Protein AF-0000000066933637 (afdb_homodimer)

Foldseek 3Di:
DDPPPDDDPPPPPPPPPPPPPPPPDDPDDDDDDDDYDDDDDDDDDDDDPPPDCPDDDDPPPPPPPPPDPPPPPPVQQVVLVVVVVVLLVVCLVVVCPDSVLVQADQQAWEADDDDAPLGGIATGSVRCCQRPVVLCVVFWPGHFRWPWDDWDTDRQKIKTKTWGDPIATPVGQDQTWIKIKIWGWDQDPVRDIHTRYIYMDGDRVSNNVSCVVPDDDPPDD/DDPPPDPPPPPPPPPPPPPPPPPPPDDDPDDDDDDDDDDDDPPPDDDDPPPDDDDDDDPPPPPPPPPDPPPPPPVQQVVLVVVVVVLLVVCLVVVCPDSVLVQADQQAWEADDDDAPLGGIATGSVRCCQRPVVLCVVFWPGHFRWPWDDWDTDRQKIKTKTWGDPIATPVGQDQTWIKIKIWGWDQDPVRDIHTRYIYMDIDRVSNNVSCVVPDDPPPDD

Sequence (442 aa):
MAKVLSPARAAVCFITVLQVLLSFSSLSPNNGDFHHGSGLHLYQDTRSVSASSAPLGRGFMMAEAHPFPHECVNSTTEATRSFIESLFTAVALDNFGTSFAAALSDDLVWTVTGSSPIAGTYSGKQVYIDKVLTPLRDVLVILPVPIVEHIFVDGDWATVNWRSEGVFGKNGANYDMQYAWLMRTELDDTDARKIVEVIGFYDSVKVNAVFEGYVFNTTKAMAKVLSPARAAVCFITVLQVLLSFSSLSPNNGDFHHGSGLHLYQDTRSVSASSAPLGRGFMMAEAHPFPHECVNSTTEATRSFIESLFTAVALDNFGTSFAAALSDDLVWTVTGSSPIAGTYSGKQVYIDKVLTPLRDVLVILPVPIVEHIFVDGDWATVNWRSEGVFGKNGANYDMQYAWLMRTELDDTDARKIVEVIGFYDSVKVNAVFEGYVFNTTKA

pLDDT: mean 71.17, std 33.72, range [14.5, 98.94]

Solvent-accessible surface area (backbone atoms only — not comparable to full-atom values): 26631 Å² total; per-residue (Å²): 135,81,80,76,78,76,83,82,77,78,78,74,79,73,78,73,79,74,78,78,73,81,74,84,78,80,89,74,89,91,81,90,85,90,84,85,84,88,84,89,77,90,79,85,81,81,84,76,79,71,77,75,72,78,79,85,77,77,77,70,72,75,71,73,76,65,74,68,77,72,74,48,63,62,62,53,24,55,52,42,40,54,52,53,56,52,47,56,55,49,25,49,72,53,52,61,38,68,67,48,58,68,37,44,29,73,72,15,33,40,31,34,53,61,76,29,95,60,38,45,75,31,74,22,35,68,51,36,40,62,61,40,52,48,54,48,58,70,29,27,71,52,75,70,45,62,47,75,75,45,79,41,41,38,43,49,33,36,38,40,31,26,32,34,72,92,28,36,17,71,82,65,30,66,51,58,44,62,37,38,38,41,32,35,47,44,66,47,100,84,67,46,72,24,36,41,34,35,46,35,44,51,34,22,54,42,53,40,51,34,46,61,90,63,77,78,85,74,63,93,116,135,81,79,75,78,76,82,80,78,77,79,72,78,72,77,73,78,73,76,75,74,75,74,79,75,80,72,77,74,82,80,77,85,70,87,74,79,87,78,82,69,82,67,82,79,75,83,71,82,72,80,78,80,74,83,82,75,84,74,72,74,71,71,73,73,66,74,66,78,73,72,49,62,64,63,54,23,55,53,40,40,54,51,51,54,52,47,55,54,50,24,50,72,52,51,63,38,70,68,47,58,68,35,45,30,70,71,15,33,40,32,35,53,60,78,27,95,60,36,46,77,31,76,22,37,66,51,36,41,63,62,41,51,47,56,47,57,70,29,28,72,53,74,70,46,64,46,75,75,45,79,42,40,40,42,50,32,35,37,40,32,27,32,35,73,94,27,35,18,70,83,66,31,66,49,56,44,62,36,39,38,42,31,34,46,43,66,47,100,83,67,45,71,24,37,40,34,35,46,36,45,49,33,24,55,40,52,38,51,32,44,62,91,63,78,79,85,74,64,93,116

Organism: NCBI:txid1442368

Radius of gyration: 34.87 Å; Cα contacts (8 Å, |Δi|>4): 645; chains: 2; bounding box: 105×96×99 Å

Nearest PDB structures (foldseek):
  3g8z-assembly1_A-2  TM=6.821E-01  e=5.380E-06  Xanthomonas campestris pv. campestris
  1tuh-assembly1_A-2  TM=6.868E-01  e=1.029E-05  uncultured bacterium
  3bb9-assembly3_E  TM=6.418E-01  e=3.738E-04  Shewanella frigidimarina NCIMB 400
  1z1s-assembly1_A  TM=7.083E-01  e=2.321E-03  Pseudomonas aeruginosa PAO1
  5ig0-assembly1_A-2  TM=5.368E-01  e=4.705E-03  Salpingoeca rosetta

InterPro domains:
  IPR032710 NTF2-like domain superfamily [SSF54427] (80-210)

Secondary structure (DSSP, 8-state):
-----------------------------------------------------PPPP-----------------HHHHHHHHHHHHHHHHHHHHTS-HHHHHHEEEEEEEEE-SSSTT-EEEESHHHHIIIIIHHHHHHBSSPPPPEEEEEEEETTEEEEEEE--S-BBTTS-B---EEEEEEEEEE-TTS-EEEEEEEEE--HHHHHHHHTT--------/-----------------------------------------------------PPP------------------HHHHHHHHHHHHHHHHHHHHTS-HHHHHHEEEEEEEEE-SSSTT-EEEESHHHHIIIIIHHHHHHBSSPPPPEEEEEEEETTEEEEEEE--S-BBTTS-B---EEEEEEEEEE-TTS-EEEEEEEEE--HHHHHHHHTT--------

Structure (mmCIF, N/CA/C/O backbone):
data_AF-0000000066933637-model_v1
#
loop_
_entity.id
_entity.type
_entity.pdbx_description
1 polymer 'SnoaL-like domain-containing protein'
#
loop_
_atom_site.group_PDB
_atom_site.id
_atom_site.type_symbol
_atom_site.label_atom_id
_atom_site.label_alt_id
_atom_site.label_comp_id
_atom_site.label_asym_id
_atom_site.label_entity_id
_atom_site.label_seq_id
_atom_site.pdbx_PDB_ins_code
_atom_site.Cartn_x
_atom_site.Cartn_y
_atom_site.Cartn_z
_atom_site.occupancy
_atom_site.B_iso_or_equiv
_atom_site.auth_seq_id
_atom_site.auth_comp_id
_atom_site.auth_asym_id
_atom_site.auth_atom_id
_atom_site.pdbx_PDB_model_num
ATOM 1 N N . MET A 1 1 ? 26.422 -4.926 37.281 1 26.55 1 MET A N 1
ATOM 2 C CA . MET A 1 1 ? 25.156 -5.566 37.656 1 26.55 1 MET A CA 1
ATOM 3 C C . MET A 1 1 ? 23.984 -4.906 36.969 1 26.55 1 MET A C 1
ATOM 5 O O . MET A 1 1 ? 23.641 -3.76 37.25 1 26.55 1 MET A O 1
ATOM 9 N N . ALA A 1 2 ? 23.859 -5.117 35.594 1 30.73 2 ALA A N 1
ATOM 10 C CA . ALA A 1 2 ? 23.156 -4.422 34.5 1 30.73 2 ALA A CA 1
ATOM 11 C C . ALA A 1 2 ? 21.641 -4.516 34.688 1 30.73 2 ALA A C 1
ATOM 13 O O . ALA A 1 2 ? 21.109 -5.609 34.875 1 30.73 2 ALA A O 1
ATOM 14 N N . LYS A 1 3 ? 21.078 -3.408 35.281 1 29.47 3 LYS A N 1
ATOM 15 C CA . LYS A 1 3 ? 19.672 -3.186 35.625 1 29.47 3 LYS A CA 1
ATOM 16 C C . LYS A 1 3 ? 18.766 -3.49 34.438 1 29.47 3 LYS A C 1
ATOM 18 O O . LYS A 1 3 ? 18.938 -2.912 33.344 1 29.47 3 LYS A O 1
ATOM 23 N N . VAL A 1 4 ? 18.344 -4.734 34.281 1 33.41 4 VAL A N 1
ATOM 24 C CA . VAL A 1 4 ? 17.438 -5.336 33.312 1 33.41 4 VAL A CA 1
ATOM 25 C C . VAL A 1 4 ? 16.141 -4.527 33.25 1 33.41 4 VAL A C 1
ATOM 27 O O . VAL A 1 4 ? 15.461 -4.34 34.25 1 33.41 4 VAL A O 1
ATOM 30 N N . LEU A 1 5 ? 16.203 -3.424 32.438 1 31.11 5 LEU A N 1
ATOM 31 C CA . LEU A 1 5 ? 15.062 -2.543 32.188 1 31.11 5 LEU A CA 1
ATOM 32 C C . LEU A 1 5 ? 13.797 -3.352 31.938 1 31.11 5 LEU A C 1
ATOM 34 O O . LEU A 1 5 ? 13.828 -4.348 31.219 1 31.11 5 LEU A O 1
ATOM 38 N N . SER A 1 6 ? 12.844 -3.316 32.875 1 28.52 6 SER A N 1
ATOM 39 C CA . SER A 1 6 ? 11.539 -3.953 33.031 1 28.52 6 SER A CA 1
ATOM 40 C C . SER A 1 6 ? 10.664 -3.705 31.797 1 28.52 6 SER A C 1
ATOM 42 O O . SER A 1 6 ? 10.75 -2.65 31.172 1 28.52 6 SER A O 1
ATOM 44 N N . PRO A 1 7 ? 10.102 -4.793 31.109 1 31.36 7 PRO A N 1
ATOM 45 C CA . PRO A 1 7 ? 9.25 -4.883 29.922 1 31.36 7 PRO A CA 1
ATOM 46 C C . PRO A 1 7 ? 7.996 -4.023 30.031 1 31.36 7 PRO A C 1
ATOM 48 O O . PRO A 1 7 ? 7.438 -3.869 31.125 1 31.36 7 PRO A O 1
ATOM 51 N N . ALA A 1 8 ? 7.941 -2.844 29.312 1 28.81 8 ALA A N 1
ATOM 52 C CA . ALA A 1 8 ? 6.793 -1.958 29.125 1 28.81 8 ALA A CA 1
ATOM 53 C C . ALA A 1 8 ? 5.52 -2.758 28.859 1 28.81 8 ALA A C 1
ATOM 55 O O . ALA A 1 8 ? 5.492 -3.613 27.969 1 28.81 8 ALA A O 1
ATOM 56 N N . ARG A 1 9 ? 4.613 -2.996 29.812 1 27.42 9 ARG A N 1
ATOM 57 C CA . ARG A 1 9 ? 3.285 -3.598 29.859 1 27.42 9 ARG A CA 1
ATOM 58 C C . ARG A 1 9 ? 2.375 -3.012 28.781 1 27.42 9 ARG A C 1
ATOM 60 O O . ARG A 1 9 ? 2.107 -1.809 28.781 1 27.42 9 ARG A O 1
ATOM 67 N N . ALA A 1 10 ? 2.426 -3.492 27.531 1 25.86 10 ALA A N 1
ATOM 68 C CA . ALA A 1 10 ? 1.427 -3.186 26.516 1 25.86 10 ALA A CA 1
ATOM 69 C C . ALA A 1 10 ? 0.014 -3.396 27.047 1 25.86 10 ALA A C 1
ATOM 71 O O . ALA A 1 10 ? -0.338 -4.5 27.469 1 25.86 10 ALA A O 1
ATOM 72 N N . ALA A 1 11 ? -0.58 -2.381 27.688 1 24.33 11 ALA A N 1
ATOM 73 C CA . ALA A 1 11 ? -1.964 -2.396 28.156 1 24.33 11 ALA A CA 1
ATOM 74 C C . ALA A 1 11 ? -2.92 -2.746 27.016 1 24.33 11 ALA A C 1
ATOM 76 O O . ALA A 1 11 ? -3.031 -2 26.047 1 24.33 11 ALA A O 1
ATOM 77 N N . VAL A 1 12 ? -3.043 -4.039 26.609 1 25.44 12 VAL A N 1
ATOM 78 C CA . VAL A 1 12 ? -4.059 -4.562 25.703 1 25.44 12 VAL A CA 1
ATOM 79 C C . VAL A 1 12 ? -5.441 -4.113 26.156 1 25.44 12 VAL A C 1
ATOM 81 O O . VAL A 1 12 ? -5.891 -4.477 27.25 1 25.44 12 VAL A O 1
ATOM 84 N N . CYS A 1 13 ? -5.852 -2.922 25.703 1 24.38 13 CYS A N 1
ATOM 85 C CA . CYS A 1 13 ? -7.23 -2.508 25.938 1 24.38 13 CYS A CA 1
ATOM 86 C C . CYS A 1 13 ? -8.211 -3.574 25.453 1 24.38 13 CYS A C 1
ATOM 88 O O . CYS A 1 13 ? -8.312 -3.834 24.266 1 24.38 13 CYS A O 1
ATOM 90 N N . PHE A 1 14 ? -8.352 -4.699 26.234 1 26.53 14 PHE A N 1
ATOM 91 C CA . PHE A 1 14 ? -9.414 -5.668 26 1 26.53 14 PHE A CA 1
ATOM 92 C C . PHE A 1 14 ? -10.781 -4.984 25.984 1 26.53 14 PHE A C 1
ATOM 94 O O . PHE A 1 14 ? -11.227 -4.453 27 1 26.53 14 PHE A O 1
ATOM 101 N N . ILE A 1 15 ? -11.117 -4.359 24.844 1 26.73 15 ILE A N 1
ATOM 102 C CA . ILE A 1 15 ? -12.484 -3.902 24.672 1 26.73 15 ILE A CA 1
ATOM 103 C C . ILE A 1 15 ? -13.453 -5.059 24.922 1 26.73 15 ILE A C 1
ATOM 105 O O . ILE A 1 15 ? -13.422 -6.07 24.219 1 26.73 15 ILE A O 1
ATOM 109 N N . THR A 1 16 ? -13.758 -5.316 26.219 1 25.98 16 THR A N 1
ATOM 110 C CA . THR A 1 16 ? -14.836 -6.207 26.625 1 25.98 16 THR A CA 1
ATOM 111 C C . THR A 1 16 ? -16.141 -5.84 25.922 1 25.98 16 THR A C 1
ATOM 113 O O . THR A 1 16 ? -16.641 -4.723 26.078 1 25.98 16 THR A O 1
ATOM 116 N N . VAL A 1 17 ? -16.344 -6.398 24.812 1 28.05 17 VAL A N 1
ATOM 117 C CA . VAL A 1 17 ? -17.656 -6.359 24.172 1 28.05 17 VAL A CA 1
ATOM 118 C C . VAL A 1 17 ? -18.719 -6.828 25.156 1 28.05 17 VAL A C 1
ATOM 120 O O . VAL A 1 17 ? -18.75 -8 25.531 1 28.05 17 VAL A O 1
ATOM 123 N N . LEU A 1 18 ? -19.125 -5.918 26.141 1 26.55 18 LEU A N 1
ATOM 124 C CA . LEU A 1 18 ? -20.266 -6.191 26.984 1 26.55 18 LEU A CA 1
ATOM 125 C C . LEU A 1 18 ? -21.5 -6.523 26.141 1 26.55 18 LEU A C 1
ATOM 127 O O . LEU A 1 18 ? -21.875 -5.758 25.25 1 26.55 18 LEU A O 1
ATOM 131 N N . GLN A 1 19 ? -21.891 -7.746 26.031 1 24.22 19 GLN A N 1
ATOM 132 C CA . GLN A 1 19 ? -23.141 -8.32 25.547 1 24.22 19 GLN A CA 1
ATOM 133 C C . GLN A 1 19 ? -24.344 -7.676 26.219 1 24.22 19 GLN A C 1
ATOM 135 O O . GLN A 1 19 ? -24.516 -7.766 27.438 1 24.22 19 GLN A O 1
ATOM 140 N N . VAL A 1 20 ? -24.719 -6.426 25.688 1 24.62 20 VAL A N 1
ATOM 141 C CA . VAL A 1 20 ? -25.969 -5.828 26.125 1 24.62 20 VAL A CA 1
ATOM 142 C C . VAL A 1 20 ? -27.109 -6.828 25.938 1 24.62 20 VAL A C 1
ATOM 144 O O . VAL A 1 20 ? -27.453 -7.184 24.812 1 24.62 20 VAL A O 1
ATOM 147 N N . LEU A 1 21 ? -27.266 -7.832 26.844 1 24.5 21 LEU A N 1
ATOM 148 C CA . LEU A 1 21 ? -28.469 -8.641 26.953 1 24.5 21 LEU A CA 1
ATOM 149 C C . LEU A 1 21 ? -29.703 -7.762 27.172 1 24.5 21 LEU A C 1
ATOM 151 O O . LEU A 1 21 ? -29.828 -7.125 28.219 1 24.5 21 LEU A O 1
ATOM 155 N N . LEU A 1 22 ? -30.141 -7.102 26.062 1 25.14 22 LEU A N 1
ATOM 156 C CA . LEU A 1 22 ? -31.406 -6.375 26.109 1 25.14 22 LEU A CA 1
ATOM 157 C C . LEU A 1 22 ? -32.531 -7.27 26.641 1 25.14 22 LEU A C 1
ATOM 159 O O . LEU A 1 22 ? -32.938 -8.203 25.969 1 25.14 22 LEU A O 1
ATOM 163 N N . SER A 1 23 ? -32.469 -7.551 28.016 1 22.34 23 SER A N 1
ATOM 164 C CA . SER A 1 23 ? -33.656 -8.164 28.594 1 22.34 23 SER A CA 1
ATOM 165 C C . SER A 1 23 ? -34.875 -7.254 28.438 1 22.34 23 SER A C 1
ATOM 167 O O . SER A 1 23 ? -34.781 -6.059 28.734 1 22.34 23 SER A O 1
ATOM 169 N N . PHE A 1 24 ? -35.906 -7.555 27.656 1 25.12 24 PHE A N 1
ATOM 170 C CA . PHE A 1 24 ? -37.25 -7.031 27.406 1 25.12 24 PHE A CA 1
ATOM 171 C C . PHE A 1 24 ? -38.094 -7.078 28.672 1 25.12 24 PHE A C 1
ATOM 173 O O . PHE A 1 24 ? -38.75 -8.094 28.953 1 25.12 24 PHE A O 1
ATOM 180 N N . SER A 1 25 ? -37.625 -6.465 29.859 1 20.72 25 SER A N 1
ATOM 181 C CA . SER A 1 25 ? -38.594 -6.582 30.922 1 20.72 25 SER A CA 1
ATOM 182 C C . SER A 1 25 ? -39.875 -5.812 30.594 1 20.72 25 SER A C 1
ATOM 184 O O . SER A 1 25 ? -39.844 -4.879 29.781 1 20.72 25 SER A O 1
ATOM 186 N N . SER A 1 26 ? -41.062 -6.207 31.344 1 23.41 26 SER A N 1
ATOM 187 C CA . SER A 1 26 ? -42.5 -6.121 31.578 1 23.41 26 SER A CA 1
ATOM 188 C C . SER A 1 26 ? -42.875 -4.848 32.344 1 23.41 26 SER A C 1
ATOM 190 O O . SER A 1 26 ? -42.438 -4.656 33.469 1 23.41 26 SER A O 1
ATOM 192 N N . LEU A 1 27 ? -43.062 -3.703 31.703 1 21.59 27 LEU A N 1
ATOM 193 C CA . LEU A 1 27 ? -43.5 -2.461 32.312 1 21.59 27 LEU A CA 1
ATOM 194 C C . LEU A 1 27 ? -44.875 -2.652 32.969 1 21.59 27 LEU A C 1
ATOM 196 O O . LEU A 1 27 ? -45.906 -2.648 32.281 1 21.59 27 LEU A O 1
ATOM 200 N N . SER A 1 28 ? -44.812 -3.365 34.125 1 17.48 28 SER A N 1
ATOM 201 C CA . SER A 1 28 ? -46.156 -3.291 34.688 1 17.48 28 SER A CA 1
ATOM 202 C C . SER A 1 28 ? -46.438 -1.897 35.25 1 17.48 28 SER A C 1
ATOM 204 O O . SER A 1 28 ? -47.469 -1.293 34.938 1 17.48 28 SER A O 1
ATOM 206 N N . PRO A 1 29 ? -46 -1.594 36.656 1 16.89 29 PRO A N 1
ATOM 207 C CA . PRO A 1 29 ? -46.969 -1.416 37.75 1 16.89 29 PRO A CA 1
ATOM 208 C C . PRO A 1 29 ? -47.438 0.032 37.906 1 16.89 29 PRO A C 1
ATOM 210 O O . PRO A 1 29 ? -46.844 0.938 37.312 1 16.89 29 PRO A O 1
ATOM 213 N N . ASN A 1 30 ? -47.906 0.273 39.25 1 16.27 30 ASN A N 1
ATOM 214 C CA . ASN A 1 30 ? -48.969 0.748 40.094 1 16.27 30 ASN A CA 1
ATOM 215 C C . ASN A 1 30 ? -48.781 2.211 40.5 1 16.27 30 ASN A C 1
ATOM 217 O O . ASN A 1 30 ? -47.688 2.77 40.312 1 16.27 30 ASN A O 1
ATOM 221 N N . ASN A 1 31 ? -49.031 2.459 41.812 1 16.06 31 ASN A N 1
ATOM 222 C CA . ASN A 1 31 ? -50 3.145 42.656 1 16.06 31 ASN A CA 1
ATOM 223 C C . ASN A 1 31 ? -49.469 4.457 43.219 1 16.06 31 ASN A C 1
ATOM 225 O O . ASN A 1 31 ? -50.094 5.504 43.094 1 16.06 31 ASN A O 1
ATOM 229 N N . GLY A 1 32 ? -48.812 4.414 44.469 1 15.55 32 GLY A N 1
ATOM 230 C CA . GLY A 1 32 ? -49.406 4.898 45.688 1 15.55 32 GLY A CA 1
ATOM 231 C C . GLY A 1 32 ? -49.031 6.34 46 1 15.55 32 GLY A C 1
ATOM 232 O O . GLY A 1 32 ? -48.219 6.938 45.312 1 15.55 32 GLY A O 1
ATOM 233 N N . ASP A 1 33 ? -48.781 6.637 47.375 1 15.73 33 ASP A N 1
ATOM 234 C CA . ASP A 1 33 ? -49.469 7.344 48.469 1 15.73 33 ASP A CA 1
ATOM 235 C C . ASP A 1 33 ? -48.75 8.664 48.781 1 15.73 33 ASP A C 1
ATOM 237 O O . ASP A 1 33 ? -49.406 9.719 48.812 1 15.73 33 ASP A O 1
ATOM 241 N N . PHE A 1 34 ? -47.781 8.617 49.812 1 15.76 34 PHE A N 1
ATOM 242 C CA . PHE A 1 34 ? -47.938 9.047 51.188 1 15.76 34 PHE A CA 1
ATOM 243 C C . PHE A 1 34 ? -47.469 10.484 51.375 1 15.76 34 PHE A C 1
ATOM 245 O O . PHE A 1 34 ? -46.719 11.008 50.562 1 15.76 34 PHE A O 1
ATOM 252 N N . HIS A 1 35 ? -46.969 10.773 52.625 1 15.54 35 HIS A N 1
ATOM 253 C CA . HIS A 1 35 ? -47.312 11.461 53.875 1 15.54 35 HIS A CA 1
ATOM 254 C C . HIS A 1 35 ? -46.531 12.766 54 1 15.54 35 HIS A C 1
ATOM 256 O O . HIS A 1 35 ? -47.125 13.836 54.156 1 15.54 35 HIS A O 1
ATOM 262 N N . HIS A 1 36 ? -45.594 12.844 55.031 1 15.02 36 HIS A N 1
ATOM 263 C CA . HIS A 1 36 ? -45.688 13.438 56.375 1 15.02 36 HIS A CA 1
ATOM 264 C C . HIS A 1 36 ? -44.969 14.789 56.438 1 15.02 36 HIS A C 1
ATOM 266 O O . HIS A 1 36 ? -45.594 15.797 56.781 1 15.02 36 HIS A O 1
ATOM 272 N N . GLY A 1 37 ? -43.906 14.93 57.312 1 14.77 37 GLY A N 1
ATOM 273 C CA . GLY A 1 37 ? -43.781 15.469 58.656 1 14.77 37 GLY A CA 1
ATOM 274 C C . GLY A 1 37 ? -43.156 16.859 58.688 1 14.77 37 GLY A C 1
ATOM 275 O O . GLY A 1 37 ? -42.625 17.328 57.688 1 14.77 37 GLY A O 1
ATOM 276 N N . SER A 1 38 ? -42.5 17.219 59.875 1 15.47 38 SER A N 1
ATOM 277 C CA . SER A 1 38 ? -42.562 18.078 61.062 1 15.47 38 SER A CA 1
ATOM 278 C C . SER A 1 38 ? -41.562 19.234 60.938 1 15.47 38 SER A C 1
ATOM 280 O O . SER A 1 38 ? -40.875 19.359 59.938 1 15.47 38 SER A O 1
ATOM 282 N N . GLY A 1 39 ? -40.656 19.375 61.938 1 14.5 39 GLY A N 1
ATOM 283 C CA . GLY A 1 39 ? -40.594 20.297 63.094 1 14.5 39 GLY A CA 1
ATOM 284 C C . GLY A 1 39 ? -39.625 21.438 62.875 1 14.5 39 GLY A C 1
ATOM 285 O O . GLY A 1 39 ? -40 22.609 63.062 1 14.5 39 GLY A O 1
ATOM 286 N N . LEU A 1 40 ? -38.281 21.25 63.156 1 16.56 40 LEU A N 1
ATOM 287 C CA . LEU A 1 40 ? -37.656 21.844 64.312 1 16.56 40 LEU A CA 1
ATOM 288 C C . LEU A 1 40 ? -37.062 23.219 64 1 16.56 40 LEU A C 1
ATOM 290 O O . LEU A 1 40 ? -36.75 23.516 62.844 1 16.56 40 LEU A O 1
ATOM 294 N N . HIS A 1 41 ? -36.688 24 65.062 1 15.89 41 HIS A N 1
ATOM 295 C CA . HIS A 1 41 ? -36.781 25.234 65.812 1 15.89 41 HIS A CA 1
ATOM 296 C C . HIS A 1 41 ? -35.656 26.188 65.5 1 15.89 41 HIS A C 1
ATOM 298 O O . HIS A 1 41 ? -35.875 27.406 65.375 1 15.89 41 HIS A O 1
ATOM 304 N N . LEU A 1 42 ? -34.375 25.734 65.438 1 16.62 42 LEU A N 1
ATOM 305 C CA . LEU A 1 42 ? -33.594 26.453 66.438 1 16.62 42 LEU A CA 1
ATOM 306 C C . LEU A 1 42 ? -33.281 27.875 65.938 1 16.62 42 LEU A C 1
ATOM 308 O O . LEU A 1 42 ? -33.188 28.125 64.75 1 16.62 42 LEU A O 1
ATOM 312 N N . TYR A 1 43 ? -32.906 28.797 66.875 1 15.66 43 TYR A N 1
ATOM 313 C CA . TYR A 1 43 ? -33.031 30.109 67.5 1 15.66 43 TYR A CA 1
ATOM 314 C C . TYR A 1 43 ? -32.125 31.125 66.75 1 15.66 43 TYR A C 1
ATOM 316 O O . TYR A 1 43 ? -32.594 32.188 66.312 1 15.66 43 TYR A O 1
ATOM 324 N N . GLN A 1 44 ? -30.906 31.438 67.375 1 16.19 44 GLN A N 1
ATOM 325 C CA . GLN A 1 44 ? -30.75 32.688 68.062 1 16.19 44 GLN A CA 1
ATOM 326 C C . GLN A 1 44 ? -30.25 33.781 67.125 1 16.19 44 GLN A C 1
ATOM 328 O O . GLN A 1 44 ? -29.703 33.5 66.062 1 16.19 44 GLN A O 1
ATOM 333 N N . ASP A 1 45 ? -29.656 34.875 67.688 1 16.97 45 ASP A N 1
ATOM 334 C CA . ASP A 1 45 ? -29.812 36.312 67.75 1 16.97 45 ASP A CA 1
ATOM 335 C C . ASP A 1 45 ? -28.812 37.031 66.875 1 16.97 45 ASP A C 1
ATOM 337 O O . ASP A 1 45 ? -29.062 38.156 66.438 1 16.97 45 ASP A O 1
ATOM 341 N N . THR A 1 46 ? -27.688 36.375 66.438 1 19.06 46 THR A N 1
ATOM 342 C CA . THR A 1 46 ? -26.609 37.312 66.75 1 19.06 46 THR A CA 1
ATOM 343 C C . THR A 1 46 ? -26.656 38.531 65.875 1 19.06 46 THR A C 1
ATOM 345 O O . THR A 1 46 ? -27.156 38.469 64.75 1 19.06 46 THR A O 1
ATOM 348 N N . ARG A 1 47 ? -25.781 39.531 66.25 1 19.66 47 ARG A N 1
ATOM 349 C CA . ARG A 1 47 ? -25.641 41 66.375 1 19.66 47 ARG A CA 1
ATOM 350 C C . ARG A 1 47 ? -25.328 41.625 65 1 19.66 47 ARG A C 1
ATOM 352 O O . ARG A 1 47 ? -24.859 40.938 64.062 1 19.66 47 ARG A O 1
ATOM 359 N N . SER A 1 48 ? -25.328 42.938 65 1 20.03 48 SER A N 1
ATOM 360 C CA . SER A 1 48 ? -25.703 44.125 64.188 1 20.03 48 SER A CA 1
ATOM 361 C C . SER A 1 48 ? -24.609 44.5 63.219 1 20.03 48 SER A C 1
ATOM 363 O O . SER A 1 48 ? -24.828 45.344 62.344 1 20.03 48 SER A O 1
ATOM 365 N N . VAL A 1 49 ? -23.438 43.781 63.156 1 22.33 49 VAL A N 1
ATOM 366 C CA . VAL A 1 49 ? -22.391 44.781 62.938 1 22.33 49 VAL A CA 1
ATOM 367 C C . VAL A 1 49 ? -22.547 45.438 61.562 1 22.33 49 VAL A C 1
ATOM 369 O O . VAL A 1 49 ? -22.906 44.75 60.594 1 22.33 49 VAL A O 1
ATOM 372 N N . SER A 1 50 ? -22.625 46.719 61.531 1 20.56 50 SER A N 1
ATOM 373 C CA . SER A 1 50 ? -22.984 47.75 60.562 1 20.56 50 SER A CA 1
ATOM 374 C C . SER A 1 50 ? -21.984 47.781 59.406 1 20.56 50 SER A C 1
ATOM 376 O O . SER A 1 50 ? -21.984 48.719 58.625 1 20.56 50 SER A O 1
ATOM 378 N N . ALA A 1 51 ? -21.625 46.625 58.844 1 20.2 51 ALA A N 1
ATOM 379 C CA . ALA A 1 51 ? -20.484 46.906 57.969 1 20.2 51 ALA A CA 1
ATOM 380 C C . ALA A 1 51 ? -20.875 47.906 56.875 1 20.2 51 ALA A C 1
ATOM 382 O O . ALA A 1 51 ? -21.984 47.875 56.344 1 20.2 51 ALA A O 1
ATOM 383 N N . SER A 1 52 ? -20.031 48.906 56.812 1 24.75 52 SER A N 1
ATOM 384 C CA . SER A 1 52 ? -19.953 50.094 55.969 1 24.75 52 SER A CA 1
ATOM 385 C C . SER A 1 52 ? -19.953 49.75 54.5 1 24.75 52 SER A C 1
ATOM 387 O O . SER A 1 52 ? -19.438 48.688 54.125 1 24.75 52 SER A O 1
ATOM 389 N N . SER A 1 53 ? -20.781 50.312 53.688 1 21.06 53 SER A N 1
ATOM 390 C CA . SER A 1 53 ? -21.234 50.094 52.312 1 21.06 53 SER A CA 1
ATOM 391 C C . SER A 1 53 ? -20.109 50.375 51.312 1 21.06 53 SER A C 1
ATOM 393 O O . SER A 1 53 ? -20.359 50.625 50.125 1 21.06 53 SER A O 1
ATOM 395 N N . ALA A 1 54 ? -18.844 50.062 51.562 1 26.38 54 ALA A N 1
ATOM 396 C CA . ALA A 1 54 ? -18.031 50.688 50.531 1 26.38 54 ALA A CA 1
ATOM 397 C C . ALA A 1 54 ? -18.531 50.344 49.156 1 26.38 54 ALA A C 1
ATOM 399 O O . ALA A 1 54 ? -19.047 49.219 48.938 1 26.38 54 ALA A O 1
ATOM 400 N N . PRO A 1 55 ? -18.625 51.375 48.25 1 24.47 55 PRO A N 1
ATOM 401 C CA . PRO A 1 55 ? -19.344 51.375 46.969 1 24.47 55 PRO A CA 1
ATOM 402 C C . PRO A 1 55 ? -18.922 50.219 46.062 1 24.47 55 PRO A C 1
ATOM 404 O O . PRO A 1 55 ? -17.875 49.594 46.281 1 24.47 55 PRO A O 1
ATOM 407 N N . LEU A 1 56 ? -19.688 50.062 45 1 23.84 56 LEU A N 1
ATOM 408 C CA . LEU A 1 56 ? -19.922 49.094 43.938 1 23.84 56 LEU A CA 1
ATOM 409 C C . LEU A 1 56 ? -18.625 48.812 43.188 1 23.84 56 LEU A C 1
ATOM 411 O O . LEU A 1 56 ? -17.719 49.625 43.156 1 23.84 56 LEU A O 1
ATOM 415 N N . GLY A 1 57 ? -18.469 47.562 42.75 1 21.7 57 GLY A N 1
ATOM 416 C CA . GLY A 1 57 ? -17.578 46.625 42.094 1 21.7 57 GLY A CA 1
ATOM 417 C C . GLY A 1 57 ? -17.062 47.094 40.75 1 21.7 57 GLY A C 1
ATOM 418 O O . GLY A 1 57 ? -17.672 47.938 40.125 1 21.7 57 GLY A O 1
ATOM 419 N N . ARG A 1 58 ? -15.75 47 40.594 1 25.64 58 ARG A N 1
ATOM 420 C CA . ARG A 1 58 ? -14.883 47.125 39.438 1 25.64 58 ARG A CA 1
ATOM 421 C C . ARG A 1 58 ? -15.508 46.438 38.219 1 25.64 58 ARG A C 1
ATOM 423 O O . ARG A 1 58 ? -15.797 45.219 38.281 1 25.64 58 ARG A O 1
ATOM 430 N N . GLY A 1 59 ? -16.375 47.094 37.5 1 25.14 59 GLY A N 1
ATOM 431 C CA . GLY A 1 59 ? -16.797 46.406 36.281 1 25.14 59 GLY A CA 1
ATOM 432 C C . GLY A 1 59 ? -15.641 45.75 35.531 1 25.14 59 GLY A C 1
ATOM 433 O O . GLY A 1 59 ? -14.695 46.438 35.125 1 25.14 59 GLY A O 1
ATOM 434 N N . PHE A 1 60 ? -15.133 44.594 35.969 1 27.28 60 PHE A N 1
ATOM 435 C CA . PHE A 1 60 ? -14.172 43.844 35.188 1 27.28 60 PHE A CA 1
ATOM 436 C C . PHE A 1 60 ? -14.547 43.844 33.688 1 27.28 60 PHE A C 1
ATOM 438 O O . PHE A 1 60 ? -15.648 43.406 33.312 1 27.28 60 PHE A O 1
ATOM 445 N N . MET A 1 61 ? -14.102 44.938 32.969 1 28.86 61 MET A N 1
ATOM 446 C CA . MET A 1 61 ? -14.234 44.781 31.531 1 28.86 61 MET A CA 1
ATOM 447 C C . MET A 1 61 ? -13.867 43.375 31.094 1 28.86 61 MET A C 1
ATOM 449 O O . MET A 1 61 ? -12.812 42.844 31.469 1 28.86 61 MET A O 1
ATOM 453 N N . MET A 1 62 ? -14.852 42.438 30.969 1 28.02 62 MET A N 1
ATOM 454 C CA . MET A 1 62 ? -14.609 41.156 30.312 1 28.02 62 MET A CA 1
ATOM 455 C C . MET A 1 62 ? -13.672 41.344 29.109 1 28.02 62 MET A C 1
ATOM 457 O O . MET A 1 62 ? -13.961 42.125 28.203 1 28.02 62 MET A O 1
ATOM 461 N N . ALA A 1 63 ? -12.336 41.406 29.422 1 31.77 63 ALA A N 1
ATOM 462 C CA . ALA A 1 63 ? -11.461 41.281 28.266 1 31.77 63 ALA A CA 1
ATOM 463 C C . ALA A 1 63 ? -12.078 40.344 27.219 1 31.77 63 ALA A C 1
ATOM 465 O O . ALA A 1 63 ? -12.562 39.281 27.531 1 31.77 63 ALA A O 1
ATOM 466 N N . GLU A 1 64 ? -12.578 40.938 26.109 1 35.62 64 GLU A N 1
ATOM 467 C CA . GLU A 1 64 ? -12.977 40.156 24.938 1 35.62 64 GLU A CA 1
ATOM 468 C C . GLU A 1 64 ? -12.062 38.938 24.75 1 35.62 64 GLU A C 1
ATOM 470 O O . GLU A 1 64 ? -10.836 39.062 24.844 1 35.62 64 GLU A O 1
ATOM 475 N N . ALA A 1 65 ? -12.516 37.719 25.078 1 36.44 65 ALA A N 1
ATOM 476 C CA . ALA A 1 65 ? -11.891 36.469 24.672 1 36.44 65 ALA A CA 1
ATOM 477 C C . ALA A 1 65 ? -11.141 36.625 23.344 1 36.44 65 ALA A C 1
ATOM 479 O O . ALA A 1 65 ? -11.711 37.094 22.359 1 36.44 65 ALA A O 1
ATOM 480 N N . HIS A 1 66 ? -9.883 37.094 23.438 1 36.72 66 HIS A N 1
ATOM 481 C CA . HIS A 1 66 ? -9.125 36.938 22.203 1 36.72 66 HIS A CA 1
ATOM 482 C C . HIS A 1 66 ? -9.523 35.688 21.453 1 36.72 66 HIS A C 1
ATOM 484 O O . HIS A 1 66 ? -9.773 34.656 22.062 1 36.72 66 HIS A O 1
ATOM 490 N N . PRO A 1 67 ? -10.109 35.844 20.281 1 36.22 67 PRO A N 1
ATOM 491 C CA . PRO A 1 67 ? -10.422 34.594 19.562 1 36.22 67 PRO A CA 1
ATOM 492 C C . PRO A 1 67 ? -9.367 33.531 19.75 1 36.22 67 PRO A C 1
ATOM 494 O O . PRO A 1 67 ? -8.195 33.844 19.984 1 36.22 67 PRO A O 1
ATOM 497 N N . PHE A 1 68 ? -9.633 32.438 20.438 1 35.59 68 PHE A N 1
ATOM 498 C CA . PHE A 1 68 ? -8.797 31.234 20.438 1 35.59 68 PHE A CA 1
ATOM 499 C C . PHE A 1 68 ? -7.91 31.172 19.203 1 35.59 68 PHE A C 1
ATOM 501 O O . PHE A 1 68 ? -8.32 31.594 18.125 1 35.59 68 PHE A O 1
ATOM 508 N N . PRO A 1 69 ? -6.68 31.359 19.359 1 36.44 69 PRO A N 1
ATOM 509 C CA . PRO A 1 69 ? -5.863 31.109 18.172 1 36.44 69 PRO A CA 1
ATOM 510 C C . PRO A 1 69 ? -6.461 30.062 17.234 1 36.44 69 PRO A C 1
ATOM 512 O O . PRO A 1 69 ? -6.941 29.031 17.703 1 36.44 69 PRO A O 1
ATOM 515 N N . HIS A 1 70 ? -7.199 30.375 16.219 1 36 70 HIS A N 1
ATOM 516 C CA . HIS A 1 70 ? -7.629 29.484 15.148 1 36 70 HIS A CA 1
ATOM 517 C C . HIS A 1 70 ? -6.613 28.359 14.93 1 36 70 HIS A C 1
ATOM 519 O O . HIS A 1 70 ? -5.461 28.625 14.578 1 36 70 HIS A O 1
ATOM 525 N N . GLU A 1 71 ? -6.316 27.469 15.766 1 42.41 71 GLU A N 1
ATOM 526 C CA . GLU A 1 71 ? -5.551 26.266 15.406 1 42.41 71 GLU A CA 1
ATOM 527 C C . GLU A 1 71 ? -5.527 26.062 13.891 1 42.41 71 GLU A C 1
ATOM 529 O O . GLU A 1 71 ? -6.578 25.969 13.258 1 42.41 71 GLU A O 1
ATOM 534 N N . CYS A 1 72 ? -4.734 26.719 13.047 1 44.38 72 CYS A N 1
ATOM 535 C CA . CYS A 1 72 ? -4.516 26.594 11.617 1 44.38 72 CYS A CA 1
ATOM 536 C C . CYS A 1 72 ? -4.75 25.156 11.156 1 44.38 72 CYS A C 1
ATOM 538 O O . CYS A 1 72 ? -3.799 24.406 10.945 1 44.38 72 CYS A O 1
ATOM 540 N N . VAL A 1 73 ? -5.469 24.266 11.75 1 49 73 VAL A N 1
ATOM 541 C CA . VAL A 1 73 ? -5.812 22.938 11.273 1 49 73 VAL A CA 1
ATOM 542 C C . VAL A 1 73 ? -6.273 23.016 9.812 1 49 73 VAL A C 1
ATOM 544 O O . VAL A 1 73 ? -7.117 23.844 9.469 1 49 73 VAL A O 1
ATOM 547 N N . ASN A 1 74 ? -5.34 22.859 8.836 1 59.66 74 ASN A N 1
ATOM 548 C CA . ASN A 1 74 ? -5.855 22.672 7.484 1 59.66 74 ASN A CA 1
ATOM 549 C C . ASN A 1 74 ? -7.184 21.922 7.484 1 59.66 74 ASN A C 1
ATOM 551 O O . ASN A 1 74 ? -7.23 20.734 7.816 1 59.66 74 ASN A O 1
ATOM 555 N N . SER A 1 75 ? -8.281 22.516 7.367 1 83.94 75 SER A N 1
ATOM 556 C CA . SER A 1 75 ? -9.68 22.141 7.52 1 83.94 75 SER A CA 1
ATOM 557 C C . SER A 1 75 ? -10.016 20.938 6.645 1 83.94 75 SER A C 1
ATOM 559 O O . SER A 1 75 ? -10.734 20.031 7.074 1 83.94 75 SER A O 1
ATOM 561 N N . THR A 1 76 ? -9.344 20.844 5.566 1 94.25 76 THR A N 1
ATOM 562 C CA . THR A 1 76 ? -9.664 19.734 4.676 1 94.25 76 THR A CA 1
ATOM 563 C C . THR A 1 76 ? -9.109 18.422 5.219 1 94.25 76 THR A C 1
ATOM 565 O O . THR A 1 76 ? -9.789 17.391 5.195 1 94.25 76 THR A O 1
ATOM 568 N N . THR A 1 77 ? -7.863 18.516 5.762 1 96.31 77 THR A N 1
ATOM 569 C CA . THR A 1 77 ? -7.227 17.328 6.328 1 96.31 77 THR A CA 1
ATOM 570 C C . THR A 1 77 ? -8.039 16.781 7.5 1 96.31 77 THR A C 1
ATOM 572 O O . THR A 1 77 ? -8.273 15.578 7.598 1 96.31 77 THR A O 1
ATOM 575 N N . GLU A 1 78 ? -8.453 17.578 8.32 1 96 78 GLU A N 1
ATOM 576 C CA . GLU A 1 78 ? -9.219 17.141 9.492 1 96 78 GLU A CA 1
ATOM 577 C C . GLU A 1 78 ? -10.586 16.609 9.086 1 96 78 GLU A C 1
ATOM 579 O O . GLU A 1 78 ? -11.07 15.641 9.672 1 96 78 GLU A O 1
ATOM 584 N N . ALA A 1 79 ? -11.234 17.25 8.172 1 96.88 79 ALA A N 1
ATOM 585 C CA . ALA A 1 79 ? -12.516 16.75 7.672 1 96.88 79 ALA A CA 1
ATOM 586 C C . ALA A 1 79 ? -12.367 15.367 7.051 1 96.88 79 ALA A C 1
ATOM 588 O O . ALA A 1 79 ? -13.195 14.477 7.273 1 96.88 79 ALA A O 1
ATOM 589 N N . THR A 1 80 ? -11.32 15.203 6.25 1 98.12 80 THR A N 1
ATOM 590 C CA . THR A 1 80 ? -11.031 13.898 5.652 1 98.12 80 THR A CA 1
ATOM 591 C C . THR A 1 80 ? -10.758 12.859 6.734 1 98.12 80 THR A C 1
ATOM 593 O O . THR A 1 80 ? -11.273 11.742 6.676 1 98.12 80 THR A O 1
ATOM 596 N N . ARG A 1 81 ? -10.008 13.242 7.691 1 98.06 81 ARG A N 1
ATOM 597 C CA . ARG A 1 81 ? -9.672 12.344 8.789 1 98.06 81 ARG A CA 1
ATOM 598 C C . ARG A 1 81 ? -10.922 11.859 9.508 1 98.06 81 ARG A C 1
ATOM 600 O O . ARG A 1 81 ? -11.109 10.656 9.711 1 98.06 81 ARG A O 1
ATOM 607 N N . SER A 1 82 ? -11.719 12.758 9.922 1 97.56 82 SER A N 1
ATOM 608 C CA . SER A 1 82 ? -12.945 12.43 10.641 1 97.56 82 SER A CA 1
ATOM 609 C C . SER A 1 82 ? -13.844 11.516 9.82 1 97.56 82 SER A C 1
ATOM 611 O O . SER A 1 82 ? -14.398 10.547 10.336 1 97.56 82 SER A O 1
ATOM 613 N N . PHE A 1 83 ? -13.984 11.836 8.562 1 97.62 83 PHE A N 1
ATOM 614 C CA . PHE A 1 83 ? -14.812 11.047 7.648 1 97.62 83 PHE A CA 1
ATOM 615 C C . PHE A 1 83 ? -14.289 9.617 7.547 1 97.62 83 PHE A C 1
ATOM 617 O O . PHE A 1 83 ? -15.047 8.664 7.727 1 97.62 83 PHE A O 1
ATOM 624 N N . ILE A 1 84 ? -13.016 9.438 7.332 1 98 84 ILE A N 1
ATOM 625 C CA . ILE A 1 84 ? -12.414 8.125 7.109 1 98 84 ILE A CA 1
ATOM 626 C C . ILE A 1 84 ? -12.422 7.324 8.406 1 98 84 ILE A C 1
ATOM 628 O O . ILE A 1 84 ? -12.734 6.133 8.406 1 98 84 ILE A O 1
ATOM 632 N N . GLU A 1 85 ? -12.086 7.941 9.516 1 97 85 GLU A N 1
ATOM 633 C CA . GLU A 1 85 ? -12.109 7.25 10.797 1 97 85 GLU A CA 1
ATOM 634 C C . GLU A 1 85 ? -13.516 6.758 11.133 1 97 85 GLU A C 1
ATOM 636 O O . GLU A 1 85 ? -13.688 5.617 11.57 1 97 85 GLU A O 1
ATOM 641 N N . SER A 1 86 ? -14.492 7.582 10.906 1 94.94 86 SER A N 1
ATOM 642 C CA . SER A 1 86 ? -15.883 7.191 11.141 1 94.94 86 SER A CA 1
ATOM 643 C C . SER A 1 86 ? -16.297 6.055 10.219 1 94.94 86 SER A C 1
ATOM 645 O O . SER A 1 86 ? -16.984 5.125 10.641 1 94.94 86 SER A O 1
ATOM 647 N N . LEU A 1 87 ? -15.891 6.133 9.008 1 95.06 87 LEU A N 1
ATOM 648 C CA . LEU A 1 87 ? -16.25 5.113 8.023 1 95.06 87 LEU A CA 1
ATOM 649 C C . LEU A 1 87 ? -15.672 3.756 8.414 1 95.06 87 LEU A C 1
ATOM 651 O O . LEU A 1 87 ? -16.391 2.752 8.422 1 95.06 87 LEU A O 1
ATOM 655 N N . PHE A 1 88 ? -14.414 3.697 8.766 1 94.44 88 PHE A N 1
ATOM 656 C CA . PHE A 1 88 ? -13.773 2.416 9.047 1 94.44 88 PHE A CA 1
ATOM 657 C C . PHE A 1 88 ? -14.227 1.873 10.398 1 94.44 88 PHE A C 1
ATOM 659 O O . PHE A 1 88 ? -14.172 0.664 10.633 1 94.44 88 PHE A O 1
ATOM 666 N N . THR A 1 89 ? -14.719 2.773 11.25 1 90.5 89 THR A N 1
ATOM 667 C CA . THR A 1 89 ? -15.398 2.311 12.453 1 90.5 89 THR A CA 1
ATOM 668 C C . THR A 1 89 ? -16.734 1.646 12.102 1 90.5 89 THR A C 1
ATOM 670 O O . THR A 1 89 ? -17.031 0.563 12.602 1 90.5 89 THR A O 1
ATOM 673 N N . ALA A 1 90 ? -17.469 2.195 11.18 1 87.38 90 ALA A N 1
ATOM 674 C CA . ALA A 1 90 ? -18.781 1.681 10.766 1 87.38 90 ALA A CA 1
ATOM 675 C C . ALA A 1 90 ? -18.625 0.371 10 1 87.38 90 ALA A C 1
ATOM 677 O O . ALA A 1 90 ? -19.422 -0.56 10.188 1 87.38 90 ALA A O 1
ATOM 678 N N . VAL A 1 91 ? -17.609 0.323 9.148 1 86.38 91 VAL A N 1
ATOM 679 C CA . VAL A 1 91 ? -17.375 -0.851 8.32 1 86.38 91 VAL A CA 1
ATOM 680 C C . VAL A 1 91 ? -16.984 -2.041 9.195 1 86.38 91 VAL A C 1
ATOM 682 O O . VAL A 1 91 ? -17.391 -3.174 8.93 1 86.38 91 VAL A O 1
ATOM 685 N N . ALA A 1 92 ? -16.266 -1.792 10.141 1 79.62 92 ALA A N 1
ATOM 686 C CA . ALA A 1 92 ? -15.883 -2.852 11.07 1 79.62 92 ALA A CA 1
ATOM 687 C C . ALA A 1 92 ? -17.109 -3.416 11.781 1 79.62 92 ALA A C 1
ATOM 689 O O . ALA A 1 92 ? -17.156 -4.605 12.109 1 79.62 92 ALA A O 1
ATOM 690 N N . LEU A 1 93 ? -18.156 -2.617 11.852 1 77.69 93 LEU A N 1
ATOM 691 C CA . LEU A 1 93 ? -19.359 -3.006 12.57 1 77.69 93 LEU A CA 1
ATOM 692 C C . LEU A 1 93 ? -20.344 -3.715 11.648 1 77.69 93 LEU A C 1
ATOM 694 O O . LEU A 1 93 ? -21.047 -4.633 12.07 1 77.69 93 LEU A O 1
ATOM 698 N N . ASP A 1 94 ? -20.328 -3.369 10.281 1 76.81 94 ASP A N 1
ATOM 699 C CA . ASP A 1 94 ? -21.359 -3.918 9.422 1 76.81 94 ASP A CA 1
ATOM 700 C C . ASP A 1 94 ? -20.766 -4.77 8.305 1 76.81 94 ASP A C 1
ATOM 702 O O . ASP A 1 94 ? -21.453 -5.148 7.359 1 76.81 94 ASP A O 1
ATOM 706 N N . ASN A 1 95 ? -19.5 -5.066 8.297 1 71.94 95 ASN A N 1
ATOM 707 C CA . ASN A 1 95 ? -18.781 -5.945 7.371 1 71.94 95 ASN A CA 1
ATOM 708 C C . ASN A 1 95 ? -18.875 -5.438 5.934 1 71.94 95 ASN A C 1
ATOM 710 O O . ASN A 1 95 ? -19.25 -6.191 5.031 1 71.94 95 ASN A O 1
ATOM 714 N N . PHE A 1 96 ? -18.453 -4.258 5.668 1 71.5 96 PHE A N 1
ATOM 715 C CA . PHE A 1 96 ? -18.469 -3.617 4.355 1 71.5 96 PHE A CA 1
ATOM 716 C C . PHE A 1 96 ? -19.875 -3.607 3.77 1 71.5 96 PHE A C 1
ATOM 718 O O . PHE A 1 96 ? -20.062 -3.824 2.57 1 71.5 96 PHE A O 1
ATOM 725 N N . GLY A 1 97 ? -20.875 -3.443 4.52 1 74 97 GLY A N 1
ATOM 726 C CA . GLY A 1 97 ? -22.281 -3.4 4.145 1 74 97 GLY A CA 1
ATOM 727 C C . GLY A 1 97 ? -22.703 -2.055 3.592 1 74 97 GLY A C 1
ATOM 728 O O . GLY A 1 97 ? -22 -1.462 2.771 1 74 97 GLY A O 1
ATOM 729 N N . THR A 1 98 ? -23.734 -1.607 3.984 1 75.75 98 THR A N 1
ATOM 730 C CA . THR A 1 98 ? -24.453 -0.449 3.467 1 75.75 98 THR A CA 1
ATOM 731 C C . THR A 1 98 ? -23.656 0.829 3.684 1 75.75 98 THR A C 1
ATOM 733 O O . THR A 1 98 ? -23.609 1.697 2.809 1 75.75 98 THR A O 1
ATOM 736 N N . SER A 1 99 ? -22.938 0.882 4.715 1 82.06 99 SER A N 1
ATOM 737 C CA . SER A 1 99 ? -22.203 2.102 5.023 1 82.06 99 SER A CA 1
ATOM 738 C C . SER A 1 99 ? -21.062 2.32 4.039 1 82.06 99 SER A C 1
ATOM 740 O O . SER A 1 99 ? -20.797 3.453 3.635 1 82.06 99 SER A O 1
ATOM 742 N N . PHE A 1 100 ? -20.375 1.332 3.686 1 88.62 100 PHE A N 1
ATOM 743 C CA . PHE A 1 100 ? -19.25 1.438 2.758 1 88.62 100 PHE A CA 1
ATOM 744 C C . PHE A 1 100 ? -19.734 1.85 1.372 1 88.62 100 PHE A C 1
ATOM 746 O O . PHE A 1 100 ? -19.203 2.779 0.77 1 88.62 100 PHE A O 1
ATOM 753 N N . ALA A 1 101 ? -20.781 1.186 1.021 1 86.94 101 ALA A N 1
ATOM 754 C CA . ALA A 1 101 ? -21.328 1.512 -0.288 1 86.94 101 ALA A CA 1
ATOM 755 C C . ALA A 1 101 ? -21.797 2.965 -0.34 1 86.94 101 ALA A C 1
ATOM 757 O O . ALA A 1 101 ? -21.625 3.645 -1.354 1 86.94 101 ALA A O 1
ATOM 758 N N . ALA A 1 102 ? -22.359 3.432 0.686 1 90.31 102 ALA A N 1
ATOM 759 C CA . ALA A 1 102 ? -22.875 4.801 0.74 1 90.31 102 ALA A CA 1
ATOM 760 C C . ALA A 1 102 ? -21.734 5.812 0.695 1 90.31 102 ALA A C 1
ATOM 762 O O . ALA A 1 102 ? -21.922 6.949 0.254 1 90.31 102 ALA A O 1
ATOM 763 N N . ALA A 1 103 ? -20.609 5.438 1.153 1 95.81 103 ALA A N 1
ATOM 764 C CA . ALA A 1 103 ? -19.453 6.332 1.228 1 95.81 103 ALA A CA 1
ATOM 765 C C . ALA A 1 103 ? -18.781 6.461 -0.132 1 95.81 103 ALA A C 1
ATOM 767 O O . ALA A 1 103 ? -17.953 7.359 -0.341 1 95.81 103 ALA A O 1
ATOM 768 N N . LEU A 1 104 ? -19.094 5.613 -1.053 1 97 104 LEU A N 1
ATOM 769 C CA . LEU A 1 104 ? -18.469 5.613 -2.369 1 97 104 LEU A CA 1
ATOM 770 C C . LEU A 1 104 ? -19.234 6.512 -3.334 1 97 104 LEU A C 1
ATOM 772 O O . LEU A 1 104 ? -20.453 6.461 -3.395 1 97 104 LEU A O 1
ATOM 776 N N . SER A 1 105 ? -18.516 7.336 -4.082 1 98.06 105 SER A N 1
ATOM 777 C CA . SER A 1 105 ? -19.109 8.125 -5.156 1 98.06 105 SER A CA 1
ATOM 778 C C . SER A 1 105 ? -19.594 7.23 -6.293 1 98.06 105 SER A C 1
ATOM 780 O O . SER A 1 105 ? -18.969 6.211 -6.602 1 98.06 105 SER A O 1
ATOM 782 N N . ASP A 1 106 ? -20.609 7.641 -6.973 1 96.94 106 ASP A N 1
ATOM 783 C CA . ASP A 1 106 ? -21.078 6.918 -8.156 1 96.94 106 ASP A CA 1
ATOM 784 C C . ASP A 1 106 ? -20.016 6.934 -9.258 1 96.94 106 ASP A C 1
ATOM 786 O O . ASP A 1 106 ? -19.969 6.02 -10.086 1 96.94 106 ASP A O 1
ATOM 790 N N . ASP A 1 107 ? -19.125 7.918 -9.211 1 97.25 107 ASP A N 1
ATOM 791 C CA . ASP A 1 107 ? -18.078 8.062 -10.219 1 97.25 107 ASP A CA 1
ATOM 792 C C . ASP A 1 107 ? -16.75 7.512 -9.711 1 97.25 107 ASP A C 1
ATOM 794 O O . ASP A 1 107 ? -15.68 7.93 -10.164 1 97.25 107 ASP A O 1
ATOM 798 N N . LEU A 1 108 ? -16.828 6.668 -8.805 1 98.56 108 LEU A N 1
ATOM 799 C CA . LEU A 1 108 ? -15.656 6.051 -8.195 1 98.56 108 LEU A CA 1
ATOM 800 C C . LEU A 1 108 ? -14.719 5.496 -9.258 1 98.56 108 LEU A C 1
ATOM 802 O O . LEU A 1 108 ? -15.164 4.883 -10.227 1 98.56 108 LEU A O 1
ATOM 806 N N . VAL A 1 109 ? -13.453 5.773 -9.133 1 98.88 109 VAL A N 1
ATOM 807 C CA . VAL A 1 109 ? -12.414 5.027 -9.836 1 98.88 109 VAL A CA 1
ATOM 808 C C . VAL A 1 109 ? -11.633 4.168 -8.844 1 98.88 109 VAL A C 1
ATOM 810 O O . VAL A 1 109 ? -11.055 4.684 -7.891 1 98.88 109 VAL A O 1
ATOM 813 N N . TRP A 1 110 ? -11.672 2.863 -9.031 1 98.69 110 TRP A N 1
ATOM 814 C CA . TRP A 1 110 ? -10.961 1.935 -8.156 1 98.69 110 TRP A CA 1
ATOM 815 C C . TRP A 1 110 ? -9.891 1.174 -8.93 1 98.69 110 TRP A C 1
ATOM 817 O O . TRP A 1 110 ? -10.188 0.505 -9.922 1 98.69 110 TRP A O 1
ATOM 827 N N . THR A 1 111 ? -8.672 1.328 -8.484 1 98.88 111 THR A N 1
ATOM 828 C CA . THR A 1 111 ? -7.574 0.516 -9.008 1 98.88 111 THR A CA 1
ATOM 829 C C . THR A 1 111 ? -7.23 -0.614 -8.039 1 98.88 111 THR A C 1
ATOM 831 O O . THR A 1 111 ? -6.852 -0.364 -6.895 1 98.88 111 THR A O 1
ATOM 834 N N . VAL A 1 112 ? -7.488 -1.825 -8.453 1 98.75 112 VAL A N 1
ATOM 835 C CA . VAL A 1 112 ? -6.961 -3.012 -7.785 1 98.75 112 VAL A CA 1
ATOM 836 C C . VAL A 1 112 ? -5.578 -3.348 -8.336 1 98.75 112 VAL A C 1
ATOM 838 O O . VAL A 1 112 ? -5.457 -3.834 -9.469 1 98.75 112 VAL A O 1
ATOM 841 N N . THR A 1 113 ? -4.562 -3.145 -7.543 1 98.75 113 THR A N 1
ATOM 842 C CA . THR A 1 113 ? -3.199 -3.35 -8.023 1 98.75 113 THR A CA 1
ATOM 843 C C . THR A 1 113 ? -2.852 -4.836 -8.047 1 98.75 113 THR A C 1
ATOM 845 O O . THR A 1 113 ? -3.568 -5.656 -7.465 1 98.75 113 THR A O 1
ATOM 848 N N . GLY A 1 114 ? -1.777 -5.125 -8.75 1 98.19 114 GLY A N 1
ATOM 849 C CA . GLY A 1 114 ? -1.221 -6.465 -8.688 1 98.19 114 GLY A CA 1
ATOM 850 C C . GLY A 1 114 ? -1.553 -7.309 -9.898 1 98.19 114 GLY A C 1
ATOM 851 O O . GLY A 1 114 ? -1.729 -6.777 -11 1 98.19 114 GLY A O 1
ATOM 852 N N . SER A 1 115 ? -1.507 -8.617 -9.711 1 98.06 115 SER A N 1
ATOM 853 C CA . SER A 1 115 ? -1.614 -9.586 -10.797 1 98.06 115 SER A CA 1
ATOM 854 C C . SER A 1 115 ? -2.674 -10.641 -10.492 1 98.06 115 SER A C 1
ATOM 856 O O . SER A 1 115 ? -2.506 -11.812 -10.836 1 98.06 115 SER A O 1
ATOM 858 N N . SER A 1 116 ? -3.723 -10.312 -9.867 1 97.62 116 SER A N 1
ATOM 859 C CA . SER A 1 116 ? -4.84 -11.211 -9.594 1 97.62 116 SER A CA 1
ATOM 860 C C . SER A 1 116 ? -5.879 -11.156 -10.711 1 97.62 116 SER A C 1
ATOM 862 O O . SER A 1 116 ? -5.816 -10.281 -11.578 1 97.62 116 SER A O 1
ATOM 864 N N . PRO A 1 117 ? -6.887 -12.117 -10.656 1 97.62 117 PRO A N 1
ATOM 865 C CA . PRO A 1 117 ? -7.914 -12.102 -11.703 1 97.62 117 PRO A CA 1
ATOM 866 C C . PRO A 1 117 ? -8.781 -10.844 -11.656 1 97.62 117 PRO A C 1
ATOM 868 O O . PRO A 1 117 ? -9.461 -10.523 -12.633 1 97.62 117 PRO A O 1
ATOM 871 N N . ILE A 1 118 ? -8.766 -10.141 -10.555 1 97.56 118 ILE A N 1
ATOM 872 C CA . ILE A 1 118 ? -9.594 -8.945 -10.43 1 97.56 118 ILE A CA 1
ATOM 873 C C . ILE A 1 118 ? -8.711 -7.703 -10.43 1 97.56 118 ILE A C 1
ATOM 875 O O . ILE A 1 118 ? -9.18 -6.602 -10.141 1 97.56 118 ILE A O 1
ATOM 879 N N . ALA A 1 119 ? -7.426 -7.84 -10.719 1 98.44 119 ALA A N 1
ATOM 880 C CA . ALA A 1 119 ? -6.559 -6.672 -10.836 1 98.44 119 ALA A CA 1
ATOM 881 C C . ALA A 1 119 ? -6.965 -5.801 -12.023 1 98.44 119 ALA A C 1
ATOM 883 O O . ALA A 1 119 ? -7.375 -6.316 -13.062 1 98.44 119 ALA A O 1
ATOM 884 N N . GLY A 1 120 ? -6.883 -4.512 -11.867 1 98.31 120 GLY A N 1
ATOM 885 C CA . GLY A 1 120 ? -7.246 -3.561 -12.906 1 98.31 120 GLY A CA 1
ATOM 886 C C . GLY A 1 120 ? -7.82 -2.27 -12.352 1 98.31 120 GLY A C 1
ATOM 887 O O . GLY A 1 120 ? -7.91 -2.094 -11.133 1 98.31 120 GLY A O 1
ATOM 888 N N . THR A 1 121 ? -8.086 -1.336 -13.281 1 98.81 121 THR A N 1
ATOM 889 C CA . THR A 1 121 ? -8.734 -0.078 -12.922 1 98.81 121 THR A CA 1
ATOM 890 C C . THR A 1 121 ? -10.18 -0.057 -13.406 1 98.81 121 THR A C 1
ATOM 892 O O . THR A 1 121 ? -10.453 -0.314 -14.578 1 98.81 121 THR A O 1
ATOM 895 N N . TYR A 1 122 ? -11.07 0.232 -12.484 1 98.69 122 TYR A N 1
ATOM 896 C CA . TYR A 1 122 ? -12.5 0.213 -12.742 1 98.69 122 TYR A CA 1
ATOM 897 C C . TYR A 1 122 ? -13.109 1.599 -12.555 1 98.69 122 TYR A C 1
ATOM 899 O O . TYR A 1 122 ? -12.992 2.195 -11.484 1 98.69 122 TYR A O 1
ATOM 907 N N . SER A 1 123 ? -13.773 2.037 -13.602 1 98.69 123 SER A N 1
ATOM 908 C CA . SER A 1 123 ? -14.414 3.348 -13.578 1 98.69 123 SER A CA 1
ATOM 909 C C . SER A 1 123 ? -15.922 3.221 -13.383 1 98.69 123 SER A C 1
ATOM 911 O O . SER A 1 123 ? -16.609 2.658 -14.234 1 98.69 123 SER A O 1
ATOM 913 N N . GLY A 1 124 ? -16.344 3.77 -12.266 1 98.44 124 GLY A N 1
ATOM 914 C CA . GLY A 1 124 ? -17.734 3.678 -11.867 1 98.44 124 GLY A CA 1
ATOM 915 C C . GLY A 1 124 ? -17.969 2.734 -10.703 1 98.44 124 GLY A C 1
ATOM 916 O O . GLY A 1 124 ? -17.469 1.608 -10.703 1 98.44 124 GLY A O 1
ATOM 917 N N . LYS A 1 125 ? -18.766 3.195 -9.812 1 97.69 125 LYS A N 1
ATOM 918 C CA . LYS A 1 125 ? -19.062 2.418 -8.609 1 97.69 125 LYS A CA 1
ATOM 919 C C . LYS A 1 125 ? -19.688 1.073 -8.969 1 97.69 125 LYS A C 1
ATOM 921 O O . LYS A 1 125 ? -19.281 0.035 -8.438 1 97.69 125 LYS A O 1
ATOM 926 N N . GLN A 1 126 ? -20.641 1.092 -9.828 1 96.69 126 GLN A N 1
ATOM 927 C CA . GLN A 1 126 ? -21.328 -0.141 -10.188 1 96.69 126 GLN A CA 1
ATOM 928 C C . GLN A 1 126 ? -20.391 -1.113 -10.891 1 96.69 126 GLN A C 1
ATOM 930 O O . GLN A 1 126 ? -20.469 -2.326 -10.688 1 96.69 126 GLN A O 1
ATOM 935 N N . VAL A 1 127 ? -19.516 -0.593 -11.758 1 97.44 127 VAL A N 1
ATOM 936 C CA . VAL A 1 127 ? -18.547 -1.441 -12.43 1 97.44 127 VAL A CA 1
ATOM 937 C C . VAL A 1 127 ? -17.641 -2.113 -11.391 1 97.44 127 VAL A C 1
ATOM 939 O O . VAL A 1 127 ? -17.391 -3.318 -11.469 1 97.44 127 VAL A O 1
ATOM 942 N N . TYR A 1 128 ? -17.219 -1.393 -10.422 1 97 128 TYR A N 1
ATOM 943 C CA . TYR A 1 128 ? -16.406 -1.938 -9.336 1 97 128 TYR A CA 1
ATOM 944 C C . TYR A 1 128 ? -17.172 -3.025 -8.586 1 97 128 TYR A C 1
ATOM 946 O O . TYR A 1 128 ? -16.625 -4.086 -8.289 1 97 128 TYR A O 1
ATOM 954 N N . ILE A 1 129 ? -18.359 -2.775 -8.25 1 94.56 129 ILE A N 1
ATOM 955 C CA . ILE A 1 129 ? -19.172 -3.738 -7.516 1 94.56 129 ILE A CA 1
ATOM 956 C C . ILE A 1 129 ? -19.312 -5.023 -8.336 1 94.56 129 ILE A C 1
ATOM 958 O O . ILE A 1 129 ? -19.062 -6.117 -7.824 1 94.56 129 ILE A O 1
ATOM 962 N N . ASP A 1 130 ? -19.547 -4.926 -9.594 1 95.44 130 ASP A N 1
ATOM 963 C CA . ASP A 1 130 ? -19.828 -6.082 -10.438 1 95.44 130 ASP A CA 1
ATOM 964 C C . ASP A 1 130 ? -18.562 -6.887 -10.711 1 95.44 130 ASP A C 1
ATOM 966 O O . ASP A 1 130 ? -18.594 -8.117 -10.758 1 95.44 130 ASP A O 1
ATOM 970 N N . LYS A 1 131 ? -17.469 -6.176 -10.875 1 96.81 131 LYS A N 1
ATOM 971 C CA . LYS A 1 131 ? -16.297 -6.844 -11.406 1 96.81 131 LYS A CA 1
ATOM 972 C C . LYS A 1 131 ? -15.312 -7.207 -10.297 1 96.81 131 LYS A C 1
ATOM 974 O O . LYS A 1 131 ? -14.406 -8.016 -10.5 1 96.81 131 LYS A O 1
ATOM 979 N N . VAL A 1 132 ? -15.5 -6.613 -9.148 1 96.06 132 VAL A N 1
ATOM 980 C CA . VAL A 1 132 ? -14.555 -6.871 -8.07 1 96.06 132 VAL A CA 1
ATOM 981 C C . VAL A 1 132 ? -15.289 -7.406 -6.848 1 96.06 132 VAL A C 1
ATOM 983 O O . VAL A 1 132 ? -15.039 -8.531 -6.406 1 96.06 132 VAL A O 1
ATOM 986 N N . LEU A 1 133 ? -16.25 -6.629 -6.332 1 94.25 133 LEU A N 1
ATOM 987 C CA . LEU A 1 133 ? -16.875 -6.957 -5.051 1 94.25 133 LEU A CA 1
ATOM 988 C C . LEU A 1 133 ? -17.719 -8.211 -5.168 1 94.25 133 LEU A C 1
ATOM 990 O O . LEU A 1 133 ? -17.672 -9.086 -4.301 1 94.25 133 LEU A O 1
ATOM 994 N N . THR A 1 134 ? -18.531 -8.305 -6.203 1 94.31 134 THR A N 1
ATOM 995 C CA . THR A 1 134 ? -19.422 -9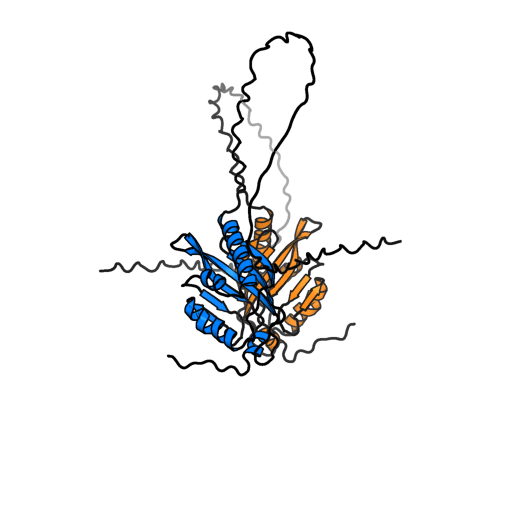.453 -6.379 1 94.31 134 THR A CA 1
ATOM 996 C C . THR A 1 134 ? -18.609 -10.734 -6.543 1 94.31 134 THR A C 1
ATOM 998 O O . THR A 1 134 ? -18.844 -11.719 -5.84 1 94.31 134 THR A O 1
ATOM 1001 N N . PRO A 1 135 ? -17.625 -10.758 -7.457 1 96.75 135 PRO A N 1
ATOM 1002 C CA . PRO A 1 135 ? -16.797 -11.961 -7.531 1 96.75 135 PRO A CA 1
ATOM 1003 C C . PRO A 1 135 ? -16.141 -12.312 -6.191 1 96.75 135 PRO A C 1
ATOM 1005 O O . PRO A 1 135 ? -16.031 -13.492 -5.848 1 96.75 135 PRO A O 1
ATOM 1008 N N . LEU A 1 136 ? -15.703 -11.359 -5.402 1 96.38 136 LEU A N 1
ATOM 1009 C CA . LEU A 1 136 ? -15.109 -11.625 -4.094 1 96.38 136 LEU A CA 1
ATOM 1010 C C . LEU A 1 136 ? -16.141 -12.258 -3.156 1 96.38 136 LEU A C 1
ATOM 1012 O O . LEU A 1 136 ? -15.812 -13.195 -2.422 1 96.38 136 LEU A O 1
ATOM 1016 N N . ARG A 1 137 ? -17.312 -11.742 -3.186 1 94.19 137 ARG A N 1
ATOM 1017 C CA . ARG A 1 137 ? -18.375 -12.328 -2.375 1 94.19 137 ARG A CA 1
ATOM 1018 C C . ARG A 1 137 ? -18.656 -13.766 -2.787 1 94.19 137 ARG A C 1
ATOM 1020 O O . ARG A 1 137 ? -18.984 -14.609 -1.948 1 94.19 137 ARG A O 1
ATOM 1027 N N . ASP A 1 138 ? -18.484 -14.039 -4.051 1 96.62 138 ASP A N 1
ATOM 1028 C CA . ASP A 1 138 ? -18.734 -15.383 -4.57 1 96.62 138 ASP A CA 1
ATOM 1029 C C . ASP A 1 138 ? -17.688 -16.359 -4.07 1 96.62 138 ASP A C 1
ATOM 1031 O O . ASP A 1 138 ? -18 -17.531 -3.83 1 96.62 138 ASP A O 1
ATOM 1035 N N . VAL A 1 139 ? -16.531 -15.898 -3.887 1 98 139 VAL A N 1
ATOM 1036 C CA . VAL A 1 139 ? -15.469 -16.875 -3.668 1 98 139 VAL A CA 1
ATOM 1037 C C . VAL A 1 139 ? -15.117 -16.938 -2.186 1 98 139 VAL A C 1
ATOM 1039 O O . VAL A 1 139 ? -14.492 -17.906 -1.726 1 98 139 VAL A O 1
ATOM 1042 N N . LEU A 1 140 ? -15.445 -15.93 -1.425 1 97.44 140 LEU A N 1
ATOM 1043 C CA . LEU A 1 140 ? -15.086 -15.898 -0.012 1 97.44 140 LEU A CA 1
ATOM 1044 C C . LEU A 1 140 ? -16.234 -16.406 0.851 1 97.44 140 LEU A C 1
ATOM 1046 O O . LEU A 1 140 ? -17.406 -16.25 0.5 1 97.44 140 LEU A O 1
ATOM 1050 N N . VAL A 1 141 ? -15.867 -17.031 2.025 1 97.5 141 VAL A N 1
ATOM 1051 C CA . VAL A 1 141 ? -16.891 -17.438 2.99 1 97.5 141 VAL A CA 1
ATOM 1052 C C . VAL A 1 141 ? -17.578 -16.203 3.564 1 97.5 141 VAL A C 1
ATOM 1054 O O . VAL A 1 141 ? -18.812 -16.172 3.68 1 97.5 141 VAL A O 1
ATOM 1057 N N . ILE A 1 142 ? -16.797 -15.227 3.926 1 94 142 ILE A N 1
ATOM 1058 C CA . ILE A 1 142 ? -17.25 -13.906 4.352 1 94 142 ILE A CA 1
ATOM 1059 C C . ILE A 1 142 ? -16.234 -12.852 3.91 1 94 142 ILE A C 1
ATOM 1061 O O . ILE A 1 142 ? -15.047 -13.141 3.771 1 94 142 ILE A O 1
ATOM 1065 N N . LEU A 1 143 ? -16.703 -11.68 3.654 1 93.06 143 LEU A N 1
ATOM 1066 C CA . LEU A 1 143 ? -15.781 -10.594 3.338 1 93.06 143 LEU A CA 1
ATOM 1067 C C . LEU A 1 143 ? -14.953 -10.211 4.559 1 93.06 143 LEU A C 1
ATOM 1069 O O . LEU A 1 143 ? -15.438 -10.281 5.691 1 93.06 143 LEU A O 1
ATOM 1073 N N . PRO A 1 144 ? -13.703 -9.75 4.277 1 93.19 144 PRO A N 1
ATOM 1074 C CA . PRO A 1 144 ? -12.867 -9.383 5.422 1 93.19 144 PRO A CA 1
ATOM 1075 C C . PRO A 1 144 ? -13.383 -8.156 6.164 1 93.19 144 PRO A C 1
ATOM 1077 O O . PRO A 1 144 ? -13.828 -7.188 5.535 1 93.19 144 PRO A O 1
ATOM 1080 N N . VAL A 1 145 ? -13.32 -8.234 7.508 1 90.75 145 VAL A N 1
ATOM 1081 C CA . VAL A 1 145 ? -13.508 -7.07 8.367 1 90.75 145 VAL A CA 1
ATOM 1082 C C . VAL A 1 145 ? -12.164 -6.414 8.664 1 90.75 145 VAL A C 1
ATOM 1084 O O . VAL A 1 145 ? -11.242 -7.066 9.172 1 90.75 145 VAL A O 1
ATOM 1087 N N . PRO A 1 146 ? -12.102 -5.133 8.398 1 94.12 146 PRO A N 1
ATOM 1088 C CA . PRO A 1 146 ? -10.789 -4.5 8.562 1 94.12 146 PRO A CA 1
ATOM 1089 C C . PRO A 1 146 ? -10.383 -4.367 10.031 1 94.12 146 PRO A C 1
ATOM 1091 O O . PRO A 1 146 ? -11.141 -3.834 10.844 1 94.12 146 PRO A O 1
ATOM 1094 N N . ILE A 1 147 ? -9.273 -4.887 10.367 1 95.31 147 ILE A N 1
ATOM 1095 C CA . ILE A 1 147 ? -8.539 -4.504 11.57 1 95.31 147 ILE A CA 1
ATOM 1096 C C . ILE A 1 147 ? -7.555 -3.387 11.234 1 95.31 147 ILE A C 1
ATOM 1098 O O . ILE A 1 147 ? -6.469 -3.646 10.711 1 95.31 147 ILE A O 1
ATOM 1102 N N . VAL A 1 148 ? -7.934 -2.16 11.57 1 96.81 148 VAL A N 1
ATOM 1103 C CA . VAL A 1 148 ? -7.188 -0.984 11.133 1 96.81 148 VAL A CA 1
ATOM 1104 C C . VAL A 1 148 ? -5.902 -0.854 11.945 1 96.81 148 VAL A C 1
ATOM 1106 O O . VAL A 1 148 ? -5.926 -0.931 13.18 1 96.81 148 VAL A O 1
ATOM 1109 N N . GLU A 1 149 ? -4.828 -0.673 11.242 1 97.69 149 GLU A N 1
ATOM 1110 C CA . GLU A 1 149 ? -3.527 -0.511 11.891 1 97.69 149 GLU A CA 1
ATOM 1111 C C . GLU A 1 149 ? -3.072 0.945 11.859 1 97.69 149 GLU A C 1
ATOM 1113 O O . GLU A 1 149 ? -2.543 1.458 12.844 1 97.69 149 GLU A O 1
ATOM 1118 N N . HIS A 1 150 ? -3.217 1.617 10.719 1 98.06 150 HIS A N 1
ATOM 1119 C CA . HIS A 1 150 ? -2.838 3.018 10.555 1 98.06 150 HIS A CA 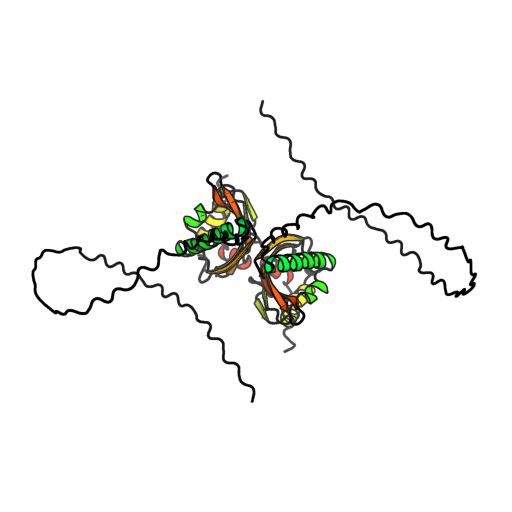1
ATOM 1120 C C . HIS A 1 150 ? -3.84 3.764 9.68 1 98.06 150 HIS A C 1
ATOM 1122 O O . HIS A 1 150 ? -4.406 3.186 8.75 1 98.06 150 HIS A O 1
ATOM 1128 N N . ILE A 1 151 ? -4.039 5.02 10.047 1 98.5 151 ILE A N 1
ATOM 1129 C CA . ILE A 1 151 ? -4.707 5.98 9.18 1 98.5 151 ILE A CA 1
ATOM 1130 C C . ILE A 1 151 ? -3.842 7.23 9.031 1 98.5 151 ILE A C 1
ATOM 1132 O O . ILE A 1 151 ? -3.479 7.863 10.031 1 98.5 151 ILE A O 1
ATOM 1136 N N . PHE A 1 152 ? -3.469 7.512 7.777 1 98.62 152 PHE A N 1
ATOM 1137 C CA . PHE A 1 152 ? -2.742 8.734 7.445 1 98.62 152 PHE A CA 1
ATOM 1138 C C . PHE A 1 152 ? -3.586 9.641 6.559 1 98.62 152 PHE A C 1
ATOM 1140 O O . PHE A 1 152 ? -4.203 9.18 5.598 1 98.62 152 PHE A O 1
ATOM 1147 N N . VAL A 1 153 ? -3.58 10.938 6.918 1 98.62 153 VAL A N 1
ATOM 1148 C CA . VAL A 1 153 ? -4.41 11.852 6.141 1 98.62 153 VAL A CA 1
ATOM 1149 C C . VAL A 1 153 ? -3.588 13.062 5.723 1 98.62 153 VAL A C 1
ATOM 1151 O O . VAL A 1 153 ? -2.836 13.625 6.523 1 98.62 15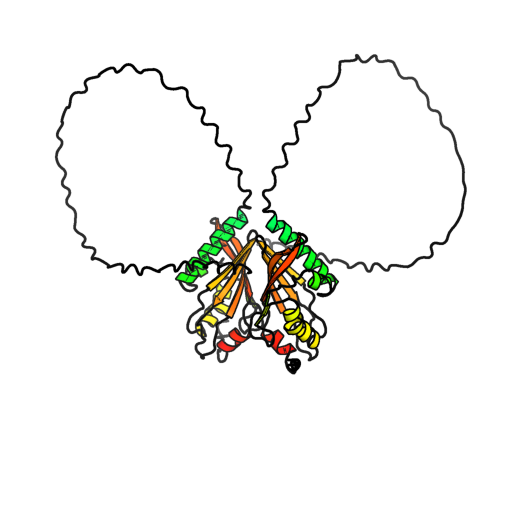3 VAL A O 1
ATOM 1154 N N . ASP A 1 154 ? -3.693 13.422 4.453 1 98.31 154 ASP A N 1
ATOM 1155 C CA . ASP A 1 154 ? -3.068 14.602 3.861 1 98.31 154 ASP A CA 1
ATOM 1156 C C . ASP A 1 154 ? -4.023 15.297 2.895 1 98.31 154 ASP A C 1
ATOM 1158 O O . ASP A 1 154 ? -4.164 14.883 1.743 1 98.31 154 ASP A O 1
ATOM 1162 N N . GLY A 1 155 ? -4.605 16.375 3.375 1 97.5 155 GLY A N 1
ATOM 1163 C CA . GLY A 1 155 ? -5.625 17.031 2.562 1 97.5 155 GLY A CA 1
ATOM 1164 C C . GLY A 1 155 ? -6.824 16.141 2.289 1 97.5 155 GLY A C 1
ATOM 1165 O O . GLY A 1 155 ? -7.438 15.609 3.221 1 97.5 155 GLY A O 1
ATOM 1166 N N . ASP A 1 156 ? -7.117 15.898 1.02 1 98.38 156 ASP A N 1
ATOM 1167 C CA . ASP A 1 156 ? -8.281 15.117 0.608 1 98.38 156 ASP A CA 1
ATOM 1168 C C . ASP A 1 156 ? -7.941 13.633 0.505 1 98.38 156 ASP A C 1
ATOM 1170 O O . ASP A 1 156 ? -8.805 12.812 0.177 1 98.38 156 ASP A O 1
ATOM 1174 N N . TRP A 1 157 ? -6.711 13.336 0.758 1 98.75 157 TRP A N 1
ATOM 1175 C CA . TRP A 1 157 ? -6.285 11.945 0.632 1 98.75 157 TRP A CA 1
ATOM 1176 C C . TRP A 1 157 ? -6.133 11.297 2.004 1 98.75 157 TRP A C 1
ATOM 1178 O O . TRP A 1 157 ? -5.676 11.938 2.953 1 98.75 157 TRP A O 1
ATOM 1188 N N . ALA A 1 158 ? -6.512 10.047 2.088 1 98.88 158 ALA A N 1
ATOM 1189 C CA . ALA A 1 158 ? -6.266 9.219 3.264 1 98.88 158 ALA A CA 1
ATOM 1190 C C . ALA A 1 158 ? -5.691 7.863 2.865 1 98.88 158 ALA A C 1
ATOM 1192 O O . ALA A 1 158 ? -6.137 7.258 1.886 1 98.88 158 ALA A O 1
ATOM 1193 N N . THR A 1 159 ? -4.676 7.461 3.52 1 98.88 159 THR A N 1
ATOM 1194 C CA . THR A 1 159 ? -4.176 6.09 3.459 1 98.88 159 THR A CA 1
ATOM 1195 C C . THR A 1 159 ? -4.633 5.297 4.68 1 98.88 159 THR A C 1
ATOM 1197 O O . THR A 1 159 ? -4.438 5.727 5.816 1 98.88 159 THR A O 1
ATOM 1200 N N . VAL A 1 160 ? -5.262 4.164 4.445 1 98.62 160 VAL A N 1
ATOM 1201 C CA . VAL A 1 160 ? -5.641 3.266 5.531 1 98.62 160 VAL A CA 1
ATOM 1202 C C . VAL A 1 160 ? -4.918 1.93 5.375 1 98.62 160 VAL A C 1
ATOM 1204 O O . VAL A 1 160 ? -5.047 1.264 4.344 1 98.62 160 VAL A O 1
ATOM 1207 N N . ASN A 1 161 ? -4.113 1.604 6.301 1 98.69 161 ASN A N 1
ATOM 1208 C CA . ASN A 1 161 ? -3.475 0.3 6.453 1 98.69 161 ASN A CA 1
ATOM 1209 C C . ASN A 1 161 ? -4.25 -0.593 7.418 1 98.69 161 ASN A C 1
ATOM 1211 O O . ASN A 1 161 ? -4.523 -0.198 8.547 1 98.69 161 ASN A O 1
ATOM 1215 N N . TRP A 1 162 ? -4.664 -1.715 6.938 1 97.31 162 TRP A N 1
ATOM 1216 C CA . TRP A 1 162 ? -5.445 -2.635 7.758 1 97.31 162 TRP A CA 1
ATOM 1217 C C . TRP A 1 162 ? -5.133 -4.082 7.398 1 97.31 162 TRP A C 1
ATOM 1219 O O . TRP A 1 162 ? -4.43 -4.348 6.422 1 97.31 162 TRP A O 1
ATOM 1229 N N . ARG A 1 163 ? -5.477 -5.012 8.234 1 97.19 163 ARG A N 1
ATOM 1230 C CA . ARG A 1 163 ? -5.289 -6.434 7.969 1 97.19 163 ARG A CA 1
ATOM 1231 C C . ARG A 1 163 ? -6.582 -7.211 8.195 1 97.19 163 ARG A C 1
ATOM 1233 O O . ARG A 1 163 ? -7.484 -6.734 8.883 1 97.19 163 ARG A O 1
ATOM 1240 N N . SER A 1 164 ? -6.652 -8.336 7.531 1 95.56 164 SER A N 1
ATOM 1241 C CA . SER A 1 164 ? -7.723 -9.297 7.77 1 95.56 164 SER A CA 1
ATOM 1242 C C . SER A 1 164 ? -7.215 -10.516 8.531 1 95.56 164 SER A C 1
ATOM 1244 O O . SER A 1 164 ? -6.039 -10.875 8.422 1 95.56 164 SER A O 1
ATOM 1246 N N . GLU A 1 165 ? -8.062 -11.078 9.289 1 96.38 165 GLU A N 1
ATOM 1247 C CA . GLU A 1 165 ? -7.77 -12.289 10.047 1 96.38 165 GLU A CA 1
ATOM 1248 C C . GLU A 1 165 ? -8.961 -13.25 10.039 1 96.38 165 GLU A C 1
ATOM 1250 O O . GLU A 1 165 ? -10.109 -12.82 10.164 1 96.38 165 GLU A O 1
ATOM 1255 N N . GLY A 1 166 ? -8.609 -14.508 9.875 1 97.06 166 GLY A N 1
ATOM 1256 C CA . GLY A 1 166 ? -9.648 -15.531 9.938 1 97.06 166 GLY A CA 1
ATOM 1257 C C . GLY A 1 166 ? -10.539 -15.547 8.711 1 97.06 166 GLY A C 1
ATOM 1258 O O . GLY A 1 166 ? -11.727 -15.859 8.805 1 97.06 166 GLY A O 1
ATOM 1259 N N . VAL A 1 167 ? -10.055 -15.156 7.586 1 97.12 167 VAL A N 1
ATOM 1260 C CA . VAL A 1 167 ? -10.844 -15.109 6.352 1 97.12 167 VAL A CA 1
ATOM 1261 C C . VAL A 1 167 ? -10.391 -16.219 5.41 1 97.12 167 VAL A C 1
ATOM 1263 O O . VAL A 1 167 ? -9.195 -16.469 5.266 1 97.12 167 VAL A O 1
ATOM 1266 N N . PHE A 1 168 ? -11.414 -16.891 4.785 1 98.62 168 PHE A N 1
ATOM 1267 C CA . PHE A 1 168 ? -11.117 -18.016 3.914 1 98.62 168 PHE A CA 1
ATOM 1268 C C . PHE A 1 168 ? -11.977 -17.969 2.658 1 98.62 168 PHE A C 1
ATOM 1270 O O . PHE A 1 168 ? -13.094 -17.453 2.682 1 98.62 168 PHE A O 1
ATOM 1277 N N . GLY A 1 169 ? -11.383 -18.562 1.584 1 98.56 169 GLY A N 1
ATOM 1278 C CA . GLY A 1 169 ? -12.203 -18.859 0.418 1 98.56 169 GLY A CA 1
ATOM 1279 C C . GLY A 1 169 ? -13.133 -20.047 0.635 1 98.56 169 GLY A C 1
ATOM 1280 O O . GLY A 1 169 ? -12.875 -20.906 1.482 1 98.56 169 GLY A O 1
ATOM 1281 N N . LYS A 1 170 ? -14.141 -20.047 -0.133 1 98.56 170 LYS A N 1
ATOM 1282 C CA . LYS A 1 170 ? -15.039 -21.203 -0.119 1 98.56 170 LYS A CA 1
ATOM 1283 C C . LYS A 1 170 ? -14.305 -22.469 -0.561 1 98.56 170 LYS A C 1
ATOM 1285 O O . LYS A 1 170 ? -14.711 -23.578 -0.21 1 98.56 170 LYS A O 1
ATOM 1290 N N . ASN A 1 171 ? -13.242 -22.328 -1.259 1 98.62 171 ASN A N 1
ATOM 1291 C CA . ASN A 1 171 ? -12.414 -23.453 -1.683 1 98.62 171 ASN A CA 1
ATOM 1292 C C . ASN A 1 171 ? -11.383 -23.828 -0.619 1 98.62 171 ASN A C 1
ATOM 1294 O O . ASN A 1 171 ? -10.5 -24.656 -0.865 1 98.62 171 ASN A O 1
ATOM 1298 N N . GLY A 1 172 ? -11.375 -23.109 0.474 1 98.69 172 GLY A N 1
ATOM 1299 C CA . GLY A 1 172 ? -10.531 -23.469 1.604 1 98.69 172 GLY A CA 1
ATOM 1300 C C . GLY A 1 172 ? -9.258 -22.641 1.675 1 98.69 172 GLY A C 1
ATOM 1301 O O . GLY A 1 172 ? -8.531 -22.703 2.672 1 98.69 172 GLY A O 1
ATOM 1302 N N . ALA A 1 173 ? -8.945 -21.891 0.68 1 98.75 173 ALA A N 1
ATOM 1303 C CA . ALA A 1 173 ? -7.723 -21.109 0.647 1 98.75 173 ALA A CA 1
ATOM 1304 C C . ALA A 1 173 ? -7.746 -20 1.708 1 98.75 173 ALA A C 1
ATOM 1306 O O . ALA A 1 173 ? -8.781 -19.375 1.93 1 98.75 173 ALA A O 1
ATOM 1307 N N . ASN A 1 174 ? -6.59 -19.828 2.441 1 98.69 174 ASN A N 1
ATOM 1308 C CA . ASN A 1 174 ? -6.453 -18.75 3.412 1 98.69 174 ASN A CA 1
ATOM 1309 C C . ASN A 1 174 ? -6.414 -17.375 2.732 1 98.69 174 ASN A C 1
ATOM 1311 O O . ASN A 1 174 ? -5.766 -17.219 1.695 1 98.69 174 ASN A O 1
ATOM 1315 N N . TYR A 1 175 ? -7.105 -16.438 3.32 1 98.25 175 TYR A N 1
ATOM 1316 C CA . TYR A 1 175 ? -7.23 -15.094 2.742 1 98.25 175 TYR A CA 1
ATOM 1317 C C . TYR A 1 175 ? -6.863 -14.023 3.76 1 98.25 175 TYR A C 1
ATOM 1319 O O . TYR A 1 175 ? -7.383 -12.906 3.709 1 98.25 175 TYR A O 1
ATOM 1327 N N . ASP A 1 176 ? -6.082 -14.336 4.785 1 98.31 176 ASP A N 1
ATOM 1328 C CA . ASP A 1 176 ? -5.508 -13.359 5.703 1 98.31 176 ASP A CA 1
ATOM 1329 C C . ASP A 1 176 ? -4.363 -12.586 5.043 1 98.31 176 ASP A C 1
ATOM 1331 O O . ASP A 1 176 ? -3.43 -13.195 4.512 1 98.31 176 ASP A O 1
ATOM 1335 N N . MET A 1 177 ? -4.496 -11.227 5.082 1 98.12 177 MET A N 1
ATOM 1336 C CA . MET A 1 177 ? -3.428 -10.453 4.453 1 98.12 177 MET A CA 1
ATOM 1337 C C . MET A 1 177 ? -3.416 -9.016 4.977 1 98.12 177 MET A C 1
ATOM 1339 O O . MET A 1 177 ? -4.301 -8.625 5.738 1 98.12 177 MET A O 1
ATOM 1343 N N . GLN A 1 178 ? -2.363 -8.32 4.637 1 98.25 178 GLN A N 1
ATOM 1344 C CA . GLN A 1 178 ? -2.262 -6.883 4.848 1 98.25 178 GLN A CA 1
ATOM 1345 C C . GLN A 1 178 ? -2.838 -6.113 3.662 1 98.25 178 GLN A C 1
ATOM 1347 O O . GLN A 1 178 ? -2.713 -6.543 2.514 1 98.25 178 GLN A O 1
ATOM 1352 N N . TYR A 1 179 ? -3.414 -4.93 3.988 1 98.06 179 TYR A N 1
ATOM 1353 C CA . TYR A 1 179 ? -3.982 -4.035 2.984 1 98.06 179 TYR A CA 1
ATOM 1354 C C . TYR A 1 179 ? -3.463 -2.613 3.166 1 98.06 179 TYR A C 1
ATOM 1356 O O . TYR A 1 179 ? -3.211 -2.176 4.289 1 98.06 179 TYR A O 1
ATOM 1364 N N . ALA A 1 180 ? -3.32 -1.922 2.098 1 98.88 180 ALA A N 1
ATOM 1365 C CA . ALA A 1 180 ? -3.275 -0.462 2.08 1 98.88 180 ALA A CA 1
ATOM 1366 C C . ALA A 1 180 ? -4.211 0.103 1.014 1 98.88 180 ALA A C 1
ATOM 1368 O O . ALA A 1 180 ? -4.133 -0.284 -0.154 1 98.88 180 ALA A O 1
ATOM 1369 N N . TRP A 1 181 ? -5.113 0.961 1.409 1 98.75 181 TRP A N 1
ATOM 1370 C CA . TRP A 1 181 ? -5.977 1.706 0.496 1 98.75 181 TRP A CA 1
ATOM 1371 C C . TRP A 1 181 ? -5.621 3.189 0.502 1 98.75 181 TRP A C 1
ATOM 1373 O O . TRP A 1 181 ? -5.688 3.846 1.544 1 98.75 181 TRP A O 1
ATOM 1383 N N . LEU A 1 182 ? -5.125 3.703 -0.587 1 98.94 182 LEU A N 1
ATOM 1384 C CA . LEU A 1 182 ? -4.98 5.137 -0.825 1 98.94 182 LEU A CA 1
ATOM 1385 C C . LEU A 1 182 ? -6.262 5.723 -1.404 1 98.94 182 LEU A C 1
ATOM 1387 O O . LEU A 1 182 ? -6.676 5.355 -2.508 1 98.94 182 LEU A O 1
ATOM 1391 N N . MET A 1 183 ? -6.883 6.652 -0.674 1 98.88 183 MET A N 1
ATOM 1392 C CA . MET A 1 183 ? -8.234 7.086 -1.03 1 98.88 183 MET A CA 1
ATOM 1393 C C . MET A 1 183 ? -8.305 8.602 -1.153 1 98.88 183 MET A C 1
ATOM 1395 O O . MET A 1 183 ? -7.863 9.32 -0.259 1 98.88 183 MET A O 1
ATOM 1399 N N . ARG A 1 184 ? -8.891 9 -2.234 1 98.88 184 ARG A N 1
ATOM 1400 C CA . ARG A 1 184 ? -9.195 10.414 -2.396 1 98.88 184 ARG A CA 1
ATOM 1401 C C . ARG A 1 184 ? -10.672 10.688 -2.104 1 98.88 184 ARG A C 1
ATOM 1403 O O . ARG A 1 184 ? -11.547 9.93 -2.523 1 98.88 184 ARG A O 1
ATOM 1410 N N . THR A 1 185 ? -10.898 11.805 -1.387 1 98.75 185 THR A N 1
ATOM 1411 C CA . THR A 1 185 ? -12.266 12.18 -1.046 1 98.75 185 THR A CA 1
ATOM 1412 C C . THR A 1 185 ? -12.625 13.531 -1.657 1 98.75 185 THR A C 1
ATOM 1414 O O . THR A 1 185 ? -11.742 14.328 -1.963 1 98.75 185 THR A O 1
ATOM 1417 N N . GLU A 1 186 ? -13.875 13.719 -1.879 1 98.31 186 GLU A N 1
ATOM 1418 C CA . GLU A 1 186 ? -14.438 14.984 -2.324 1 98.31 186 GLU A CA 1
ATOM 1419 C C . GLU A 1 186 ? -15.82 15.219 -1.722 1 98.31 186 GLU A C 1
ATOM 1421 O O . GLU A 1 186 ? -16.469 14.273 -1.243 1 98.31 186 GLU A O 1
ATOM 1426 N N . LEU A 1 187 ? -16.109 16.453 -1.761 1 97.25 187 LEU A N 1
ATOM 1427 C CA . LEU A 1 187 ? -17.5 16.766 -1.442 1 97.25 187 LEU A CA 1
ATOM 1428 C C . LEU A 1 187 ? -18.391 16.578 -2.668 1 97.25 187 LEU A C 1
ATOM 1430 O O . LEU A 1 187 ? -18.016 16.969 -3.777 1 97.25 187 LEU A O 1
ATOM 1434 N N . ASP A 1 188 ? -19.531 16.016 -2.432 1 95.75 188 ASP A N 1
ATOM 1435 C CA . ASP A 1 188 ? -20.453 15.875 -3.549 1 95.75 188 ASP A CA 1
ATOM 1436 C C . ASP A 1 188 ? -21.391 17.078 -3.641 1 95.75 188 ASP A C 1
ATOM 1438 O O . ASP A 1 188 ? -21.156 18.109 -2.998 1 95.75 188 ASP A O 1
ATOM 1442 N N . ASP A 1 189 ? -22.406 16.953 -4.535 1 93.56 189 ASP A N 1
ATOM 1443 C CA . ASP A 1 189 ? -23.297 18.078 -4.824 1 93.56 189 ASP A CA 1
ATOM 1444 C C . ASP A 1 189 ? -24.109 18.469 -3.592 1 93.56 189 ASP A C 1
ATOM 1446 O O . ASP A 1 189 ? -24.656 19.562 -3.518 1 93.56 189 ASP A O 1
ATOM 1450 N N . THR A 1 190 ? -24.188 17.625 -2.561 1 94.25 190 THR A N 1
ATOM 1451 C CA . THR A 1 190 ? -24.938 17.891 -1.338 1 94.25 190 THR A CA 1
ATOM 1452 C C . THR A 1 190 ? -24 18.219 -0.186 1 94.25 190 THR A C 1
ATOM 1454 O O . THR A 1 190 ? -24.391 18.188 0.98 1 94.25 190 THR A O 1
ATOM 1457 N N . ASP A 1 191 ? -22.703 18.281 -0.467 1 94.12 191 ASP A N 1
ATOM 1458 C CA . ASP A 1 191 ? -21.656 18.641 0.483 1 94.12 191 ASP A CA 1
ATOM 1459 C C . ASP A 1 191 ? -21.328 17.469 1.403 1 94.12 191 ASP A C 1
ATOM 1461 O O . ASP A 1 191 ? -20.75 17.656 2.477 1 94.12 191 ASP A O 1
ATOM 1465 N N . ALA A 1 192 ? -21.828 16.328 0.942 1 95.56 192 ALA A N 1
ATOM 1466 C CA . ALA A 1 192 ? -21.406 15.125 1.651 1 95.56 192 ALA A CA 1
ATOM 1467 C C . ALA A 1 192 ? -20.062 14.625 1.132 1 95.56 192 ALA A C 1
ATOM 1469 O O . ALA A 1 192 ? -19.812 14.641 -0.076 1 95.56 192 ALA A O 1
ATOM 1470 N N . ARG A 1 193 ? -19.25 14.227 2.006 1 97.69 193 ARG A N 1
ATOM 1471 C CA . ARG A 1 193 ? -17.938 13.711 1.593 1 97.69 193 ARG A CA 1
ATOM 1472 C C . ARG A 1 193 ? -18.062 12.273 1.094 1 97.69 193 ARG A C 1
ATOM 1474 O O . ARG A 1 193 ? -18.719 11.445 1.715 1 97.69 193 ARG A O 1
ATOM 1481 N N . LYS A 1 194 ? -17.422 12.031 -0.054 1 98.5 194 LYS A N 1
ATOM 1482 C CA . LYS A 1 194 ? -17.422 10.719 -0.691 1 98.5 194 LYS A CA 1
ATOM 1483 C C . LYS A 1 194 ? -16.016 10.312 -1.105 1 98.5 194 LYS A C 1
ATOM 1485 O O . LYS A 1 194 ? -15.156 11.164 -1.341 1 98.5 194 LYS A O 1
ATOM 1490 N N . ILE A 1 195 ? -15.797 9.047 -1.152 1 98.69 195 ILE A N 1
ATOM 1491 C CA . ILE A 1 195 ? -14.594 8.508 -1.768 1 98.69 195 ILE A CA 1
ATOM 1492 C C . ILE A 1 195 ? -14.75 8.477 -3.285 1 98.69 195 ILE A C 1
ATOM 1494 O O . ILE A 1 195 ? -15.711 7.891 -3.803 1 98.69 195 ILE A O 1
ATOM 1498 N N . VAL A 1 196 ? -13.812 9.062 -3.996 1 98.81 196 VAL A N 1
ATOM 1499 C CA . VAL A 1 196 ? -13.977 9.18 -5.441 1 98.81 196 VAL A CA 1
ATOM 1500 C C . VAL A 1 196 ? -12.883 8.375 -6.148 1 98.81 196 VAL A C 1
ATOM 1502 O O . VAL A 1 196 ? -12.977 8.109 -7.348 1 98.81 196 VAL A O 1
ATOM 1505 N N . GLU A 1 197 ? -11.82 8.039 -5.48 1 98.94 197 GLU A N 1
ATOM 1506 C CA . GLU A 1 197 ? -10.719 7.254 -6.023 1 98.94 197 GLU A CA 1
ATOM 1507 C C . GLU A 1 197 ? -10.086 6.375 -4.949 1 98.94 197 GLU A C 1
ATOM 1509 O O . GLU A 1 197 ? -9.883 6.816 -3.816 1 98.94 197 GLU A O 1
ATOM 1514 N N . VAL A 1 198 ? -9.812 5.141 -5.285 1 98.75 198 VAL A N 1
ATOM 1515 C CA . VAL A 1 198 ? -9.086 4.227 -4.41 1 98.75 198 VAL A CA 1
ATOM 1516 C C . VAL A 1 198 ? -7.988 3.514 -5.203 1 98.75 198 VAL A C 1
ATOM 1518 O O . VAL A 1 198 ? -8.234 3.008 -6.297 1 98.75 198 VAL A O 1
ATOM 1521 N N . ILE A 1 199 ? -6.797 3.578 -4.73 1 98.94 199 ILE A N 1
ATOM 1522 C CA . ILE A 1 199 ? -5.719 2.682 -5.133 1 98.94 199 ILE A CA 1
ATOM 1523 C C . ILE A 1 199 ? -5.449 1.668 -4.023 1 98.94 199 ILE A C 1
ATOM 1525 O O . ILE A 1 199 ? -4.938 2.025 -2.961 1 98.94 199 ILE A O 1
ATOM 1529 N N . GLY A 1 200 ? -5.82 0.428 -4.301 1 98.75 200 GLY A N 1
ATOM 1530 C CA . GLY A 1 200 ? -5.738 -0.604 -3.279 1 98.75 200 GLY A CA 1
ATOM 1531 C C . GLY A 1 200 ? -4.59 -1.572 -3.5 1 98.75 200 GLY A C 1
ATOM 1532 O O . GLY A 1 200 ? -4.324 -1.978 -4.633 1 98.75 200 GLY A O 1
ATOM 1533 N N . PHE A 1 201 ? -3.922 -1.899 -2.443 1 98.81 201 PHE A N 1
ATOM 1534 C CA . PHE A 1 201 ? -2.838 -2.873 -2.451 1 98.81 201 PHE A CA 1
ATOM 1535 C C . PHE A 1 201 ? -3.221 -4.117 -1.655 1 98.81 201 PHE A C 1
ATOM 1537 O O . PHE A 1 201 ? -3.777 -4.012 -0.561 1 98.81 201 PHE A O 1
ATOM 1544 N N . TYR A 1 202 ? -2.91 -5.258 -2.252 1 97.19 202 TYR A N 1
ATOM 1545 C CA . TYR A 1 202 ? -3.289 -6.582 -1.773 1 97.19 202 TYR A CA 1
ATOM 1546 C C . TYR A 1 202 ? -2.158 -7.582 -1.979 1 97.19 202 TYR A C 1
ATOM 1548 O O . TYR A 1 202 ? -1.191 -7.297 -2.691 1 97.19 202 TYR A O 1
ATOM 1556 N N . ASP A 1 203 ? -2.348 -8.766 -1.347 1 98.56 203 ASP A N 1
ATOM 1557 C CA . ASP A 1 203 ? -1.491 -9.898 -1.671 1 98.56 203 ASP A CA 1
ATOM 1558 C C . ASP A 1 203 ? -2.057 -10.695 -2.844 1 98.56 203 ASP A C 1
ATOM 1560 O O . ASP A 1 203 ? -2.961 -11.516 -2.668 1 98.56 203 ASP A O 1
ATOM 1564 N N . SER A 1 204 ? -1.416 -10.531 -4.023 1 98.44 204 SER A N 1
ATOM 1565 C CA . SER A 1 204 ? -1.945 -11.148 -5.234 1 98.44 204 SER A CA 1
ATOM 1566 C C . SER A 1 204 ? -1.927 -12.672 -5.129 1 98.44 204 SER A C 1
ATOM 1568 O O . SER A 1 204 ? -2.771 -13.352 -5.719 1 98.44 204 SER A O 1
ATOM 1570 N N . VAL A 1 205 ? -0.997 -13.211 -4.395 1 98.62 205 VAL A N 1
ATOM 1571 C CA . VAL A 1 205 ? -0.916 -14.656 -4.227 1 98.62 205 VAL A CA 1
ATOM 1572 C C . VAL A 1 205 ? -2.164 -15.164 -3.508 1 98.62 205 VAL A C 1
ATOM 1574 O O . VAL A 1 205 ? -2.773 -16.156 -3.932 1 98.62 205 VAL A O 1
ATOM 1577 N N . LYS A 1 206 ? -2.541 -14.461 -2.475 1 98.62 206 LYS A N 1
ATOM 1578 C CA . LYS A 1 206 ? -3.719 -14.859 -1.707 1 98.62 206 LYS A CA 1
ATOM 1579 C C . LYS A 1 206 ? -4.996 -14.664 -2.52 1 98.62 206 LYS A C 1
ATOM 1581 O O . LYS A 1 206 ? -5.91 -15.484 -2.455 1 98.62 206 LYS A O 1
ATOM 1586 N N . VAL A 1 207 ? -5.07 -13.586 -3.275 1 98.69 207 VAL A N 1
ATOM 1587 C CA . VAL A 1 207 ? -6.25 -13.352 -4.102 1 98.69 207 VAL A CA 1
ATOM 1588 C C . VAL A 1 207 ? -6.352 -14.438 -5.176 1 98.69 207 VAL A C 1
ATOM 1590 O O . VAL A 1 207 ? -7.43 -14.984 -5.406 1 98.69 207 VAL A O 1
ATOM 1593 N N . ASN A 1 208 ? -5.258 -14.742 -5.812 1 98.75 208 ASN A N 1
ATOM 1594 C CA . ASN A 1 208 ? -5.262 -15.805 -6.805 1 98.75 208 ASN A CA 1
ATOM 1595 C C . ASN A 1 208 ? -5.754 -17.125 -6.211 1 98.75 208 ASN A C 1
ATOM 1597 O O . ASN A 1 208 ? -6.531 -17.844 -6.84 1 98.75 208 ASN A O 1
ATOM 1601 N N . ALA A 1 209 ? -5.316 -17.406 -5.031 1 98.62 209 ALA A N 1
ATOM 1602 C CA . ALA A 1 209 ? -5.633 -18.688 -4.402 1 98.62 209 ALA A CA 1
ATOM 1603 C C . ALA A 1 209 ? -7.137 -18.844 -4.188 1 98.62 209 ALA A C 1
ATOM 1605 O O . ALA A 1 209 ? -7.703 -19.906 -4.43 1 98.62 209 ALA A O 1
ATOM 1606 N N . VAL A 1 210 ? -7.812 -17.797 -3.814 1 98.56 210 VAL A N 1
ATOM 1607 C CA . VAL A 1 210 ? -9.234 -17.938 -3.5 1 98.56 210 VAL A CA 1
ATOM 1608 C C . VAL A 1 210 ? -10.039 -17.984 -4.793 1 98.56 210 VAL A C 1
ATOM 1610 O O . VAL A 1 210 ? -11.195 -18.422 -4.793 1 98.56 210 VAL A O 1
ATOM 1613 N N . PHE A 1 211 ? -9.484 -17.562 -5.879 1 98.5 211 PHE A N 1
ATOM 1614 C CA . PHE A 1 211 ? -10.211 -17.562 -7.145 1 98.5 211 PHE A CA 1
ATOM 1615 C C . PHE A 1 211 ? -9.953 -18.844 -7.922 1 98.5 211 PHE A C 1
ATOM 1617 O O . PHE A 1 211 ? -10.523 -19.047 -9 1 98.5 211 PHE A O 1
ATOM 1624 N N . GLU A 1 212 ? -9.031 -19.625 -7.387 1 98.25 212 GLU A N 1
ATOM 1625 C CA . GLU A 1 212 ? -8.781 -20.891 -8.078 1 98.25 212 GLU A CA 1
ATOM 1626 C C . GLU A 1 212 ? -10.07 -21.688 -8.25 1 98.25 212 GLU A C 1
ATOM 1628 O O . GLU A 1 212 ? -10.766 -21.969 -7.27 1 98.25 212 GLU A O 1
ATOM 1633 N N . GLY A 1 213 ? -10.406 -22.016 -9.461 1 96.81 213 GLY A N 1
ATOM 1634 C CA . GLY A 1 213 ? -11.586 -22.797 -9.766 1 96.81 213 GLY A CA 1
ATOM 1635 C C . GLY A 1 213 ? -12.812 -21.938 -10.055 1 96.81 213 GLY A C 1
ATOM 1636 O O . GLY A 1 213 ? -13.852 -22.453 -10.477 1 96.81 213 GLY A O 1
ATOM 1637 N N . TYR A 1 214 ? -12.633 -20.672 -9.812 1 95.88 214 TYR A N 1
ATOM 1638 C CA . TYR A 1 214 ? -13.75 -19.766 -10.047 1 95.88 214 TYR A CA 1
ATOM 1639 C C . TYR A 1 214 ? -13.914 -19.453 -11.531 1 95.88 214 TYR A C 1
ATOM 1641 O O . TYR A 1 214 ? -12.922 -19.266 -12.242 1 95.88 214 TYR A O 1
ATOM 1649 N N . VAL A 1 215 ? -15.133 -19.5 -12.023 1 92.75 215 VAL A N 1
ATOM 1650 C CA . VAL A 1 215 ? -15.445 -19.141 -13.406 1 92.75 215 VAL A CA 1
ATOM 1651 C C . VAL A 1 215 ? -16.219 -17.828 -13.445 1 92.75 215 VAL A C 1
ATOM 1653 O O . VAL A 1 215 ? -17.312 -17.719 -12.898 1 92.75 215 VAL A O 1
ATOM 1656 N N . PHE A 1 216 ? -15.57 -16.891 -14.141 1 90 216 PHE A N 1
ATOM 1657 C CA . PHE A 1 216 ? -16.203 -15.586 -14.266 1 90 216 PHE A CA 1
ATOM 1658 C C . PHE A 1 216 ? -17.344 -15.633 -15.281 1 90 216 PHE A C 1
ATOM 1660 O O . PHE A 1 216 ? -17.219 -16.281 -16.328 1 90 216 PHE A O 1
ATOM 1667 N N . ASN A 1 217 ? -18.438 -15.164 -14.914 1 74.12 217 ASN A N 1
ATOM 1668 C CA . ASN A 1 217 ? -19.578 -15.117 -15.82 1 74.12 217 ASN A CA 1
ATOM 1669 C C . ASN A 1 217 ? -19.391 -14.086 -16.938 1 74.12 217 ASN A C 1
ATOM 1671 O O . ASN A 1 217 ? -19.203 -12.906 -16.656 1 74.12 217 ASN A O 1
ATOM 1675 N N . THR A 1 218 ? -18.656 -14.375 -18 1 64.81 218 THR A N 1
ATOM 1676 C CA . THR A 1 218 ? -18.469 -13.461 -19.125 1 64.81 218 THR A CA 1
ATOM 1677 C C . THR A 1 218 ? -19.797 -13.219 -19.859 1 64.81 218 THR A C 1
ATOM 1679 O O . THR A 1 218 ? -19.844 -12.43 -20.797 1 64.81 218 THR A O 1
ATOM 1682 N N . THR A 1 219 ? -20.812 -13.812 -19.781 1 44.22 219 THR A N 1
ATOM 1683 C CA . THR A 1 219 ? -21.906 -13.773 -20.734 1 44.22 219 THR A CA 1
ATOM 1684 C C . THR A 1 219 ? -22.516 -12.375 -20.812 1 44.22 219 THR A C 1
ATOM 1686 O O . THR A 1 219 ? -23.062 -11.992 -21.844 1 44.22 219 THR A O 1
ATOM 1689 N N . LYS A 1 220 ? -23.125 -11.656 -19.984 1 37 220 LYS A N 1
ATOM 1690 C CA . LYS A 1 220 ? -24.172 -10.695 -20.328 1 37 220 LYS A CA 1
ATOM 1691 C C . LYS A 1 220 ? -23.625 -9.578 -21.203 1 37 220 LYS A C 1
ATOM 1693 O O . LYS A 1 220 ? -23.219 -8.531 -20.703 1 37 220 LYS A O 1
ATOM 1698 N N . ALA A 1 221 ? -22.703 -9.641 -22.031 1 30.05 221 ALA A N 1
ATOM 1699 C CA . ALA A 1 221 ? -22.828 -8.586 -23.031 1 30.05 221 ALA A CA 1
ATOM 1700 C C . ALA A 1 221 ? -23.984 -8.883 -23.984 1 30.05 221 ALA A C 1
ATOM 1702 O O . ALA A 1 221 ? -24.172 -10.023 -24.406 1 30.05 221 ALA A O 1
ATOM 1703 N N . MET B 1 1 ? -27.469 24.922 -30.375 1 25.86 1 MET B N 1
ATOM 1704 C CA . MET B 1 1 ? -26.156 24.828 -31.016 1 25.86 1 MET B CA 1
ATOM 1705 C C . MET B 1 1 ? -25.031 24.875 -29.984 1 25.86 1 MET B C 1
ATOM 1707 O O . MET B 1 1 ? -24.781 25.938 -29.391 1 25.86 1 MET B O 1
ATOM 1711 N N . ALA B 1 2 ? -24.922 23.797 -29.125 1 32.12 2 ALA B N 1
ATOM 1712 C CA . ALA B 1 2 ? -24.234 23.609 -27.859 1 32.12 2 ALA B CA 1
ATOM 1713 C C . ALA B 1 2 ? -22.719 23.75 -28.016 1 32.12 2 ALA B C 1
ATOM 1715 O O . ALA B 1 2 ? -22.125 23.125 -28.906 1 32.12 2 ALA B O 1
ATOM 1716 N N . LYS B 1 3 ? -22.234 24.984 -27.641 1 29.89 3 LYS B N 1
ATOM 1717 C CA . LYS B 1 3 ? -20.844 25.438 -27.672 1 29.89 3 LYS B CA 1
ATOM 1718 C C . LYS B 1 3 ? -19.906 24.406 -27.078 1 29.89 3 LYS B C 1
ATOM 1720 O O . LYS B 1 3 ? -20.094 23.969 -25.938 1 29.89 3 LYS B O 1
ATOM 1725 N N . VAL B 1 4 ? -19.359 23.547 -27.875 1 33.66 4 VAL B N 1
ATOM 1726 C CA . VAL B 1 4 ? -18.375 22.484 -27.672 1 33.66 4 VAL B CA 1
ATOM 1727 C C . VAL B 1 4 ? -17.156 23.062 -26.938 1 33.66 4 VAL B C 1
ATOM 1729 O O . VAL B 1 4 ? -16.5 23.984 -27.422 1 33.66 4 VAL B O 1
ATOM 1732 N N . LEU B 1 5 ? -17.328 23.219 -25.578 1 30.81 5 LEU B N 1
ATOM 1733 C CA . LEU B 1 5 ? -16.25 23.734 -24.75 1 30.81 5 LEU B CA 1
ATOM 1734 C C . LEU B 1 5 ? -14.93 23.047 -25.078 1 30.81 5 LEU B C 1
ATOM 1736 O O . LEU B 1 5 ? -14.898 21.828 -25.312 1 30.81 5 LEU B O 1
ATOM 1740 N N . SER B 1 6 ? -14.016 23.797 -25.672 1 28.72 6 SER B N 1
ATOM 1741 C CA . SER B 1 6 ? -12.656 23.562 -26.172 1 28.72 6 SER B CA 1
ATOM 1742 C C . SER B 1 6 ? -11.797 22.875 -25.109 1 28.72 6 SER B C 1
ATOM 1744 O O . SER B 1 6 ? -11.984 23.094 -23.906 1 28.72 6 SER B O 1
ATOM 1746 N N . PRO B 1 7 ? -11.141 21.688 -25.438 1 32.22 7 PRO B N 1
ATOM 1747 C CA . PRO B 1 7 ? -10.266 20.797 -24.656 1 32.22 7 PRO B CA 1
ATOM 1748 C C . PRO B 1 7 ? -9.102 21.547 -24.016 1 32.22 7 PRO B C 1
ATOM 1750 O O . PRO B 1 7 ? -8.523 22.438 -24.625 1 32.22 7 PRO B O 1
ATOM 1753 N N . ALA B 1 8 ? -9.219 21.922 -22.688 1 28.41 8 ALA B N 1
ATOM 1754 C CA . ALA B 1 8 ? -8.148 22.5 -21.891 1 28.41 8 ALA B CA 1
ATOM 1755 C C . ALA B 1 8 ? -6.82 21.797 -22.141 1 28.41 8 ALA B C 1
ATOM 1757 O O . ALA B 1 8 ? -6.738 20.562 -22.031 1 28.41 8 ALA B O 1
ATOM 1758 N N . ARG B 1 9 ? -5.934 22.25 -23 1 27.05 9 ARG B N 1
ATOM 1759 C CA . ARG B 1 9 ? -4.562 21.891 -23.359 1 27.05 9 ARG B CA 1
ATOM 1760 C C . ARG B 1 9 ? -3.709 21.688 -22.109 1 27.05 9 ARG B C 1
ATOM 1762 O O . ARG B 1 9 ? -3.547 22.609 -21.312 1 27.05 9 ARG B O 1
ATOM 1769 N N . ALA B 1 10 ? -3.746 20.484 -21.484 1 26.16 10 ALA B N 1
ATOM 1770 C CA . ALA B 1 10 ? -2.777 20.109 -20.453 1 26.16 10 ALA B CA 1
ATOM 1771 C C . ALA B 1 10 ? -1.352 20.422 -20.906 1 26.16 10 ALA B C 1
ATOM 1773 O O . ALA B 1 10 ? -0.916 19.953 -21.969 1 26.16 10 ALA B O 1
ATOM 1774 N N . ALA B 1 11 ? -0.834 21.625 -20.594 1 24.31 11 ALA B N 1
ATOM 1775 C CA . ALA B 1 11 ? 0.544 22.047 -20.828 1 24.31 11 ALA B CA 1
ATOM 1776 C C . ALA B 1 11 ? 1.532 21.031 -20.266 1 24.31 11 ALA B C 1
ATOM 1778 O O . ALA B 1 11 ? 1.58 20.812 -19.047 1 24.31 11 ALA B O 1
ATOM 1779 N N . VAL B 1 12 ? 1.771 19.875 -20.969 1 25.41 12 VAL B N 1
ATOM 1780 C CA . VAL B 1 12 ? 2.84 18.922 -20.672 1 25.41 12 VAL B CA 1
ATOM 1781 C C . VAL B 1 12 ? 4.168 19.672 -20.547 1 25.41 12 VAL B C 1
ATOM 1783 O O . VAL B 1 12 ? 4.652 20.266 -21.516 1 25.41 12 VAL B O 1
ATOM 1786 N N . CYS B 1 13 ? 4.426 20.219 -19.359 1 24.28 13 CYS B N 1
ATOM 1787 C CA . CYS B 1 13 ? 5.75 20.781 -19.125 1 24.28 13 CYS B CA 1
ATOM 1788 C C . CYS B 1 13 ? 6.84 19.797 -19.516 1 24.28 13 CYS B C 1
ATOM 1790 O O . CYS B 1 13 ? 7 18.766 -18.859 1 24.28 13 CYS B O 1
ATOM 1792 N N . PHE B 1 14 ? 7.102 19.625 -20.844 1 25.75 14 PHE B N 1
ATOM 1793 C CA . PHE B 1 14 ? 8.273 18.891 -21.312 1 25.75 14 PHE B CA 1
ATOM 1794 C C . PHE B 1 14 ? 9.547 19.469 -20.703 1 25.75 14 PHE B C 1
ATOM 1796 O O . PHE B 1 14 ? 9.922 20.609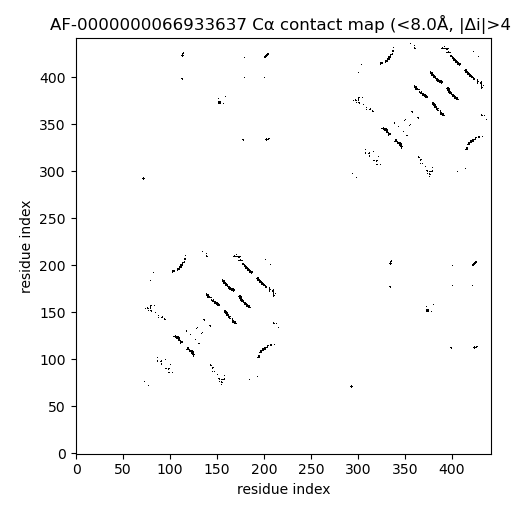 -20.969 1 25.75 14 PHE B O 1
ATOM 1803 N N . ILE B 1 15 ? 9.852 19.125 -19.469 1 26.53 15 ILE B N 1
ATOM 1804 C CA . ILE B 1 15 ? 11.172 19.438 -18.922 1 26.53 15 ILE B CA 1
ATOM 1805 C C . ILE B 1 15 ? 12.25 18.938 -19.875 1 26.53 15 ILE B C 1
ATOM 1807 O O . ILE B 1 15 ? 12.336 17.734 -20.141 1 26.53 15 ILE B O 1
ATOM 1811 N N . THR B 1 16 ? 12.523 19.703 -20.953 1 25.67 16 THR B N 1
ATOM 1812 C CA . THR B 1 16 ? 13.688 19.5 -21.828 1 25.67 16 THR B CA 1
ATOM 1813 C C . THR B 1 16 ? 14.961 19.359 -21 1 25.67 16 THR B C 1
ATOM 1815 O O . THR B 1 16 ? 15.336 20.281 -20.266 1 25.67 16 THR B O 1
ATOM 1818 N N . VAL B 1 17 ? 15.219 18.188 -20.641 1 27.91 17 VAL B N 1
ATOM 1819 C CA . VAL B 1 17 ? 16.531 17.859 -20.078 1 27.91 17 VAL B CA 1
ATOM 1820 C C . VAL B 1 17 ? 17.625 18.312 -21.031 1 27.91 17 VAL B C 1
ATOM 1822 O O . VAL B 1 17 ? 17.766 17.75 -22.125 1 27.91 17 VAL B O 1
ATOM 1825 N N . LEU B 1 18 ? 17.859 19.688 -21.141 1 27.39 18 LEU B N 1
ATOM 1826 C CA . LEU B 1 18 ? 19.031 20.172 -21.844 1 27.39 18 LEU B CA 1
ATOM 1827 C C . LEU B 1 18 ? 20.281 19.438 -21.391 1 27.39 18 LEU B C 1
ATOM 1829 O O . LEU B 1 18 ? 20.594 19.391 -20.203 1 27.39 18 LEU B O 1
ATOM 1833 N N . GLN B 1 19 ? 20.734 18.5 -22.141 1 23.97 19 GLN B N 1
ATOM 1834 C CA . GLN B 1 19 ? 22.016 17.812 -22.078 1 23.97 19 GLN B CA 1
ATOM 1835 C C . GLN B 1 19 ? 23.172 18.797 -22.078 1 23.97 19 GLN B C 1
ATOM 1837 O O . GLN B 1 19 ? 23.406 19.484 -23.078 1 23.97 19 GLN B O 1
ATOM 1842 N N . VAL B 1 20 ? 23.281 19.609 -20.984 1 24.75 20 VAL B N 1
ATOM 1843 C CA . VAL B 1 20 ? 24.484 20.438 -20.922 1 24.75 20 VAL B CA 1
ATOM 1844 C C . VAL B 1 20 ? 25.719 19.562 -21.172 1 24.75 20 VAL B C 1
ATOM 1846 O O . VAL B 1 20 ? 25.969 18.609 -20.438 1 24.75 20 VAL B O 1
ATOM 1849 N N . LEU B 1 21 ? 26.125 19.438 -22.422 1 24.3 21 LEU B N 1
ATOM 1850 C CA . LEU B 1 21 ? 27.422 18.922 -22.859 1 24.3 21 LEU B CA 1
ATOM 1851 C C . LEU B 1 21 ? 28.547 19.656 -22.156 1 24.3 21 LEU B C 1
ATOM 1853 O O . LEU B 1 21 ? 28.766 20.844 -22.406 1 24.3 21 LEU B O 1
ATOM 1857 N N . LEU B 1 22 ? 28.672 19.438 -20.812 1 25.11 22 LEU B N 1
ATOM 1858 C CA . LEU B 1 22 ? 29.812 19.938 -20.062 1 25.11 22 LEU B CA 1
ATOM 1859 C C . LEU B 1 22 ? 31.125 19.625 -20.766 1 25.11 22 LEU B C 1
ATOM 1861 O O . LEU B 1 22 ? 31.469 18.453 -20.938 1 25.11 22 LEU B O 1
ATOM 1865 N N . SER B 1 23 ? 31.375 20.438 -21.891 1 23.64 23 SER B N 1
ATOM 1866 C CA . SER B 1 23 ? 32.719 20.406 -22.406 1 23.64 23 SER B CA 1
ATOM 1867 C C . SER B 1 23 ? 33.75 20.641 -21.312 1 23.64 23 SER B C 1
ATOM 1869 O O . SER B 1 23 ? 33.656 21.625 -20.578 1 23.64 23 SER B O 1
ATOM 1871 N N . PHE B 1 24 ? 34.406 19.625 -20.797 1 23.8 24 PHE B N 1
ATOM 1872 C CA . PHE B 1 24 ? 35.5 19.484 -19.828 1 23.8 24 PHE B CA 1
ATOM 1873 C C . PHE B 1 24 ? 36.719 20.266 -20.266 1 23.8 24 PHE B C 1
ATOM 1875 O O . PHE B 1 24 ? 37.469 19.812 -21.156 1 23.8 24 PHE B O 1
ATOM 1882 N N . SER B 1 25 ? 36.469 21.641 -20.672 1 22.5 25 SER B N 1
ATOM 1883 C CA . SER B 1 25 ? 37.75 22.281 -20.969 1 22.5 25 SER B CA 1
ATOM 1884 C C . SER B 1 25 ? 38.75 22.078 -19.828 1 22.5 25 SER B C 1
ATOM 1886 O O . SER B 1 25 ? 38.375 21.984 -18.672 1 22.5 25 SER B O 1
ATOM 1888 N N . SER B 1 26 ? 40 21.859 -20.281 1 21.19 26 SER B N 1
ATOM 1889 C CA . SER B 1 26 ? 41.312 21.578 -19.719 1 21.19 26 SER B CA 1
ATOM 1890 C C . SER B 1 26 ? 41.781 22.688 -18.797 1 21.19 26 SER B C 1
ATOM 1892 O O . SER B 1 26 ? 41.562 23.875 -19.078 1 21.19 26 SER B O 1
ATOM 1894 N N . LEU B 1 27 ? 42.156 22.391 -17.547 1 21.41 27 LEU B N 1
ATOM 1895 C CA . LEU B 1 27 ? 42.562 22.906 -16.234 1 21.41 27 LEU B CA 1
ATOM 1896 C C . LEU B 1 27 ? 43.875 23.688 -16.328 1 21.41 27 LEU B C 1
ATOM 1898 O O . LEU B 1 27 ? 44.406 24.109 -15.312 1 21.41 27 LEU B O 1
ATOM 1902 N N . SER B 1 28 ? 44.156 24.344 -17.531 1 19.58 28 SER B N 1
ATOM 1903 C CA . SER B 1 28 ? 45.562 24.531 -17.281 1 19.58 28 SER B CA 1
ATOM 1904 C C . SER B 1 28 ? 45.812 25.438 -16.078 1 19.58 28 SER B C 1
ATOM 1906 O O . SER B 1 28 ? 45.062 26.391 -15.844 1 19.58 28 SER B O 1
ATOM 1908 N N . PRO B 1 29 ? 46.844 25.125 -15.195 1 19.34 29 PRO B N 1
ATOM 1909 C CA . PRO B 1 29 ? 47.25 25.484 -13.836 1 19.34 29 PRO B CA 1
ATOM 1910 C C . PRO B 1 29 ? 47.812 26.906 -13.75 1 19.34 29 PRO B C 1
ATOM 1912 O O . PRO B 1 29 ? 48.219 27.344 -12.672 1 19.34 29 PRO B O 1
ATOM 1915 N N . ASN B 1 30 ? 47.594 27.688 -14.852 1 17.55 30 ASN B N 1
ATOM 1916 C CA . ASN B 1 30 ? 48.75 28.562 -14.812 1 17.55 30 ASN B CA 1
ATOM 1917 C C . ASN B 1 30 ? 48.812 29.344 -13.5 1 17.55 30 ASN B C 1
ATOM 1919 O O . ASN B 1 30 ? 47.781 29.719 -12.938 1 17.55 30 ASN B O 1
ATOM 1923 N N . ASN B 1 31 ? 50.062 29.531 -13.039 1 17.45 31 ASN B N 1
ATOM 1924 C CA . ASN B 1 31 ? 50.875 29.844 -11.883 1 17.45 31 ASN B CA 1
ATOM 1925 C C . ASN B 1 31 ? 50.656 31.281 -11.398 1 17.45 31 ASN B C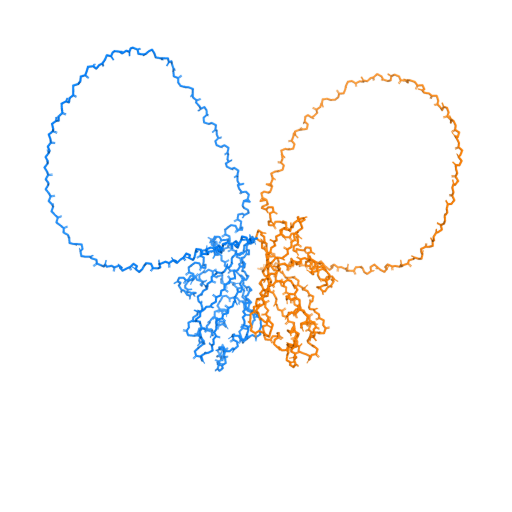 1
ATOM 1927 O O . ASN B 1 31 ? 50.062 32.094 -12.117 1 17.45 31 ASN B O 1
ATOM 1931 N N . GLY B 1 32 ? 51.656 31.844 -10.703 1 16.34 32 GLY B N 1
ATOM 1932 C CA . GLY B 1 32 ? 51.969 32.406 -9.398 1 16.34 32 GLY B CA 1
ATOM 1933 C C . GLY B 1 32 ? 51.938 33.906 -9.359 1 16.34 32 GLY B C 1
ATOM 1934 O O . GLY B 1 32 ? 51.656 34.5 -8.312 1 16.34 32 GLY B O 1
ATOM 1935 N N . ASP B 1 33 ? 52.375 34.656 -10.469 1 17.77 33 ASP B N 1
ATOM 1936 C CA . ASP B 1 33 ? 53.375 35.594 -9.953 1 17.77 33 ASP B CA 1
ATOM 1937 C C . ASP B 1 33 ? 52.719 36.75 -9.227 1 17.77 33 ASP B C 1
ATOM 1939 O O . ASP B 1 33 ? 51.594 37.125 -9.539 1 17.77 33 ASP B O 1
ATOM 1943 N N . PHE B 1 34 ? 53.5 37.25 -8.195 1 18.14 34 PHE B N 1
ATOM 1944 C CA . PHE B 1 34 ? 53.531 37.969 -6.922 1 18.14 34 PHE B CA 1
ATOM 1945 C C . PHE B 1 34 ? 53.438 39.469 -7.145 1 18.14 34 PHE B C 1
ATOM 1947 O O . PHE B 1 34 ? 53.406 40.25 -6.184 1 18.14 34 PHE B O 1
ATOM 1954 N N . HIS B 1 35 ? 53.188 39.969 -8.406 1 17.08 35 HIS B N 1
ATOM 1955 C CA . HIS B 1 35 ? 53.938 41.219 -8.336 1 17.08 35 HIS B CA 1
ATOM 1956 C C . HIS B 1 35 ? 53.281 42.188 -7.363 1 17.08 35 HIS B C 1
ATOM 1958 O O . HIS B 1 35 ? 52.031 42.281 -7.301 1 17.08 35 HIS B O 1
ATOM 1964 N N . HIS B 1 36 ? 54.094 42.75 -6.465 1 16.52 36 HIS B N 1
ATOM 1965 C CA . HIS B 1 36 ? 54.094 43.5 -5.207 1 16.52 36 HIS B CA 1
ATOM 1966 C C . HIS B 1 36 ? 53.594 44.938 -5.414 1 16.52 36 HIS B C 1
ATOM 1968 O O . HIS B 1 36 ? 52.844 45.438 -4.594 1 16.52 36 HIS B O 1
ATOM 1974 N N . GLY B 1 37 ? 54.031 45.562 -6.574 1 15.16 37 GLY B N 1
ATOM 1975 C CA . GLY B 1 37 ? 54.688 46.781 -6.078 1 15.16 37 GLY B CA 1
ATOM 1976 C C . GLY B 1 37 ? 53.719 47.781 -5.492 1 15.16 37 GLY B C 1
ATOM 1977 O O . GLY B 1 37 ? 53.719 48 -4.281 1 15.16 37 GLY B O 1
ATOM 1978 N N . SER B 1 38 ? 53.656 48.969 -6.207 1 17.03 38 SER B N 1
ATOM 1979 C CA . SER B 1 38 ? 54.125 50.281 -5.766 1 17.03 38 SER B CA 1
ATOM 1980 C C . SER B 1 38 ? 52.969 51.094 -5.18 1 17.03 38 SER B C 1
ATOM 1982 O O . SER B 1 38 ? 51.812 50.875 -5.5 1 17.03 38 SER B O 1
ATOM 1984 N N . GLY B 1 39 ? 53.312 51.969 -4.305 1 15.92 39 GLY B N 1
ATOM 1985 C CA . GLY B 1 39 ? 52.969 52.75 -3.113 1 15.92 39 GLY B CA 1
ATOM 1986 C C . GLY B 1 39 ? 52 53.875 -3.391 1 15.92 39 GLY B C 1
ATOM 1987 O O . GLY B 1 39 ? 51.344 54.375 -2.479 1 15.92 39 GLY B O 1
ATOM 1988 N N . LEU B 1 40 ? 52.062 54.5 -4.703 1 18.19 40 LEU B N 1
ATOM 1989 C CA . LEU B 1 40 ? 52.25 55.938 -4.48 1 18.19 40 LEU B CA 1
ATOM 1990 C C . LEU B 1 40 ? 51 56.562 -3.914 1 18.19 40 LEU B C 1
ATOM 1992 O O . LEU B 1 40 ? 49.875 56.062 -4.133 1 18.19 40 LEU B O 1
ATOM 1996 N N . HIS B 1 41 ? 51.188 57.688 -3.268 1 18.09 41 HIS B N 1
ATOM 1997 C CA . HIS B 1 41 ? 50.812 58.531 -2.148 1 18.09 41 HIS B CA 1
ATOM 1998 C C . HIS B 1 41 ? 49.656 59.469 -2.539 1 18.09 41 HIS B C 1
ATOM 2000 O O . HIS B 1 41 ? 49.219 60.281 -1.73 1 18.09 41 HIS B O 1
ATOM 2006 N N . LEU B 1 42 ? 48.969 59.188 -3.705 1 17.67 42 LEU B N 1
ATOM 2007 C CA . LEU B 1 42 ? 48.5 60.5 -4.07 1 17.67 42 LEU B CA 1
ATOM 2008 C C . LEU B 1 42 ? 47.625 61.094 -2.975 1 17.67 42 LEU B C 1
ATOM 2010 O O . LEU B 1 42 ? 46.781 60.375 -2.4 1 17.67 42 LEU B O 1
ATOM 2014 N N . TYR B 1 43 ? 47.938 62.219 -2.568 1 17.62 43 TYR B N 1
ATOM 2015 C CA . TYR B 1 43 ? 47.656 63.156 -1.505 1 17.62 43 TYR B CA 1
ATOM 2016 C C . TYR B 1 43 ? 46.281 63.781 -1.69 1 17.62 43 TYR B C 1
ATOM 2018 O O . TYR B 1 43 ? 45.875 64.688 -0.922 1 17.62 43 TYR B O 1
ATOM 2026 N N . GLN B 1 44 ? 45.438 63.281 -2.604 1 17.34 44 GLN B N 1
ATOM 2027 C CA . GLN B 1 44 ? 44.562 64.375 -2.943 1 17.34 44 GLN B CA 1
ATOM 2028 C C . GLN B 1 44 ? 43.844 64.938 -1.708 1 17.34 44 GLN B C 1
ATOM 2030 O O . GLN B 1 44 ? 43.438 64.125 -0.84 1 17.34 44 GLN B O 1
ATOM 2035 N N . ASP B 1 45 ? 43.781 66.25 -1.608 1 19.55 45 ASP B N 1
ATOM 2036 C CA . ASP B 1 45 ? 43.406 67.375 -0.739 1 19.55 45 ASP B CA 1
ATOM 2037 C C . ASP B 1 45 ? 41.906 67.312 -0.416 1 19.55 45 ASP B C 1
ATOM 2039 O O . ASP B 1 45 ? 41.094 67.062 -1.296 1 19.55 45 ASP B O 1
ATOM 2043 N N . THR B 1 46 ? 41.531 67.312 0.915 1 18.73 46 THR B N 1
ATOM 2044 C CA . THR B 1 46 ? 40.375 67.062 1.788 1 18.73 46 THR B CA 1
ATOM 2045 C C . THR B 1 46 ? 39.344 68.188 1.696 1 18.73 46 THR B C 1
ATOM 2047 O O . THR B 1 46 ? 38.344 68.188 2.41 1 18.73 46 THR B O 1
ATOM 2050 N N . ARG B 1 47 ? 39.344 69.188 0.748 1 21.3 47 ARG B N 1
ATOM 2051 C CA . ARG B 1 47 ? 38.719 70.312 1.393 1 21.3 47 ARG B CA 1
ATOM 2052 C C . ARG B 1 47 ? 37.281 70 1.816 1 21.3 47 ARG B C 1
ATOM 2054 O O . ARG B 1 47 ? 36.625 69.188 1.187 1 21.3 47 ARG B O 1
ATOM 2061 N N . SER B 1 48 ? 36.781 70.562 3.041 1 20.58 48 SER B N 1
ATOM 2062 C CA . SER B 1 48 ? 35.812 70.438 4.121 1 20.58 48 SER B CA 1
ATOM 2063 C C . SER B 1 48 ? 34.438 71 3.697 1 20.58 48 SER B C 1
ATOM 2065 O O . SER B 1 48 ? 33.5 70.938 4.48 1 20.58 48 SER B O 1
ATOM 2067 N N . VAL B 1 49 ? 33.969 71 2.465 1 22.11 49 VAL B N 1
ATOM 2068 C CA . VAL B 1 49 ? 32.875 71.938 2.359 1 22.11 49 VAL B CA 1
ATOM 2069 C C . VAL B 1 49 ? 31.703 71.5 3.254 1 22.11 49 VAL B C 1
ATOM 2071 O O . VAL B 1 49 ? 31.391 70.312 3.32 1 22.11 49 VAL B O 1
ATOM 2074 N N . SER B 1 50 ? 31.344 72.312 4.27 1 21.28 50 SER B N 1
ATOM 2075 C CA . SER B 1 50 ? 30.406 72.25 5.383 1 21.28 50 SER B CA 1
ATOM 2076 C C . SER B 1 50 ? 28.953 72.188 4.891 1 21.28 50 SER B C 1
ATOM 2078 O O . SER B 1 50 ? 28.031 72.562 5.605 1 21.28 50 SER B O 1
ATOM 2080 N N . ALA B 1 51 ? 28.578 71.312 3.998 1 21.75 51 ALA B N 1
ATOM 2081 C CA . ALA B 1 51 ? 27.203 71.5 3.547 1 21.75 51 ALA B CA 1
ATOM 2082 C C . ALA B 1 51 ? 26.203 71.375 4.699 1 21.75 51 ALA B C 1
ATOM 2084 O O . ALA B 1 51 ? 26.359 70.438 5.516 1 21.75 51 ALA B O 1
ATOM 2085 N N . SER B 1 52 ? 25.484 72.375 5.07 1 25.2 52 SER B N 1
ATOM 2086 C CA . SER B 1 52 ? 24.422 72.625 6.047 1 25.2 52 SER B CA 1
ATOM 2087 C C . SER B 1 52 ? 23.297 71.625 5.887 1 25.2 52 SER B C 1
ATOM 2089 O O . SER B 1 52 ? 22.828 71.375 4.77 1 25.2 52 SER B O 1
ATOM 2091 N N . SER B 1 53 ? 23.094 70.688 6.84 1 20.91 53 SER B N 1
ATOM 2092 C CA . SER B 1 53 ? 22.25 69.5 6.949 1 20.91 53 SER B CA 1
ATOM 2093 C C . SER B 1 53 ? 20.766 69.875 7.055 1 20.91 53 SER B C 1
ATOM 2095 O O . SER B 1 53 ? 20.375 70.562 7.992 1 20.91 53 SER B O 1
ATOM 2097 N N . ALA B 1 54 ? 20.141 70.25 5.969 1 27.06 54 ALA B N 1
ATOM 2098 C CA . ALA B 1 54 ? 18.703 70.438 6.086 1 27.06 54 ALA B CA 1
ATOM 2099 C C . ALA B 1 54 ? 18.047 69.25 6.812 1 27.06 54 ALA B C 1
ATOM 2101 O O . ALA B 1 54 ? 18.5 68.125 6.703 1 27.06 54 ALA B O 1
ATOM 2102 N N . PRO B 1 55 ? 17.109 69.5 7.828 1 25.27 55 PRO B N 1
ATOM 2103 C CA . PRO B 1 55 ? 16.516 68.562 8.789 1 25.27 55 PRO B CA 1
ATOM 2104 C C . PRO B 1 55 ? 15.727 67.5 8.117 1 25.27 55 PRO B C 1
ATOM 2106 O O . PRO B 1 55 ? 15.203 67.688 7.012 1 25.27 55 PRO B O 1
ATOM 2109 N N . LEU B 1 56 ? 16.078 66.188 8.336 1 23.56 56 LEU B N 1
ATOM 2110 C CA . LEU B 1 56 ? 15.578 64.938 7.859 1 23.56 56 LEU B CA 1
ATOM 2111 C C . LEU B 1 56 ? 14.07 64.812 8.086 1 23.56 56 LEU B C 1
ATOM 2113 O O . LEU B 1 56 ? 13.523 65.5 8.977 1 23.56 56 LEU B O 1
ATOM 2117 N N . GLY B 1 57 ? 13.391 64.25 7.094 1 23.84 57 GLY B N 1
ATOM 2118 C CA . GLY B 1 57 ? 12.094 63.75 6.641 1 23.84 57 GLY B CA 1
ATOM 2119 C C . GLY B 1 57 ? 11.367 62.938 7.688 1 23.84 57 GLY B C 1
ATOM 2120 O O . GLY B 1 57 ? 11.984 62.375 8.586 1 23.84 57 GLY B O 1
ATOM 2121 N N . ARG B 1 58 ? 10.062 63.344 7.945 1 27.91 58 ARG B N 1
ATOM 2122 C CA . ARG B 1 58 ? 9.078 62.656 8.797 1 27.91 58 ARG B CA 1
ATOM 2123 C C . ARG B 1 58 ? 9.172 61.156 8.648 1 27.91 58 ARG B C 1
ATOM 2125 O O . ARG B 1 58 ? 9.164 60.625 7.531 1 27.91 58 ARG B O 1
ATOM 2132 N N . GLY B 1 59 ? 9.773 60.5 9.586 1 24.75 59 GLY B N 1
ATOM 2133 C CA . GLY B 1 59 ? 9.898 59.062 9.703 1 24.75 59 GLY B CA 1
ATOM 2134 C C . GLY B 1 59 ? 8.594 58.312 9.492 1 24.75 59 GLY B C 1
ATOM 2135 O O . GLY B 1 59 ? 7.617 58.562 10.211 1 24.75 59 GLY B O 1
ATOM 2136 N N . PHE B 1 60 ? 8.188 58.031 8.211 1 29.09 60 PHE B N 1
ATOM 2137 C CA . PHE B 1 60 ? 7.113 57.062 7.988 1 29.09 60 PHE B CA 1
ATOM 2138 C C . PHE B 1 60 ? 7.227 55.875 8.953 1 29.09 60 PHE B C 1
ATOM 2140 O O . PHE B 1 60 ? 8.266 55.25 9.031 1 29.09 60 PHE B O 1
ATOM 2147 N N . MET B 1 61 ? 6.566 56 10.125 1 27.58 61 MET B N 1
ATOM 2148 C CA . MET B 1 61 ? 6.477 54.812 10.977 1 27.58 61 MET B CA 1
ATOM 2149 C C . MET B 1 61 ? 6.199 53.562 10.148 1 27.58 61 MET B C 1
ATOM 2151 O O . MET B 1 61 ? 5.227 53.531 9.398 1 27.58 61 MET B O 1
ATOM 2155 N N . MET B 1 62 ? 7.211 52.906 9.594 1 27.77 62 MET B N 1
ATOM 2156 C CA . MET B 1 62 ? 6.977 51.562 9.062 1 27.77 62 MET B CA 1
ATOM 2157 C C . MET B 1 62 ? 6.039 50.781 9.961 1 27.77 62 MET B C 1
ATOM 2159 O O . MET B 1 62 ? 6.293 50.625 11.156 1 27.77 62 MET B O 1
ATOM 2163 N N . ALA B 1 63 ? 4.711 50.938 9.695 1 32.56 63 ALA B N 1
ATOM 2164 C CA . ALA B 1 63 ? 3.811 49.969 10.328 1 32.56 63 ALA B CA 1
ATOM 2165 C C . ALA B 1 63 ? 4.488 48.594 10.5 1 32.56 63 ALA B C 1
ATOM 2167 O O . ALA B 1 63 ? 5.113 48.094 9.562 1 32.56 63 ALA B O 1
ATOM 2168 N N . GLU B 1 64 ? 4.855 48.25 11.711 1 34.88 64 GLU B N 1
ATOM 2169 C CA . GLU B 1 64 ? 5.332 46.906 12.031 1 34.88 64 GLU B CA 1
ATOM 2170 C C . GLU B 1 64 ? 4.582 45.875 11.227 1 34.88 64 GLU B C 1
ATOM 2172 O O . GLU B 1 64 ? 3.35 45.875 11.156 1 34.88 64 GLU B O 1
ATOM 2177 N N . ALA B 1 65 ? 5.148 45.344 10.148 1 36.16 65 ALA B N 1
ATOM 2178 C CA . ALA B 1 65 ? 4.668 44.125 9.5 1 36.16 65 ALA B CA 1
ATOM 2179 C C . ALA B 1 65 ? 4.027 43.188 10.516 1 36.16 65 ALA B C 1
ATOM 2181 O O . ALA B 1 65 ? 4.633 42.844 11.547 1 36.16 65 ALA B O 1
ATOM 2182 N N . HIS B 1 66 ? 2.709 43.344 10.75 1 36.62 66 HIS B N 1
ATOM 2183 C CA . HIS B 1 66 ? 2.064 42.281 11.492 1 36.62 66 HIS B CA 1
ATOM 2184 C C . HIS B 1 66 ? 2.691 40.906 11.172 1 36.62 66 HIS B C 1
ATOM 2186 O O . HIS B 1 66 ? 3.051 40.656 10.016 1 36.62 66 HIS B O 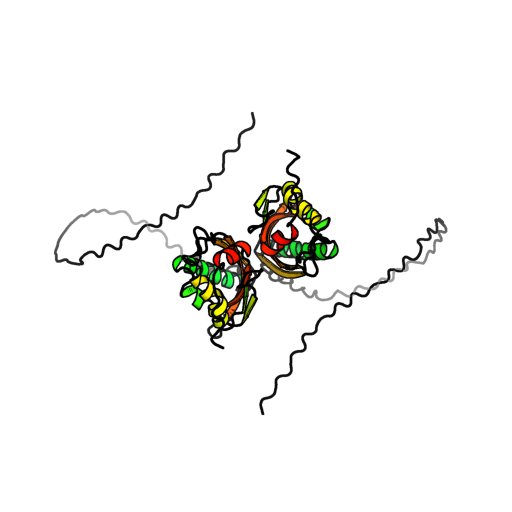1
ATOM 2192 N N . PRO B 1 67 ? 3.348 40.344 12.156 1 36.62 67 PRO B N 1
ATOM 2193 C CA . PRO B 1 67 ? 3.889 39 11.812 1 36.62 67 PRO B CA 1
ATOM 2194 C C . PRO B 1 67 ? 2.982 38.219 10.867 1 36.62 67 PRO B C 1
ATOM 2196 O O . PRO B 1 67 ? 1.765 38.438 10.867 1 36.62 67 PRO B O 1
ATOM 2199 N N . PHE B 1 68 ? 3.342 38.031 9.625 1 35.78 68 PHE B N 1
ATOM 2200 C CA . PHE B 1 68 ? 2.678 37.062 8.742 1 35.78 68 PHE B CA 1
ATOM 2201 C C . PHE B 1 68 ? 1.938 36 9.539 1 35.78 68 PHE B C 1
ATOM 2203 O O . PHE B 1 68 ? 2.398 35.594 10.602 1 35.78 68 PHE B O 1
ATOM 2210 N N . PRO B 1 69 ? 0.688 36 9.531 1 36.28 69 PRO B N 1
ATOM 2211 C CA . PRO B 1 69 ? 0.027 34.875 10.164 1 36.28 69 PRO B CA 1
ATOM 2212 C C . PRO B 1 69 ? 0.864 33.594 10.102 1 36.28 69 PRO B C 1
ATOM 2214 O O . PRO B 1 69 ? 1.467 33.281 9.062 1 36.28 69 PRO B O 1
ATOM 2217 N N . HIS B 1 70 ? 1.626 33.219 11.102 1 36.09 70 HIS B N 1
ATOM 2218 C CA . HIS B 1 70 ? 2.273 31.922 11.242 1 36.09 70 HIS B CA 1
ATOM 2219 C C . HIS B 1 70 ? 1.48 30.828 10.523 1 36.09 70 HIS B C 1
ATOM 2221 O O . HIS B 1 70 ? 0.328 30.562 10.875 1 36.09 70 HIS B O 1
ATOM 2227 N N . GLU B 1 71 ? 1.297 30.75 9.305 1 42.28 71 GLU B N 1
ATOM 2228 C CA . GLU B 1 71 ? 0.762 29.547 8.656 1 42.28 71 GLU B CA 1
ATOM 2229 C C . GLU B 1 71 ? 0.881 28.328 9.57 1 42.28 71 GLU B C 1
ATOM 2231 O O . GLU B 1 71 ? 1.979 27.984 10.008 1 42.28 71 GLU B O 1
ATOM 2236 N N . CYS B 1 72 ? 0.098 28.078 10.625 1 44.03 72 CYS B N 1
ATOM 2237 C CA . CYS B 1 72 ? 0.019 26.938 11.523 1 44.03 72 CYS B CA 1
ATOM 2238 C C . CYS B 1 72 ? 0.492 25.656 10.828 1 44.03 72 CYS B C 1
ATOM 2240 O O . CYS B 1 72 ? -0.323 24.844 10.391 1 44.03 72 CYS B O 1
ATOM 2242 N N . VAL B 1 73 ? 1.306 25.594 9.844 1 49.41 73 VAL B N 1
ATOM 2243 C CA . VAL B 1 73 ? 1.876 24.406 9.234 1 49.41 73 VAL B CA 1
ATOM 2244 C C . VAL B 1 73 ? 2.416 23.469 10.312 1 49.41 73 VAL B C 1
ATOM 2246 O O . VAL B 1 73 ? 3.166 23.906 11.195 1 49.41 73 VAL B O 1
ATOM 2249 N N . ASN B 1 74 ? 1.603 22.516 10.836 1 60.19 74 ASN B N 1
ATOM 2250 C CA . ASN B 1 74 ? 2.227 21.5 11.664 1 60.19 74 ASN B CA 1
ATOM 2251 C C . ASN B 1 74 ? 3.645 21.188 11.195 1 60.19 74 ASN B C 1
ATOM 2253 O O . ASN B 1 74 ? 3.838 20.656 10.102 1 60.19 74 ASN B O 1
ATOM 2257 N N . SER B 1 75 ? 4.664 21.656 11.766 1 84.25 75 SER B N 1
ATOM 2258 C CA . SER B 1 75 ? 6.094 21.703 11.477 1 84.25 75 SER B CA 1
ATOM 2259 C C . SER B 1 75 ? 6.648 20.312 11.211 1 84.25 75 SER B C 1
ATOM 2261 O O . SER B 1 75 ? 7.453 20.125 10.297 1 84.25 75 SER B O 1
ATOM 2263 N N . THR B 1 76 ? 6.078 19.375 11.852 1 94.31 76 THR B N 1
ATOM 2264 C CA . THR B 1 76 ? 6.602 18.016 11.664 1 94.31 76 THR B CA 1
ATOM 2265 C C . THR B 1 76 ? 6.199 17.469 10.297 1 94.31 76 THR B C 1
ATOM 2267 O O . THR B 1 76 ? 7.016 16.859 9.602 1 94.31 76 THR B O 1
ATOM 2270 N N . THR B 1 77 ? 4.93 17.75 9.922 1 96.38 77 THR B N 1
ATOM 2271 C CA . THR B 1 77 ? 4.434 17.281 8.633 1 96.38 77 THR B CA 1
ATOM 2272 C C . THR B 1 77 ? 5.242 17.891 7.488 1 96.38 77 THR B C 1
ATOM 2274 O O . THR B 1 77 ? 5.633 17.188 6.555 1 96.38 77 THR B O 1
ATOM 2277 N N . GLU B 1 78 ? 5.492 19.062 7.531 1 96.06 78 GLU B N 1
ATOM 2278 C CA . GLU B 1 78 ? 6.234 19.734 6.469 1 96.06 78 GLU B CA 1
ATOM 2279 C C . GLU B 1 78 ? 7.688 19.281 6.43 1 96.06 78 GLU B C 1
ATOM 2281 O O . GLU B 1 78 ? 8.266 19.125 5.355 1 96.06 78 GLU B O 1
ATOM 2286 N N . ALA B 1 79 ? 8.305 19.125 7.559 1 96.94 79 ALA B N 1
ATOM 2287 C CA . ALA B 1 79 ? 9.672 18.609 7.613 1 96.94 79 ALA B CA 1
ATOM 2288 C C . ALA B 1 79 ? 9.75 17.203 7.016 1 96.94 79 ALA B C 1
ATOM 2290 O O . ALA B 1 79 ? 10.68 16.891 6.266 1 96.94 79 ALA B O 1
ATOM 2291 N N . THR B 1 80 ? 8.781 16.375 7.367 1 98.12 80 THR B N 1
ATOM 2292 C CA . THR B 1 80 ? 8.711 15.031 6.809 1 98.12 80 THR B CA 1
ATOM 2293 C C . THR B 1 80 ? 8.508 15.086 5.293 1 98.12 80 THR B C 1
ATOM 2295 O O . THR B 1 80 ? 9.18 14.367 4.551 1 98.12 80 THR B O 1
ATOM 2298 N N . ARG B 1 81 ? 7.66 15.93 4.879 1 98.06 81 ARG B N 1
ATOM 2299 C CA . ARG B 1 81 ? 7.379 16.078 3.455 1 98.06 81 ARG B CA 1
ATOM 2300 C C . ARG B 1 81 ? 8.641 16.469 2.688 1 98.06 81 ARG B C 1
ATOM 2302 O O . ARG B 1 81 ? 8.977 15.836 1.683 1 98.06 81 ARG B O 1
ATOM 2309 N N . SER B 1 82 ? 9.281 17.469 3.111 1 97.62 82 SER B N 1
ATOM 2310 C CA . SER B 1 82 ? 10.5 17.938 2.451 1 97.62 82 SER B CA 1
ATOM 2311 C C . SER B 1 82 ? 11.562 16.859 2.4 1 97.62 82 SER B C 1
ATOM 2313 O O . SER B 1 82 ? 12.211 16.656 1.371 1 97.62 82 SER B O 1
ATOM 2315 N N . PHE B 1 83 ? 11.742 16.172 3.508 1 97.62 83 PHE B N 1
ATOM 2316 C CA . PHE B 1 83 ? 12.719 15.094 3.604 1 97.62 83 PHE B CA 1
ATOM 2317 C C . PHE B 1 83 ? 12.414 13.992 2.598 1 97.62 83 PHE B C 1
ATOM 2319 O O . PHE B 1 83 ? 13.281 13.586 1.824 1 97.62 83 PHE B O 1
ATOM 2326 N N . ILE B 1 84 ? 11.18 13.539 2.533 1 98 84 ILE B N 1
ATOM 2327 C CA . ILE B 1 84 ? 10.781 12.422 1.691 1 98 84 ILE B CA 1
ATOM 2328 C C . ILE B 1 84 ? 10.828 12.836 0.222 1 98 84 ILE B C 1
ATOM 2330 O O . ILE B 1 84 ? 11.297 12.078 -0.628 1 98 84 ILE B O 1
ATOM 2334 N N . GLU B 1 85 ? 10.344 14.008 -0.099 1 97 85 GLU B N 1
ATOM 2335 C CA . GLU B 1 85 ? 10.391 14.484 -1.477 1 97 85 GLU B CA 1
ATOM 2336 C C . GLU B 1 85 ? 11.828 14.594 -1.978 1 97 85 GLU B C 1
ATOM 2338 O O . GLU B 1 85 ? 12.133 14.18 -3.096 1 97 85 GLU B O 1
ATOM 2343 N N . SER B 1 86 ? 12.695 15.109 -1.162 1 94.88 86 SER B N 1
ATOM 2344 C CA . SER B 1 86 ? 14.102 15.211 -1.522 1 94.88 86 SER B CA 1
ATOM 2345 C C . SER B 1 86 ? 14.727 13.836 -1.704 1 94.88 86 SER B C 1
ATOM 2347 O O . SER B 1 86 ? 15.516 13.617 -2.633 1 94.88 86 SER B O 1
ATOM 2349 N N . LEU B 1 87 ? 14.391 12.945 -0.844 1 95.06 87 LEU B N 1
ATOM 2350 C CA . LEU B 1 87 ? 14.938 11.594 -0.901 1 95.06 87 LEU B CA 1
ATOM 2351 C C . LEU B 1 87 ? 14.531 10.898 -2.197 1 95.06 87 LEU B C 1
ATOM 2353 O O . LEU B 1 87 ? 15.383 10.336 -2.893 1 95.06 87 LEU B O 1
ATOM 2357 N N . PHE B 1 88 ? 13.273 10.945 -2.557 1 94.44 88 PHE B N 1
ATOM 2358 C CA . PHE B 1 88 ? 12.797 10.211 -3.725 1 94.44 88 PHE B CA 1
ATOM 2359 C C . PHE B 1 88 ? 13.242 10.898 -5.012 1 94.44 88 PHE B C 1
ATOM 2361 O O . PHE B 1 88 ? 13.344 10.258 -6.062 1 94.44 88 PHE B O 1
ATOM 2368 N N . THR B 1 89 ? 13.562 12.188 -4.91 1 90.5 89 THR B N 1
ATOM 2369 C CA . THR B 1 89 ? 14.227 12.852 -6.023 1 90.5 89 THR B CA 1
ATOM 2370 C C . THR B 1 89 ? 15.648 12.336 -6.191 1 90.5 89 THR B C 1
ATOM 2372 O O . THR B 1 89 ? 16.078 12.023 -7.305 1 90.5 89 THR B O 1
ATOM 2375 N N . ALA B 1 90 ? 16.359 12.125 -5.113 1 87.44 90 ALA B N 1
ATOM 2376 C CA . ALA B 1 90 ? 17.75 11.664 -5.129 1 87.44 90 ALA B CA 1
ATOM 2377 C C . ALA B 1 90 ? 17.828 10.203 -5.57 1 87.44 90 ALA B C 1
ATOM 2379 O O . ALA B 1 90 ? 18.719 9.828 -6.336 1 87.44 90 ALA B O 1
ATOM 2380 N N . VAL B 1 91 ? 16.875 9.406 -5.094 1 86.44 91 VAL B N 1
ATOM 2381 C CA . VAL B 1 91 ? 16.844 7.98 -5.398 1 86.44 91 VAL B CA 1
ATOM 2382 C C . VAL B 1 91 ? 16.578 7.777 -6.887 1 86.44 91 VAL B C 1
ATOM 2384 O O . VAL B 1 91 ? 17.156 6.879 -7.508 1 86.44 91 VAL B O 1
ATOM 2387 N N . ALA B 1 92 ? 15.766 8.531 -7.395 1 79.5 92 ALA B N 1
ATOM 2388 C CA . ALA B 1 92 ? 15.477 8.453 -8.82 1 79.5 92 ALA B CA 1
ATOM 2389 C C . ALA B 1 92 ? 16.719 8.766 -9.648 1 79.5 92 ALA B C 1
ATOM 2391 O O . ALA B 1 92 ? 16.906 8.211 -10.734 1 79.5 92 ALA B O 1
ATOM 2392 N N . LEU B 1 93 ? 17.641 9.492 -9.047 1 77.69 93 LEU B N 1
ATOM 2393 C CA . LEU B 1 93 ? 18.844 9.922 -9.75 1 77.69 93 LEU B CA 1
ATOM 2394 C C . LEU B 1 93 ? 19.969 8.906 -9.578 1 77.69 93 LEU B C 1
ATOM 2396 O O . LEU B 1 93 ? 20.781 8.711 -10.492 1 77.69 93 LEU B O 1
ATOM 2400 N N . ASP B 1 94 ? 19.984 8.141 -8.398 1 76.62 94 ASP B N 1
ATOM 2401 C CA . ASP B 1 94 ? 21.141 7.289 -8.141 1 76.62 94 ASP B CA 1
ATOM 2402 C C . ASP B 1 94 ? 20.734 5.82 -8.047 1 76.62 94 ASP B C 1
ATOM 2404 O O . ASP B 1 94 ? 21.531 4.973 -7.648 1 76.62 94 ASP B O 1
ATOM 2408 N N . ASN B 1 95 ? 19.516 5.434 -8.328 1 71.69 95 ASN B N 1
ATOM 2409 C CA . ASN B 1 95 ? 18.984 4.074 -8.391 1 71.69 95 ASN B CA 1
ATOM 2410 C C . ASN B 1 95 ? 19.094 3.373 -7.039 1 71.69 95 ASN B C 1
ATOM 2412 O O . ASN B 1 95 ? 19.625 2.26 -6.953 1 71.69 95 ASN B O 1
ATOM 2416 N N . PHE B 1 96 ? 18.547 3.922 -6.02 1 71.38 96 PHE B N 1
ATOM 2417 C CA . PHE B 1 96 ? 18.547 3.391 -4.66 1 71.38 96 PHE B CA 1
ATOM 2418 C C . PHE B 1 96 ? 19.969 3.162 -4.176 1 71.38 96 PHE B C 1
ATOM 2420 O O . PHE B 1 96 ? 20.266 2.158 -3.516 1 71.38 96 PHE B O 1
ATOM 2427 N N . GLY B 1 97 ? 20.875 3.959 -4.5 1 73.88 97 GLY B N 1
ATOM 2428 C CA . GLY B 1 97 ? 22.281 3.91 -4.133 1 73.88 97 GLY B CA 1
ATOM 2429 C C . GLY B 1 97 ? 22.562 4.461 -2.744 1 73.88 97 GLY B C 1
ATOM 2430 O O . GLY B 1 97 ? 21.828 4.148 -1.795 1 73.88 97 GLY B O 1
ATOM 2431 N N . THR B 1 98 ? 23.484 5.195 -2.621 1 75.5 98 THR B N 1
ATOM 2432 C CA . THR B 1 98 ? 24.078 5.688 -1.378 1 75.5 98 THR B CA 1
ATOM 2433 C C . THR B 1 98 ? 23.094 6.59 -0.638 1 75.5 98 THR B C 1
ATOM 2435 O O . THR B 1 98 ? 22.984 6.52 0.588 1 75.5 98 THR B O 1
ATOM 2438 N N . SER B 1 99 ? 22.312 7.281 -1.35 1 82.06 99 SER B N 1
ATOM 2439 C CA . SER B 1 99 ? 21.406 8.219 -0.71 1 82.06 99 SER B CA 1
ATOM 2440 C C . SER B 1 99 ? 20.297 7.492 0.053 1 82.06 99 SER B C 1
ATOM 2442 O O . SER B 1 99 ? 19.906 7.918 1.139 1 82.06 99 SER B O 1
ATOM 2444 N N . PHE B 1 100 ? 19.781 6.469 -0.467 1 88.56 100 PHE B N 1
ATOM 2445 C CA . PHE B 1 100 ? 18.719 5.711 0.179 1 88.56 100 PHE B CA 1
ATOM 2446 C C . PHE B 1 100 ? 19.219 5.039 1.449 1 88.56 100 PHE B C 1
ATOM 2448 O O . PHE B 1 100 ? 18.594 5.148 2.508 1 88.56 100 PHE B O 1
ATOM 2455 N N . ALA B 1 101 ? 20.359 4.484 1.25 1 86.75 101 ALA B N 1
ATOM 2456 C CA . ALA B 1 101 ? 20.938 3.822 2.412 1 86.75 101 ALA B CA 1
ATOM 2457 C C . ALA B 1 101 ? 21.203 4.82 3.537 1 86.75 101 ALA B C 1
ATOM 2459 O O . ALA B 1 101 ? 21 4.512 4.711 1 86.75 101 ALA B O 1
ATOM 2460 N N . ALA B 1 102 ? 21.625 5.953 3.215 1 90.25 102 ALA B N 1
ATOM 2461 C CA . ALA B 1 102 ? 21.953 6.977 4.207 1 90.25 102 ALA B CA 1
ATOM 2462 C C . ALA B 1 102 ? 20.688 7.469 4.914 1 90.25 102 ALA B C 1
ATOM 2464 O O . ALA B 1 102 ? 20.75 7.93 6.055 1 90.25 102 ALA B O 1
ATOM 2465 N N . ALA B 1 103 ? 19.609 7.406 4.27 1 95.81 103 ALA B N 1
ATOM 2466 C CA . ALA B 1 103 ? 18.344 7.898 4.805 1 95.81 103 ALA B CA 1
ATOM 2467 C C . ALA B 1 103 ? 17.734 6.898 5.785 1 95.81 103 ALA B C 1
ATOM 2469 O O . ALA B 1 103 ? 16.812 7.234 6.535 1 95.81 103 ALA B O 1
ATOM 2470 N N . LEU B 1 104 ? 18.219 5.699 5.801 1 97 104 LEU B N 1
ATOM 2471 C CA . LEU B 1 104 ? 17.688 4.652 6.66 1 97 104 LEU B CA 1
ATOM 2472 C C . LEU B 1 104 ? 18.375 4.652 8.016 1 97 104 LEU B C 1
ATOM 2474 O O . LEU B 1 104 ? 19.609 4.738 8.094 1 97 104 LEU B O 1
ATOM 2478 N N . SER B 1 105 ? 17.609 4.562 9.086 1 98.06 105 SER B N 1
ATOM 2479 C CA . SER B 1 105 ? 18.156 4.383 10.43 1 98.06 105 SER B CA 1
ATOM 2480 C C . SER B 1 105 ? 18.828 3.021 10.578 1 98.06 105 SER B C 1
ATOM 2482 O O . SER B 1 105 ? 18.375 2.033 10 1 98.06 105 SER B O 1
ATOM 2484 N N . ASP B 1 106 ? 19.797 2.941 11.406 1 97 106 ASP B N 1
ATOM 2485 C CA . ASP B 1 106 ? 20.438 1.659 11.711 1 97 106 ASP B CA 1
ATOM 2486 C C . ASP B 1 106 ? 19.453 0.717 12.406 1 97 106 ASP B C 1
ATOM 2488 O O . ASP B 1 106 ? 19.578 -0.505 12.297 1 97 106 ASP B O 1
ATOM 2492 N N . ASP B 1 107 ? 18.438 1.289 13.039 1 97.25 107 ASP B N 1
ATOM 2493 C CA . ASP B 1 107 ? 17.438 0.504 13.766 1 97.25 107 ASP B CA 1
ATOM 2494 C C . ASP B 1 107 ? 16.172 0.319 12.93 1 97.25 107 ASP B C 1
ATOM 2496 O O . ASP B 1 107 ? 15.086 0.116 13.484 1 97.25 107 ASP B O 1
ATOM 2500 N N . LEU B 1 108 ? 16.312 0.426 11.711 1 98.56 108 LEU B N 1
ATOM 2501 C CA . LEU B 1 108 ? 15.195 0.3 10.773 1 98.56 108 LEU B CA 1
ATOM 2502 C C . LEU B 1 108 ? 14.406 -0.979 11.039 1 98.56 108 LEU B C 1
ATOM 2504 O O . LEU B 1 108 ? 15 -2.037 11.281 1 98.56 108 LEU B O 1
ATOM 2508 N N . VAL B 1 109 ? 13.117 -0.887 11.07 1 98.88 109 VAL B N 1
ATOM 2509 C CA . VAL B 1 109 ? 12.242 -2.045 10.938 1 98.88 109 VAL B CA 1
ATOM 2510 C C . VAL B 1 109 ? 11.523 -1.998 9.586 1 98.88 109 VAL B C 1
ATOM 2512 O O . VAL B 1 109 ? 10.828 -1.031 9.281 1 98.88 109 VAL B O 1
ATOM 2515 N N . TRP B 1 110 ? 11.758 -2.992 8.766 1 98.69 110 TRP B N 1
ATOM 2516 C CA . TRP B 1 110 ? 11.125 -3.072 7.453 1 98.69 110 TRP B CA 1
ATOM 2517 C C . TRP B 1 110 ? 10.219 -4.293 7.355 1 98.69 110 TRP B C 1
ATOM 2519 O O . TRP B 1 110 ? 10.664 -5.426 7.555 1 98.69 110 TRP B O 1
ATOM 2529 N N . THR B 1 111 ? 8.961 -4.031 7.09 1 98.88 111 THR B N 1
ATOM 2530 C CA . THR B 1 111 ? 8.023 -5.105 6.785 1 98.88 111 THR B CA 1
ATOM 2531 C C . THR B 1 111 ? 7.777 -5.203 5.281 1 98.88 111 THR B C 1
ATOM 2533 O O . THR B 1 111 ? 7.297 -4.254 4.664 1 98.88 111 THR B O 1
ATOM 2536 N N . VAL B 1 112 ? 8.219 -6.277 4.695 1 98.75 112 VAL B N 1
ATOM 2537 C CA . VAL B 1 112 ? 7.824 -6.656 3.344 1 98.75 112 VAL B CA 1
ATOM 2538 C C . VAL B 1 112 ? 6.539 -7.48 3.393 1 98.75 112 VAL B C 1
ATOM 2540 O O . VAL B 1 112 ? 6.555 -8.641 3.801 1 98.75 112 VAL B O 1
ATOM 2543 N N . THR B 1 113 ? 5.457 -6.906 2.93 1 98.75 113 THR B N 1
ATOM 2544 C CA . THR B 1 113 ? 4.168 -7.578 3.025 1 98.75 113 THR B CA 1
ATOM 2545 C C . THR B 1 113 ? 4.031 -8.641 1.939 1 98.75 113 THR B C 1
ATOM 2547 O O . THR B 1 113 ? 4.82 -8.672 0.993 1 98.75 113 THR B O 1
ATOM 2550 N N . GLY B 1 114 ? 3.061 -9.5 2.146 1 98.19 114 GLY B N 1
ATOM 2551 C CA . GLY B 1 114 ? 2.688 -10.43 1.091 1 98.19 114 GLY B CA 1
ATOM 2552 C C . GLY B 1 114 ? 3.209 -11.836 1.319 1 98.19 114 GLY B C 1
ATOM 2553 O O . GLY B 1 114 ? 3.381 -12.266 2.463 1 98.19 114 GLY B O 1
ATOM 2554 N N . SER B 1 115 ? 3.338 -12.578 0.224 1 98.06 115 SER B N 1
ATOM 2555 C CA . SER B 1 115 ? 3.641 -14 0.262 1 98.06 115 SER B CA 1
ATOM 2556 C C . SER B 1 115 ? 4.82 -14.344 -0.642 1 98.06 115 SER B C 1
ATOM 2558 O O . SER B 1 115 ? 4.855 -15.414 -1.255 1 98.06 115 SER B O 1
ATOM 2560 N N . SER B 1 116 ? 5.754 -13.508 -0.786 1 97.62 116 SER B N 1
ATOM 2561 C CA . SER B 1 116 ? 6.969 -13.75 -1.559 1 97.62 116 SER B CA 1
ATOM 2562 C C . SER B 1 116 ? 8.055 -14.383 -0.697 1 97.62 116 SER B C 1
ATOM 2564 O O . SER B 1 116 ? 7.922 -14.445 0.527 1 97.62 116 SER B O 1
ATOM 2566 N N . PRO B 1 117 ? 9.188 -14.844 -1.37 1 97.56 117 PRO B N 1
ATOM 2567 C CA . PRO B 1 117 ? 10.258 -15.453 -0.585 1 97.56 117 PRO B CA 1
ATOM 2568 C C . PRO B 1 117 ? 10.938 -14.461 0.358 1 97.56 117 PRO B C 1
ATOM 2570 O O . PRO B 1 117 ? 11.633 -14.867 1.294 1 97.56 117 PRO B O 1
ATOM 2573 N N . ILE B 1 118 ? 10.766 -13.188 0.118 1 97.56 118 ILE B N 1
ATOM 2574 C CA . ILE B 1 118 ? 11.406 -12.188 0.96 1 97.56 118 ILE B CA 1
ATOM 2575 C C . ILE B 1 118 ? 10.359 -11.477 1.814 1 97.56 118 ILE B C 1
ATOM 2577 O O . ILE B 1 118 ? 10.656 -10.461 2.453 1 97.56 118 ILE B O 1
ATOM 2581 N N . ALA B 1 119 ? 9.133 -11.961 1.836 1 98.44 119 ALA B N 1
ATOM 2582 C CA . ALA B 1 119 ? 8.125 -11.383 2.719 1 98.44 119 ALA B CA 1
ATOM 2583 C C . ALA B 1 119 ? 8.477 -11.617 4.184 1 98.44 119 ALA B C 1
ATOM 2585 O O . ALA B 1 119 ? 9.016 -12.664 4.539 1 98.44 119 ALA B O 1
ATOM 2586 N N . GLY B 1 120 ? 8.211 -10.656 5.02 1 98.31 120 GLY B N 1
ATOM 2587 C CA . GLY B 1 120 ? 8.508 -10.727 6.441 1 98.31 120 GLY B CA 1
ATOM 2588 C C . GLY B 1 120 ? 8.852 -9.383 7.047 1 98.31 120 GLY B C 1
ATOM 2589 O O . GLY B 1 120 ? 8.844 -8.359 6.355 1 98.31 120 GLY B O 1
ATOM 2590 N N . THR B 1 121 ? 9.055 -9.398 8.375 1 98.81 121 THR B N 1
ATOM 2591 C CA . THR B 1 121 ? 9.492 -8.203 9.086 1 98.81 121 THR B CA 1
ATOM 2592 C C . THR B 1 121 ? 10.953 -8.336 9.523 1 98.81 121 THR B C 1
ATOM 2594 O O . THR B 1 121 ? 11.328 -9.328 10.148 1 98.81 121 THR B O 1
ATOM 2597 N N . TYR B 1 122 ? 11.734 -7.352 9.156 1 98.69 122 TYR B N 1
ATOM 2598 C CA . TYR B 1 122 ? 13.172 -7.355 9.398 1 98.69 122 TYR B CA 1
ATOM 2599 C C . TYR B 1 122 ? 13.57 -6.207 10.32 1 98.69 122 TYR B C 1
ATOM 2601 O O . TYR B 1 122 ? 13.312 -5.043 10.023 1 98.69 122 TYR B O 1
ATOM 2609 N N . SER B 1 123 ? 14.227 -6.586 11.406 1 98.69 123 SER B N 1
ATOM 2610 C CA . SER B 1 123 ? 14.68 -5.602 12.383 1 98.69 123 SER B CA 1
ATOM 2611 C C . SER B 1 123 ? 16.172 -5.336 12.25 1 98.69 123 SER B C 1
ATOM 2613 O O . SER B 1 123 ? 17 -6.238 12.469 1 98.69 123 SER B O 1
ATOM 2615 N N . GLY B 1 124 ? 16.453 -4.094 11.922 1 98.44 124 GLY B N 1
ATOM 2616 C CA . GLY B 1 124 ? 17.812 -3.668 11.672 1 98.44 124 GLY B CA 1
ATOM 2617 C C . GLY B 1 124 ? 18.109 -3.418 10.203 1 98.44 124 GLY B C 1
ATOM 2618 O O . GLY B 1 124 ? 17.766 -4.242 9.352 1 98.44 124 GLY B O 1
ATOM 2619 N N . LYS B 1 125 ? 18.766 -2.355 9.969 1 97.69 125 LYS B N 1
ATOM 2620 C CA . LYS B 1 125 ? 19.094 -1.959 8.602 1 97.69 125 LYS B CA 1
ATOM 2621 C C . LYS B 1 125 ? 19.922 -3.033 7.906 1 97.69 125 LYS B C 1
ATOM 2623 O O . LYS B 1 125 ? 19.641 -3.4 6.766 1 97.69 125 LYS B O 1
ATOM 2628 N N . GLN B 1 126 ? 20.906 -3.514 8.555 1 96.75 126 GLN B N 1
ATOM 2629 C CA . GLN B 1 126 ? 21.781 -4.504 7.941 1 96.75 126 GLN B CA 1
ATOM 2630 C C . GLN B 1 126 ? 21.031 -5.801 7.656 1 96.75 126 GLN B C 1
ATOM 2632 O O . GLN B 1 126 ? 21.266 -6.453 6.637 1 96.75 126 GLN B O 1
ATOM 2637 N N . VAL B 1 127 ? 20.156 -6.211 8.578 1 97.44 127 VAL B N 1
ATOM 2638 C CA . VAL B 1 127 ? 19.344 -7.402 8.352 1 97.44 127 VAL B CA 1
ATOM 2639 C C . VAL B 1 127 ? 18.484 -7.219 7.102 1 97.44 127 VAL B C 1
ATOM 2641 O O . VAL B 1 127 ? 18.406 -8.117 6.262 1 97.44 127 VAL B O 1
ATOM 2644 N N . TYR B 1 128 ? 17.891 -6.094 6.941 1 96.94 128 TYR B N 1
ATOM 2645 C CA . TYR B 1 128 ? 17.109 -5.777 5.754 1 96.94 128 TYR B CA 1
ATOM 2646 C C . TYR B 1 128 ? 17.969 -5.852 4.496 1 96.94 128 TYR B C 1
ATOM 2648 O O . TYR B 1 128 ? 17.547 -6.426 3.486 1 96.94 128 TYR B O 1
ATOM 2656 N N . ILE B 1 129 ? 19.094 -5.27 4.523 1 94.56 129 ILE B N 1
ATOM 2657 C CA . ILE B 1 129 ? 19.984 -5.262 3.369 1 94.56 129 ILE B CA 1
ATOM 2658 C C . ILE B 1 129 ? 20.344 -6.695 2.996 1 94.56 129 ILE B C 1
ATOM 2660 O O . ILE B 1 129 ? 20.234 -7.09 1.834 1 94.56 129 ILE B O 1
ATOM 2664 N N . ASP B 1 130 ? 20.641 -7.52 3.939 1 95.5 130 ASP B N 1
ATOM 2665 C CA . ASP B 1 130 ? 21.141 -8.875 3.691 1 95.5 130 ASP B CA 1
ATOM 2666 C C . ASP B 1 130 ? 20.016 -9.789 3.211 1 95.5 130 ASP B C 1
ATOM 2668 O O . ASP B 1 130 ? 20.234 -10.648 2.352 1 95.5 130 ASP B O 1
ATOM 2672 N N . LYS B 1 131 ? 18.859 -9.578 3.768 1 96.81 131 LYS B N 1
ATOM 2673 C CA . LYS B 1 131 ? 17.812 -10.586 3.57 1 96.81 131 LYS B CA 1
ATOM 2674 C C . LYS B 1 131 ? 16.828 -10.148 2.49 1 96.81 131 LYS B C 1
ATOM 2676 O O . LYS B 1 131 ? 16.047 -10.961 1.983 1 96.81 131 LYS B O 1
ATOM 2681 N N . VAL B 1 132 ? 16.859 -8.883 2.156 1 96.06 132 VAL B N 1
ATOM 2682 C CA . VAL B 1 132 ? 15.883 -8.398 1.18 1 96.06 132 VAL B CA 1
ATOM 2683 C C . VAL B 1 132 ? 16.609 -7.762 0.001 1 96.06 132 VAL B C 1
ATOM 2685 O O . VAL B 1 132 ? 16.484 -8.219 -1.138 1 96.06 132 VAL B O 1
ATOM 2688 N N . LEU B 1 133 ? 17.422 -6.727 0.279 1 94.25 133 LEU B N 1
ATOM 2689 C CA . LEU B 1 133 ? 18 -5.922 -0.794 1 94.25 133 LEU B CA 1
ATOM 2690 C C . LEU B 1 133 ? 19.031 -6.727 -1.584 1 94.25 133 LEU B C 1
ATOM 2692 O O . LEU B 1 133 ? 19.047 -6.684 -2.816 1 94.25 133 LEU B O 1
ATOM 2696 N N . THR B 1 134 ? 19.906 -7.441 -0.895 1 94.31 134 THR B N 1
ATOM 2697 C CA . THR B 1 134 ? 20.953 -8.211 -1.564 1 94.31 134 THR B CA 1
ATOM 2698 C C . THR B 1 134 ? 20.328 -9.305 -2.436 1 94.31 134 THR B C 1
ATOM 2700 O O . THR B 1 134 ? 20.656 -9.422 -3.621 1 94.31 134 THR B O 1
ATOM 2703 N N . PRO B 1 135 ? 19.422 -10.133 -1.891 1 96.75 135 PRO B N 1
ATOM 2704 C CA . PRO B 1 135 ? 18.766 -11.102 -2.773 1 96.75 135 PRO B CA 1
ATOM 2705 C C . PRO B 1 135 ? 18.094 -10.445 -3.977 1 96.75 135 PRO B C 1
ATOM 2707 O O . PRO B 1 135 ? 18.125 -11 -5.078 1 96.75 135 PRO B O 1
ATOM 2710 N N . LEU B 1 136 ? 17.484 -9.297 -3.844 1 96.38 136 LEU B N 1
ATOM 2711 C CA . LEU B 1 136 ? 16.859 -8.602 -4.961 1 96.38 136 LEU B CA 1
ATOM 2712 C C . LEU B 1 136 ? 17.891 -8.195 -6.004 1 96.38 136 LEU B C 1
ATOM 2714 O O . LEU B 1 136 ? 17.656 -8.328 -7.207 1 96.38 136 LEU B O 1
ATOM 2718 N N . ARG B 1 137 ? 19 -7.703 -5.527 1 94.19 137 ARG B N 1
ATOM 2719 C CA . ARG B 1 137 ? 20.078 -7.355 -6.441 1 94.19 137 ARG B CA 1
ATOM 2720 C C . ARG B 1 137 ? 20.578 -8.586 -7.199 1 94.19 137 ARG B C 1
ATOM 2722 O O . ARG B 1 137 ? 20.969 -8.484 -8.359 1 94.19 137 ARG B O 1
ATOM 2729 N N . ASP B 1 138 ? 20.516 -9.711 -6.551 1 96.62 138 ASP B N 1
ATOM 2730 C CA . ASP B 1 138 ? 20.984 -10.953 -7.164 1 96.62 138 ASP B CA 1
ATOM 2731 C C . ASP B 1 138 ? 20.047 -11.391 -8.289 1 96.62 138 ASP B C 1
ATOM 2733 O O . ASP B 1 138 ? 20.5 -11.945 -9.289 1 96.62 138 ASP B O 1
ATOM 2737 N N . VAL B 1 139 ? 18.844 -11.102 -8.148 1 98 139 VAL B N 1
ATOM 2738 C CA . VAL B 1 139 ? 17.922 -11.75 -9.078 1 98 139 VAL B CA 1
ATOM 2739 C C . VAL B 1 139 ? 17.484 -10.75 -10.148 1 98 139 VAL B C 1
ATOM 2741 O O . VAL B 1 139 ? 16.969 -11.141 -11.203 1 98 139 VAL B O 1
ATOM 2744 N N . LEU B 1 140 ? 17.625 -9.469 -9.898 1 97.44 140 LEU B N 1
ATOM 2745 C CA . LEU B 1 140 ? 17.172 -8.469 -10.859 1 97.44 140 LEU B CA 1
ATOM 2746 C C . LEU B 1 140 ? 18.328 -8.023 -11.75 1 97.44 140 LEU B C 1
ATOM 2748 O O . LEU B 1 140 ? 19.484 -8 -11.312 1 97.44 140 LEU B O 1
ATOM 2752 N N . VAL B 1 141 ? 17.984 -7.629 -13.016 1 97.5 141 VAL B N 1
ATOM 2753 C CA . VAL B 1 141 ? 18.984 -7.055 -13.906 1 97.5 141 VAL B CA 1
ATOM 2754 C C . VAL B 1 141 ? 19.469 -5.719 -13.352 1 97.5 141 VAL B C 1
ATOM 2756 O O . VAL B 1 141 ? 20.672 -5.449 -13.328 1 97.5 141 VAL B O 1
ATOM 2759 N N . ILE B 1 142 ? 18.547 -4.902 -12.938 1 94.06 142 ILE B N 1
ATOM 2760 C CA . ILE B 1 142 ? 18.766 -3.645 -12.234 1 94.06 142 ILE B CA 1
ATOM 2761 C C . ILE B 1 142 ? 17.641 -3.404 -11.227 1 94.06 142 ILE B C 1
ATOM 2763 O O . ILE B 1 142 ? 16.516 -3.861 -11.422 1 94.06 142 ILE B O 1
ATOM 2767 N N . LEU B 1 143 ? 17.969 -2.748 -10.172 1 93.06 143 LEU B N 1
ATOM 2768 C CA . LEU B 1 143 ? 16.922 -2.383 -9.219 1 93.06 143 LEU B CA 1
ATOM 2769 C C . LEU B 1 143 ? 15.977 -1.349 -9.82 1 93.06 143 LEU B C 1
ATOM 2771 O O . LEU B 1 143 ? 16.391 -0.502 -10.617 1 93.06 143 LEU B O 1
ATOM 2775 N N . PRO B 1 144 ? 14.695 -1.422 -9.375 1 93.12 144 PRO B N 1
ATOM 2776 C CA . PRO B 1 144 ? 13.75 -0.457 -9.93 1 93.12 144 PRO B CA 1
ATOM 2777 C C . PRO B 1 144 ? 14.055 0.979 -9.508 1 93.12 144 PRO B C 1
ATOM 2779 O O . PRO B 1 144 ? 14.406 1.225 -8.352 1 93.12 144 PRO B O 1
ATOM 2782 N N . VAL B 1 145 ? 13.906 1.897 -10.484 1 90.62 145 VAL B N 1
ATOM 2783 C CA . VAL B 1 145 ? 13.883 3.33 -10.203 1 90.62 145 VAL B CA 1
ATOM 2784 C C . VAL B 1 145 ? 12.445 3.797 -10.008 1 90.62 145 VAL B C 1
ATOM 2786 O O . VAL B 1 145 ? 11.602 3.607 -10.883 1 90.62 145 VAL B O 1
ATOM 2789 N N . PRO B 1 146 ? 12.219 4.453 -8.883 1 94.12 146 PRO B N 1
ATOM 2790 C CA . PRO B 1 146 ? 10.82 4.816 -8.617 1 94.12 146 PRO B CA 1
ATOM 2791 C C . PRO B 1 146 ? 10.312 5.918 -9.547 1 94.12 146 PRO B C 1
ATOM 2793 O O . PRO B 1 146 ? 10.945 6.973 -9.656 1 94.12 146 PRO B O 1
ATOM 2796 N N . ILE B 1 147 ? 9.273 5.668 -10.227 1 95.31 147 ILE B N 1
ATOM 2797 C CA . ILE B 1 147 ? 8.43 6.703 -10.805 1 95.31 147 ILE B CA 1
ATOM 2798 C C . ILE B 1 147 ? 7.312 7.07 -9.828 1 95.31 147 ILE B C 1
ATOM 2800 O O . ILE B 1 147 ? 6.312 6.359 -9.727 1 95.31 147 ILE B O 1
ATOM 2804 N N . VAL B 1 148 ? 7.5 8.188 -9.133 1 96.88 148 VAL B N 1
ATOM 2805 C CA . VAL B 1 148 ? 6.625 8.547 -8.023 1 96.88 148 VAL B CA 1
ATOM 2806 C C . VAL B 1 148 ? 5.289 9.055 -8.562 1 96.88 148 VAL B C 1
ATOM 2808 O O . VAL B 1 148 ? 5.254 9.906 -9.453 1 96.88 148 VAL B O 1
ATOM 2811 N N . GLU B 1 149 ? 4.23 8.516 -8.016 1 97.62 149 GLU B N 1
ATOM 2812 C CA . GLU B 1 149 ? 2.889 8.914 -8.422 1 97.62 149 GLU B CA 1
ATOM 2813 C C . GLU B 1 149 ? 2.234 9.797 -7.359 1 97.62 149 GLU B C 1
ATOM 2815 O O . GLU B 1 149 ? 1.569 10.781 -7.688 1 97.62 149 GLU B O 1
ATOM 2820 N N . HIS B 1 150 ? 2.363 9.438 -6.078 1 98.06 150 HIS B N 1
ATOM 2821 C CA . HIS B 1 150 ? 1.802 10.203 -4.969 1 98.06 150 HIS B CA 1
ATOM 2822 C C . HIS B 1 150 ? 2.742 10.203 -3.77 1 98.06 150 HIS B C 1
ATOM 2824 O O . HIS B 1 150 ? 3.441 9.219 -3.52 1 98.06 150 HIS B O 1
ATOM 2830 N N . ILE B 1 151 ? 2.742 11.336 -3.096 1 98.5 151 ILE B N 1
ATOM 2831 C CA . ILE B 1 151 ? 3.324 11.438 -1.761 1 98.5 151 ILE B CA 1
ATOM 2832 C C . ILE B 1 151 ? 2.307 12.047 -0.799 1 98.5 151 ILE B C 1
ATOM 2834 O O . ILE B 1 151 ? 1.8 13.141 -1.035 1 98.5 151 ILE B O 1
ATOM 2838 N N . PHE B 1 152 ? 1.979 11.266 0.245 1 98.62 152 PHE B N 1
ATOM 2839 C CA . PHE B 1 152 ? 1.113 11.742 1.318 1 98.62 152 PHE B CA 1
ATOM 2840 C C . PHE B 1 152 ? 1.876 11.82 2.635 1 98.62 152 PHE B C 1
ATOM 2842 O O . PHE B 1 152 ? 2.609 10.891 2.988 1 98.62 152 PHE B O 1
ATOM 2849 N N . VAL B 1 153 ? 1.676 12.938 3.334 1 98.62 153 VAL B N 1
ATOM 2850 C CA . VAL B 1 153 ? 2.418 13.094 4.582 1 98.62 153 VAL B CA 1
ATOM 2851 C C . VAL B 1 153 ? 1.46 13.484 5.707 1 98.62 153 VAL B C 1
ATOM 2853 O O . VAL B 1 153 ? 0.59 14.344 5.523 1 98.62 153 VAL B O 1
ATOM 2856 N N . ASP B 1 154 ? 1.587 12.812 6.84 1 98.38 154 ASP B N 1
ATOM 2857 C CA . ASP B 1 154 ? 0.842 13.078 8.062 1 98.38 154 ASP B CA 1
ATOM 2858 C C . ASP B 1 154 ? 1.746 12.969 9.289 1 98.38 154 ASP B C 1
ATOM 2860 O O . ASP B 1 154 ? 2.014 11.867 9.773 1 98.38 154 ASP B O 1
ATOM 2864 N N . GLY B 1 155 ? 2.146 14.125 9.789 1 97.5 155 GLY B N 1
ATOM 2865 C CA . GLY B 1 155 ? 3.113 14.102 10.875 1 97.5 155 GLY B CA 1
ATOM 2866 C C . GLY B 1 155 ? 4.438 13.477 10.484 1 97.5 155 GLY B C 1
ATOM 2867 O O . GLY B 1 155 ? 5.062 13.891 9.508 1 97.5 155 GLY B O 1
ATOM 2868 N N . ASP B 1 156 ? 4.844 12.43 11.188 1 98.38 156 ASP B N 1
ATOM 2869 C CA . ASP B 1 156 ? 6.129 11.773 10.961 1 98.38 156 ASP B CA 1
ATOM 2870 C C . ASP B 1 156 ? 6 10.656 9.93 1 98.38 156 ASP B C 1
ATOM 2872 O O . ASP B 1 156 ? 6.984 9.984 9.609 1 98.38 156 ASP B O 1
ATOM 2876 N N . TRP B 1 157 ? 4.805 10.477 9.461 1 98.75 157 TRP B N 1
ATOM 2877 C CA . TRP B 1 157 ? 4.582 9.398 8.508 1 98.75 157 TRP B CA 1
ATOM 2878 C C . TRP B 1 157 ? 4.434 9.945 7.086 1 98.75 157 TRP B C 1
ATOM 2880 O O . TRP B 1 157 ? 3.838 11 6.883 1 98.75 157 TRP B O 1
ATOM 2890 N N . ALA B 1 158 ? 4.984 9.219 6.148 1 98.88 158 ALA B N 1
ATOM 2891 C CA . ALA B 1 158 ? 4.785 9.492 4.727 1 98.88 158 ALA B CA 1
ATOM 2892 C C . ALA B 1 158 ? 4.426 8.211 3.973 1 98.88 158 ALA B C 1
ATOM 2894 O O . ALA B 1 158 ? 5 7.152 4.227 1 98.88 158 ALA B O 1
ATOM 2895 N N . THR B 1 159 ? 3.428 8.289 3.172 1 98.88 159 THR B N 1
ATOM 2896 C CA . THR B 1 159 ? 3.125 7.258 2.182 1 98.88 159 THR B CA 1
ATOM 2897 C C . THR B 1 159 ? 3.611 7.684 0.799 1 98.88 159 THR B C 1
ATOM 2899 O O . THR B 1 159 ? 3.291 8.773 0.329 1 98.88 159 THR B O 1
ATOM 2902 N N . VAL B 1 160 ? 4.414 6.84 0.163 1 98.62 160 VAL B N 1
ATOM 2903 C CA . VAL B 1 160 ? 4.848 7.082 -1.209 1 98.62 160 VAL B CA 1
ATOM 2904 C C . VAL B 1 160 ? 4.328 5.973 -2.121 1 98.62 160 VAL B C 1
ATOM 2906 O O . VAL B 1 160 ? 4.613 4.797 -1.899 1 98.62 160 VAL B O 1
ATOM 2909 N N . ASN B 1 161 ? 3.516 6.328 -3.035 1 98.69 161 ASN B N 1
ATOM 2910 C CA . ASN B 1 161 ? 3.057 5.477 -4.129 1 98.69 161 ASN B CA 1
ATOM 2911 C C . ASN B 1 161 ? 3.887 5.691 -5.391 1 98.69 161 ASN B C 1
ATOM 2913 O O . ASN B 1 161 ? 4.031 6.82 -5.859 1 98.69 161 ASN B O 1
ATOM 2917 N N . TRP B 1 162 ? 4.484 4.652 -5.859 1 97.25 162 TRP B N 1
ATOM 2918 C CA . TRP B 1 162 ? 5.336 4.746 -7.043 1 97.25 162 TRP B CA 1
ATOM 2919 C C . TRP B 1 162 ? 5.254 3.469 -7.875 1 97.25 162 TRP B C 1
ATOM 2921 O O . TRP B 1 162 ? 4.656 2.479 -7.449 1 97.25 162 TRP B O 1
ATOM 2931 N N . ARG B 1 163 ? 5.672 3.508 -9.109 1 97.19 163 ARG B N 1
ATOM 2932 C CA . ARG B 1 163 ? 5.699 2.336 -9.977 1 97.19 163 ARG B CA 1
ATOM 2933 C C . ARG B 1 163 ? 7.07 2.158 -10.617 1 97.19 163 ARG B C 1
ATOM 2935 O O . ARG B 1 163 ? 7.855 3.105 -10.688 1 97.19 163 ARG B O 1
ATOM 2942 N N . SER B 1 164 ? 7.336 0.937 -10.977 1 95.62 164 SER B N 1
ATOM 2943 C CA . SER B 1 164 ? 8.516 0.617 -11.773 1 95.62 164 SER B CA 1
ATOM 2944 C C . SER B 1 164 ? 8.133 0.286 -13.219 1 95.62 164 SER B C 1
ATOM 2946 O O . SER B 1 164 ? 7.035 -0.205 -13.477 1 95.62 164 SER B O 1
ATOM 2948 N N . GLU B 1 165 ? 9.008 0.583 -14.086 1 96.38 165 GLU B N 1
ATOM 2949 C CA . GLU B 1 165 ? 8.844 0.283 -15.508 1 96.38 165 GLU B CA 1
ATOM 2950 C C . GLU B 1 165 ? 10.148 -0.201 -16.125 1 96.38 165 GLU B C 1
ATOM 2952 O O . GLU B 1 165 ? 11.219 0.338 -15.836 1 96.38 165 GLU B O 1
ATOM 2957 N N . GLY B 1 166 ? 9.977 -1.208 -16.969 1 97 166 GLY B N 1
ATOM 2958 C CA . GLY B 1 166 ? 11.141 -1.704 -17.688 1 97 166 GLY B CA 1
ATOM 2959 C C . GLY B 1 166 ? 12.102 -2.49 -16.812 1 97 166 GLY B C 1
ATOM 2960 O O . GLY B 1 166 ? 13.312 -2.467 -17.047 1 97 166 GLY B O 1
ATOM 2961 N N . VAL B 1 167 ? 11.641 -3.109 -15.789 1 97.19 167 VAL B N 1
ATOM 2962 C CA . VAL B 1 167 ? 12.484 -3.869 -14.867 1 97.19 167 VAL B CA 1
ATOM 2963 C C . VAL B 1 167 ? 12.25 -5.363 -15.07 1 97.19 167 VAL B C 1
ATOM 2965 O O . VAL B 1 167 ? 11.109 -5.805 -15.234 1 97.19 167 VAL B O 1
ATOM 2968 N N . PHE B 1 168 ? 13.391 -6.125 -15.07 1 98.62 168 PHE B N 1
ATOM 2969 C CA . PHE B 1 168 ? 13.305 -7.559 -15.32 1 98.62 168 PHE B CA 1
ATOM 2970 C C . PHE B 1 168 ? 14.227 -8.328 -14.383 1 98.62 168 PHE B C 1
ATOM 2972 O O . PHE B 1 168 ? 15.258 -7.805 -13.953 1 98.62 168 PHE B O 1
ATOM 2979 N N . GLY B 1 169 ? 13.781 -9.578 -14.117 1 98.62 169 GLY B N 1
ATOM 2980 C CA . GLY B 1 169 ? 14.703 -10.523 -13.5 1 98.62 169 GLY B CA 1
ATOM 2981 C C . GLY B 1 169 ? 15.773 -11.023 -14.445 1 98.62 169 GLY B C 1
ATOM 2982 O O . GLY B 1 169 ? 15.586 -11.008 -15.664 1 98.62 169 GLY B O 1
ATOM 2983 N N . LYS B 1 170 ? 16.828 -11.461 -13.875 1 98.56 170 LYS B N 1
ATOM 2984 C CA . LYS B 1 170 ? 17.875 -12.102 -14.672 1 98.56 170 LYS B CA 1
ATOM 2985 C C . LYS B 1 170 ? 17.344 -13.367 -15.344 1 98.56 170 LYS B C 1
ATOM 2987 O O . LYS B 1 170 ? 17.891 -13.805 -16.359 1 98.56 170 LYS B O 1
ATOM 2992 N N . ASN B 1 171 ? 16.312 -13.93 -14.82 1 98.62 171 ASN B N 1
ATOM 2993 C CA . ASN B 1 171 ? 15.672 -15.102 -15.414 1 98.62 171 ASN B CA 1
ATOM 2994 C C . ASN B 1 171 ? 14.648 -14.711 -16.469 1 98.62 171 ASN B C 1
ATOM 2996 O O . ASN B 1 171 ? 13.898 -15.562 -16.953 1 98.62 171 ASN B O 1
ATOM 3000 N N . GLY B 1 172 ? 14.469 -13.445 -16.703 1 98.69 172 GLY B N 1
ATOM 3001 C CA . GLY B 1 172 ? 13.617 -12.969 -17.766 1 98.69 172 GLY B CA 1
ATOM 3002 C C . GLY B 1 172 ? 12.242 -12.547 -17.297 1 98.69 172 GLY B C 1
ATOM 3003 O O . GLY B 1 172 ? 11.469 -11.953 -18.062 1 98.69 172 GLY B O 1
ATOM 3004 N N . ALA B 1 173 ? 11.891 -12.805 -16.094 1 98.81 173 ALA B N 1
ATOM 3005 C CA . ALA B 1 173 ? 10.57 -12.477 -15.578 1 98.81 173 ALA B CA 1
ATOM 3006 C C . ALA B 1 173 ? 10.375 -10.961 -15.492 1 98.81 173 ALA B C 1
ATOM 3008 O O . ALA B 1 173 ? 11.297 -10.234 -15.117 1 98.81 173 ALA B O 1
ATOM 3009 N N . ASN B 1 174 ? 9.172 -10.469 -15.93 1 98.69 174 ASN B N 1
ATOM 3010 C CA . ASN B 1 174 ? 8.828 -9.062 -15.805 1 98.69 174 ASN B CA 1
ATOM 3011 C C . ASN B 1 174 ? 8.633 -8.656 -14.352 1 98.69 174 ASN B C 1
ATOM 3013 O O . ASN B 1 174 ? 8.031 -9.391 -13.57 1 98.69 174 ASN B O 1
ATOM 3017 N N . TYR B 1 175 ? 9.156 -7.488 -14.008 1 98.25 175 TYR B N 1
ATOM 3018 C CA . TYR B 1 175 ? 9.133 -7.004 -12.633 1 98.25 175 TYR B CA 1
ATOM 3019 C C . TYR B 1 175 ? 8.555 -5.594 -12.562 1 98.25 175 TYR B C 1
ATOM 3021 O O . TYR B 1 175 ? 8.914 -4.816 -11.68 1 98.25 175 TYR B O 1
ATOM 3029 N N . ASP B 1 176 ? 7.766 -5.168 -13.531 1 98.38 176 ASP B N 1
ATOM 3030 C CA . ASP B 1 176 ? 7.008 -3.92 -13.477 1 98.38 176 ASP B CA 1
ATOM 3031 C C . ASP B 1 176 ? 5.812 -4.047 -12.539 1 98.38 176 ASP B C 1
ATOM 3033 O O . ASP B 1 176 ? 5.012 -4.977 -12.664 1 98.38 176 ASP B O 1
ATOM 3037 N N . MET B 1 177 ? 5.742 -3.088 -11.57 1 98.12 177 MET B N 1
ATOM 3038 C CA . MET B 1 177 ? 4.621 -3.176 -10.641 1 98.12 177 MET B CA 1
ATOM 3039 C C . MET B 1 177 ? 4.379 -1.836 -9.945 1 98.12 177 MET B C 1
ATOM 3041 O O . MET B 1 177 ? 5.152 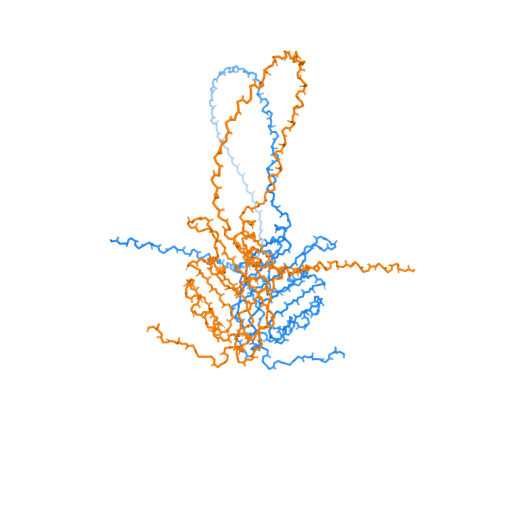-0.892 -10.133 1 98.12 177 MET B O 1
ATOM 3045 N N . GLN B 1 178 ? 3.264 -1.772 -9.258 1 98.25 178 GLN B N 1
ATOM 3046 C CA . GLN B 1 178 ? 2.951 -0.669 -8.359 1 98.25 178 GLN B CA 1
ATOM 3047 C C . GLN B 1 178 ? 3.484 -0.939 -6.953 1 98.25 178 GLN B C 1
ATOM 3049 O O . GLN B 1 178 ? 3.484 -2.082 -6.492 1 98.25 178 GLN B O 1
ATOM 3054 N N . TYR B 1 179 ? 3.877 0.172 -6.281 1 98.06 179 TYR B N 1
ATOM 3055 C CA . TYR B 1 179 ? 4.375 0.116 -4.914 1 98.06 179 TYR B CA 1
ATOM 3056 C C . TYR B 1 179 ? 3.654 1.128 -4.031 1 98.06 179 TYR B C 1
ATOM 3058 O O . TYR B 1 179 ? 3.279 2.209 -4.492 1 98.06 179 TYR B O 1
ATOM 3066 N N . ALA B 1 180 ? 3.479 0.79 -2.797 1 98.88 180 ALA B N 1
ATOM 3067 C CA . ALA B 1 180 ? 3.234 1.747 -1.721 1 98.88 180 ALA B CA 1
ATOM 3068 C C . ALA B 1 180 ? 4.145 1.476 -0.527 1 98.88 180 ALA B C 1
ATOM 3070 O O . ALA B 1 180 ? 4.199 0.352 -0.022 1 98.88 180 ALA B O 1
ATOM 3071 N N . TRP B 1 181 ? 4.895 2.469 -0.117 1 98.75 181 TRP B N 1
ATOM 3072 C CA . TRP B 1 181 ? 5.699 2.418 1.102 1 98.75 181 TRP B CA 1
ATOM 3073 C C . TRP B 1 181 ? 5.141 3.363 2.16 1 98.75 181 TRP B C 1
ATOM 3075 O O . TRP B 1 181 ? 5.047 4.574 1.936 1 98.75 181 TRP B O 1
ATOM 3085 N N . LEU B 1 182 ? 4.645 2.836 3.244 1 98.94 182 LEU B N 1
ATOM 3086 C CA . LEU B 1 182 ? 4.316 3.598 4.445 1 98.94 182 LEU B CA 1
ATOM 3087 C C . LEU B 1 182 ? 5.539 3.744 5.348 1 98.94 182 LEU B C 1
ATOM 3089 O O . LEU B 1 182 ? 6.059 2.752 5.859 1 98.94 182 LEU B O 1
ATOM 3093 N N . MET B 1 183 ? 5.988 4.988 5.574 1 98.88 183 MET B N 1
ATOM 3094 C CA . MET B 1 183 ? 7.285 5.199 6.215 1 98.88 183 MET B CA 1
ATOM 3095 C C . MET B 1 183 ? 7.152 6.133 7.41 1 98.88 183 MET B C 1
ATOM 3097 O O . MET B 1 183 ? 6.566 7.211 7.305 1 98.88 183 MET B O 1
ATOM 3101 N N . ARG B 1 184 ? 7.742 5.688 8.461 1 98.88 184 ARG B N 1
ATOM 3102 C CA . ARG B 1 184 ? 7.863 6.559 9.625 1 98.88 184 ARG B CA 1
ATOM 3103 C C . ARG B 1 184 ? 9.266 7.16 9.719 1 98.88 184 ARG B C 1
ATOM 3105 O O . ARG B 1 184 ? 10.258 6.469 9.5 1 98.88 184 ARG B O 1
ATOM 3112 N N . THR B 1 185 ? 9.297 8.461 10.055 1 98.75 185 THR B N 1
ATOM 3113 C CA . THR B 1 185 ? 10.578 9.141 10.18 1 98.75 185 THR B CA 1
ATOM 3114 C C . THR B 1 185 ? 10.781 9.648 11.602 1 98.75 185 THR B C 1
ATOM 3116 O O . THR B 1 185 ? 9.82 9.836 12.344 1 98.75 185 THR B O 1
ATOM 3119 N N . GLU B 1 186 ? 12 9.781 11.969 1 98.31 186 GLU B N 1
ATOM 3120 C CA . GLU B 1 186 ? 12.406 10.383 13.227 1 98.31 186 GLU B CA 1
ATOM 3121 C C . GLU B 1 186 ? 13.711 11.172 13.07 1 98.31 186 GLU B C 1
ATOM 3123 O O . GLU B 1 186 ? 14.438 10.984 12.094 1 98.31 186 GLU B O 1
ATOM 3128 N N . LEU B 1 187 ? 13.828 12.016 14.016 1 97.25 187 LEU B N 1
ATOM 3129 C CA . LEU B 1 187 ? 15.141 12.648 14.109 1 97.25 187 LEU B CA 1
ATOM 3130 C C . LEU B 1 187 ? 16.125 11.758 14.867 1 97.25 187 LEU B C 1
ATOM 3132 O O . LEU B 1 187 ? 15.758 11.148 15.875 1 97.25 187 LEU B O 1
ATOM 3136 N N . ASP B 1 188 ? 17.297 11.695 14.359 1 95.81 188 ASP B N 1
ATOM 3137 C CA . ASP B 1 188 ? 18.312 10.922 15.078 1 95.81 188 ASP B CA 1
ATOM 3138 C C . ASP B 1 188 ? 19.078 11.789 16.078 1 95.81 188 ASP B C 1
ATOM 3140 O O . ASP B 1 188 ? 18.656 12.914 16.375 1 95.81 188 ASP B O 1
ATOM 3144 N N . ASP B 1 189 ? 20.141 11.203 16.656 1 93.62 189 ASP B N 1
ATOM 3145 C CA . ASP B 1 189 ? 20.875 11.867 17.734 1 93.62 189 ASP B CA 1
ATOM 3146 C C . ASP B 1 189 ? 21.562 13.133 17.219 1 93.62 189 ASP B C 1
ATOM 3148 O O . ASP B 1 189 ? 21.938 14.008 18 1 93.62 189 ASP B O 1
ATOM 3152 N N . THR B 1 190 ? 21.688 13.336 15.906 1 94.31 190 THR B N 1
ATOM 3153 C CA . THR B 1 190 ? 22.328 14.508 15.312 1 94.31 190 THR B CA 1
ATOM 3154 C C . THR B 1 190 ? 21.281 15.445 14.719 1 94.31 190 THR B C 1
ATOM 3156 O O . THR B 1 190 ? 21.609 16.328 13.922 1 94.31 190 THR B O 1
ATOM 3159 N N . ASP B 1 191 ? 20.016 15.109 14.875 1 94.12 191 ASP B N 1
ATOM 3160 C CA . ASP B 1 191 ? 18.875 15.898 14.43 1 94.12 191 ASP B CA 1
ATOM 3161 C C . ASP B 1 191 ? 18.656 15.734 12.922 1 94.12 191 ASP B C 1
ATOM 3163 O O . ASP B 1 191 ? 18 16.562 12.297 1 94.12 191 ASP B O 1
ATOM 3167 N N . ALA B 1 192 ? 19.328 14.703 12.438 1 95.56 192 ALA B N 1
ATOM 3168 C CA . ALA B 1 192 ? 19.031 14.352 11.055 1 95.56 192 ALA B CA 1
ATOM 3169 C C . ALA B 1 192 ? 17.797 13.453 10.961 1 95.56 192 ALA B C 1
ATOM 3171 O O . ALA B 1 192 ? 17.625 12.547 11.781 1 95.56 192 ALA B O 1
ATOM 3172 N N . ARG B 1 193 ? 17 13.711 10.031 1 97.75 193 ARG B N 1
ATOM 3173 C CA . ARG B 1 193 ? 15.812 12.883 9.852 1 97.75 193 ARG B CA 1
ATOM 3174 C C . ARG B 1 193 ? 16.156 11.578 9.148 1 97.75 193 ARG B C 1
ATOM 3176 O O . ARG B 1 193 ? 16.891 11.57 8.164 1 97.75 193 ARG B O 1
ATOM 3183 N N . LYS B 1 194 ? 15.625 10.492 9.711 1 98.5 194 LYS B N 1
ATOM 3184 C CA . LYS B 1 194 ? 15.844 9.148 9.188 1 98.5 194 LYS B CA 1
ATOM 3185 C C . LYS B 1 194 ? 14.531 8.3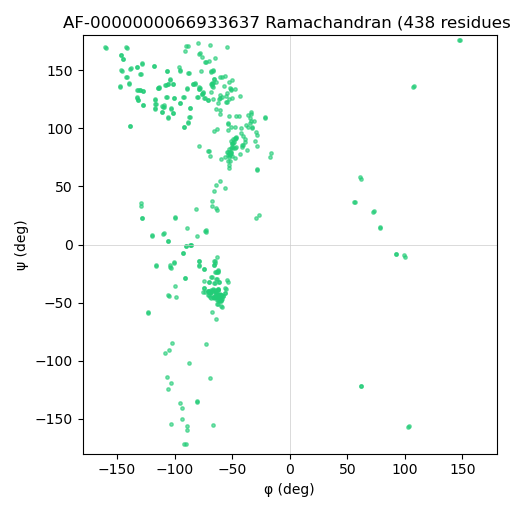75 9.086 1 98.5 194 LYS B C 1
ATOM 3187 O O . LYS B 1 194 ? 13.578 8.664 9.812 1 98.5 194 LYS B O 1
ATOM 3192 N N . ILE B 1 195 ? 14.508 7.457 8.18 1 98.69 195 ILE B N 1
ATOM 3193 C CA . ILE B 1 195 ? 13.43 6.48 8.133 1 98.69 195 ILE B CA 1
ATOM 3194 C C . ILE B 1 195 ? 13.688 5.375 9.156 1 98.69 195 ILE B C 1
ATOM 3196 O O . ILE B 1 195 ? 14.742 4.738 9.133 1 98.69 195 ILE B O 1
ATOM 3200 N N . VAL B 1 196 ? 12.711 5.125 10.008 1 98.81 196 VAL B N 1
ATOM 3201 C CA . VAL B 1 196 ? 12.945 4.168 11.086 1 98.81 196 VAL B CA 1
ATOM 3202 C C . VAL B 1 196 ? 12.016 2.965 10.914 1 98.81 196 VAL B C 1
ATOM 3204 O O . VAL B 1 196 ? 12.219 1.923 11.539 1 98.81 196 VAL B O 1
ATOM 3207 N N . GLU B 1 197 ? 10.977 3.084 10.148 1 98.94 197 GLU B N 1
ATOM 3208 C CA . GLU B 1 197 ? 10.023 2.01 9.883 1 98.94 197 GLU B CA 1
ATOM 3209 C C . GLU B 1 197 ? 9.445 2.117 8.469 1 98.94 197 GLU B C 1
ATOM 3211 O O . GLU B 1 197 ? 9.117 3.213 8.008 1 98.94 197 GLU B O 1
ATOM 3216 N N . VAL B 1 198 ? 9.367 1.009 7.781 1 98.75 198 VAL B N 1
ATOM 3217 C CA . VAL B 1 198 ? 8.719 0.938 6.473 1 98.75 198 VAL B CA 1
ATOM 3218 C C . VAL B 1 198 ? 7.781 -0.268 6.426 1 98.75 198 VAL B C 1
ATOM 3220 O O . VAL B 1 198 ? 8.164 -1.374 6.816 1 98.75 198 VAL B O 1
ATOM 3223 N N . ILE B 1 199 ? 6.566 -0.044 6.078 1 98.94 199 ILE B N 1
ATOM 3224 C CA . ILE B 1 199 ? 5.648 -1.084 5.633 1 98.94 199 ILE B CA 1
ATOM 3225 C C . ILE B 1 199 ? 5.453 -0.986 4.121 1 98.94 199 ILE B C 1
ATOM 3227 O O . ILE B 1 199 ? 4.828 -0.043 3.629 1 98.94 199 ILE B O 1
ATOM 3231 N N . GLY B 1 200 ? 6.016 -1.964 3.42 1 98.75 200 GLY B N 1
ATOM 3232 C CA . GLY B 1 200 ? 6.012 -1.917 1.967 1 98.75 200 GLY B CA 1
ATOM 3233 C C . GLY B 1 200 ? 5.027 -2.885 1.34 1 98.75 200 GLY B C 1
ATOM 3234 O O . GLY B 1 200 ? 4.887 -4.02 1.798 1 98.75 200 GLY B O 1
ATOM 3235 N N . PHE B 1 201 ? 4.348 -2.424 0.335 1 98.81 201 PHE B N 1
ATOM 3236 C CA . PHE B 1 201 ? 3.412 -3.23 -0.441 1 98.81 201 PHE B CA 1
ATOM 3237 C C . PHE B 1 201 ? 3.914 -3.42 -1.867 1 98.81 201 PHE B C 1
ATOM 3239 O O . PHE B 1 201 ? 4.387 -2.471 -2.496 1 98.81 201 PHE B O 1
ATOM 3246 N N . TYR B 1 202 ? 3.82 -4.652 -2.326 1 97.06 202 TYR B N 1
ATOM 3247 C CA . TYR B 1 202 ? 4.34 -5.121 -3.605 1 97.06 202 TYR B CA 1
ATOM 3248 C C . TYR B 1 202 ? 3.391 -6.129 -4.242 1 97.06 202 TYR B C 1
ATOM 3250 O O . TYR B 1 202 ? 2.457 -6.609 -3.592 1 97.06 202 TYR B O 1
ATOM 3258 N N . ASP B 1 203 ? 3.697 -6.441 -5.527 1 98.5 203 ASP B N 1
ATOM 3259 C CA . ASP B 1 203 ? 3.023 -7.555 -6.188 1 98.5 203 ASP B CA 1
ATOM 3260 C C . ASP B 1 203 ? 3.762 -8.867 -5.938 1 98.5 203 ASP B C 1
ATOM 3262 O O . ASP B 1 203 ? 4.758 -9.164 -6.602 1 98.5 203 ASP B O 1
ATOM 3266 N N . SER B 1 204 ? 3.174 -9.703 -5.043 1 98.44 204 SER B N 1
ATOM 3267 C CA . SER B 1 204 ? 3.854 -10.938 -4.645 1 98.44 204 SER B CA 1
ATOM 3268 C C . SER B 1 204 ? 4.039 -11.875 -5.828 1 98.44 204 SER B C 1
ATOM 3270 O O . SER B 1 204 ? 5 -12.641 -5.875 1 98.44 204 SER B O 1
ATOM 3272 N N . VAL B 1 205 ? 3.148 -11.812 -6.781 1 98.62 205 VAL B N 1
ATOM 3273 C CA . VAL B 1 205 ? 3.256 -12.672 -7.957 1 98.62 205 VAL B CA 1
ATOM 3274 C C . VAL B 1 205 ? 4.516 -12.312 -8.742 1 98.62 205 VAL B C 1
ATOM 3276 O O . VAL B 1 205 ? 5.277 -13.203 -9.141 1 98.62 205 VAL B O 1
ATOM 3279 N N . LYS B 1 206 ? 4.719 -11.039 -8.914 1 98.62 206 LYS B N 1
ATOM 3280 C CA . LYS B 1 206 ? 5.895 -10.578 -9.656 1 98.62 206 LYS B CA 1
ATOM 3281 C C . LYS B 1 206 ? 7.176 -10.875 -8.883 1 98.62 206 LYS B C 1
ATOM 3283 O O . LYS B 1 206 ? 8.188 -11.25 -9.477 1 98.62 206 LYS B O 1
ATOM 3288 N N . VAL B 1 207 ? 7.156 -10.695 -7.574 1 98.69 207 VAL B N 1
ATOM 3289 C CA . VAL B 1 207 ? 8.336 -10.984 -6.77 1 98.69 207 VAL B CA 1
ATOM 3290 C C . VAL B 1 207 ? 8.648 -12.477 -6.828 1 98.69 207 VAL B C 1
ATOM 3292 O O . VAL B 1 207 ? 9.805 -12.875 -7.008 1 98.69 207 VAL B O 1
ATOM 3295 N N . ASN B 1 208 ? 7.652 -13.297 -6.688 1 98.75 208 ASN B N 1
ATOM 3296 C CA . ASN B 1 208 ? 7.859 -14.734 -6.793 1 98.75 208 ASN B CA 1
ATOM 3297 C C . ASN B 1 208 ? 8.492 -15.117 -8.133 1 98.75 208 ASN B C 1
ATOM 3299 O O . ASN B 1 208 ? 9.398 -15.945 -8.18 1 98.75 208 ASN B O 1
ATOM 3303 N N . ALA B 1 209 ? 8.031 -14.508 -9.164 1 98.69 209 ALA B N 1
ATOM 3304 C CA . ALA B 1 209 ? 8.484 -14.859 -10.508 1 98.69 209 ALA B CA 1
ATOM 3305 C C . ALA B 1 209 ? 9.977 -14.594 -10.672 1 98.69 209 ALA B C 1
ATOM 3307 O O . ALA B 1 209 ? 10.703 -15.406 -11.25 1 98.69 209 ALA B O 1
ATOM 3308 N N . VAL B 1 210 ? 10.477 -13.523 -10.117 1 98.56 210 VAL B N 1
ATOM 3309 C CA . VAL B 1 210 ? 11.875 -13.188 -10.344 1 98.56 210 VAL B CA 1
ATOM 3310 C C . VAL B 1 210 ? 12.766 -14.055 -9.453 1 98.56 210 VAL B C 1
ATOM 3312 O O . VAL B 1 210 ? 13.961 -14.188 -9.703 1 98.56 210 VAL B O 1
ATOM 3315 N N . PHE B 1 211 ? 12.227 -14.641 -8.438 1 98.5 211 PHE B N 1
ATOM 3316 C CA . PHE B 1 211 ? 13.023 -15.461 -7.531 1 98.5 211 PHE B CA 1
ATOM 3317 C C . PHE B 1 211 ? 12.992 -16.922 -7.957 1 98.5 211 PHE B C 1
ATOM 3319 O O . PHE B 1 211 ? 13.648 -17.766 -7.34 1 98.5 211 PHE B O 1
ATOM 3326 N N . GLU B 1 212 ? 12.148 -17.188 -8.961 1 98.19 212 GLU B N 1
ATOM 3327 C CA . GLU B 1 212 ? 12.125 -18.578 -9.422 1 98.19 212 GLU B CA 1
ATOM 3328 C C . GLU B 1 212 ? 13.516 -19.062 -9.82 1 98.19 212 GLU B C 1
ATOM 3330 O O . GLU B 1 212 ? 14.188 -18.422 -10.641 1 98.19 212 GLU B O 1
ATOM 3335 N N . GLY B 1 213 ? 13.969 -20.109 -9.219 1 96.81 213 GLY B N 1
ATOM 3336 C CA . GLY B 1 213 ? 15.273 -20.688 -9.508 1 96.81 213 GLY B CA 1
ATOM 3337 C C . GLY B 1 213 ? 16.375 -20.156 -8.617 1 96.81 213 GLY B C 1
ATOM 3338 O O . GLY B 1 213 ? 17.5 -20.656 -8.641 1 96.81 213 GLY B O 1
ATOM 3339 N N . TYR B 1 214 ? 16.016 -19.156 -7.848 1 95.88 214 TYR B N 1
ATOM 3340 C CA . TYR B 1 214 ? 17 -18.562 -6.957 1 95.88 214 TYR B CA 1
ATOM 3341 C C . TYR B 1 214 ? 17.203 -19.422 -5.711 1 95.88 214 TYR B C 1
ATOM 3343 O O . TYR B 1 214 ? 16.234 -19.938 -5.148 1 95.88 214 TYR B O 1
ATOM 3351 N N . VAL B 1 215 ? 18.453 -19.625 -5.316 1 92.75 215 VAL B N 1
ATOM 3352 C CA . VAL B 1 215 ? 18.797 -20.359 -4.102 1 92.75 215 VAL B CA 1
ATOM 3353 C C . VAL B 1 215 ? 19.375 -19.391 -3.064 1 92.75 215 VAL B C 1
ATOM 3355 O O . VAL B 1 215 ? 20.422 -18.781 -3.297 1 92.75 215 VAL B O 1
ATOM 3358 N N . PHE B 1 216 ? 18.641 -19.359 -1.964 1 90.06 216 PHE B N 1
ATOM 3359 C CA . PHE B 1 216 ? 19.094 -18.484 -0.89 1 90.06 216 PHE B CA 1
ATOM 3360 C C . PHE B 1 216 ? 20.281 -19.094 -0.156 1 90.06 216 PHE B C 1
ATOM 3362 O O . PHE B 1 216 ? 20.312 -20.312 0.079 1 90.06 216 PHE B O 1
ATOM 3369 N N . ASN B 1 217 ? 21.297 -18.344 -0.001 1 73.81 217 ASN B N 1
ATOM 3370 C CA . ASN B 1 217 ? 22.469 -18.828 0.718 1 73.81 217 ASN B CA 1
ATOM 3371 C C . ASN B 1 217 ? 22.203 -18.953 2.213 1 73.81 217 ASN B C 1
ATOM 3373 O O . ASN B 1 217 ? 21.844 -17.984 2.875 1 73.81 217 ASN B O 1
ATOM 3377 N N . THR B 1 218 ? 21.562 -20 2.703 1 64.06 218 THR B N 1
ATOM 3378 C CA . THR B 1 218 ? 21.297 -20.234 4.121 1 64.06 218 THR B CA 1
ATOM 3379 C C . THR B 1 218 ? 22.609 -20.406 4.887 1 64.06 218 THR B C 1
ATOM 3381 O O . THR B 1 218 ? 22.609 -20.594 6.102 1 64.06 218 THR B O 1
ATOM 3384 N N . THR B 1 219 ? 23.719 -20.547 4.473 1 44.41 219 THR B N 1
ATOM 3385 C CA . THR B 1 219 ? 24.859 -21.047 5.223 1 44.41 219 THR B CA 1
ATOM 3386 C C . THR B 1 219 ? 25.266 -20.062 6.324 1 44.41 219 THR B C 1
ATOM 3388 O O . THR B 1 219 ? 25.812 -20.469 7.352 1 44.41 219 THR B O 1
ATOM 3391 N N . LYS B 1 220 ? 25.625 -18.828 6.309 1 37.31 220 LYS B N 1
ATOM 3392 C CA . LYS B 1 220 ? 26.516 -18.266 7.316 1 37.31 220 LYS B CA 1
ATOM 3393 C C . LYS B 1 220 ? 25.844 -18.219 8.688 1 37.31 220 LYS B C 1
ATOM 3395 O O . LYS B 1 220 ? 25.266 -17.188 9.055 1 37.31 220 LYS B O 1
ATOM 3400 N N . ALA B 1 221 ? 25.047 -19 9.125 1 30.22 221 ALA B N 1
ATOM 3401 C CA . ALA B 1 221 ? 25.031 -19 10.586 1 30.22 221 ALA B CA 1
ATOM 3402 C C . ALA B 1 221 ? 26.297 -19.625 11.156 1 30.22 221 ALA B C 1
ATOM 3404 O O . ALA B 1 221 ? 26.766 -20.656 10.656 1 30.22 221 ALA B O 1
#